Protein AF-0000000074976613 (afdb_homodimer)

Organism: Psilocybe cubensis (NCBI:txid181762)

Solvent-accessible surface area (backbone atoms only — not comparable to full-atom values): 31192 Å² total; per-residue (Å²): 143,79,87,83,74,73,88,71,80,76,68,74,71,61,59,26,71,81,38,78,44,14,69,32,56,65,71,56,28,51,46,50,51,54,37,39,45,50,42,33,11,38,39,30,31,50,52,46,53,51,64,75,37,43,66,59,49,46,46,52,59,70,77,31,83,79,44,71,69,52,52,43,50,53,48,20,54,49,29,40,49,51,23,45,49,41,50,34,44,47,60,73,37,69,72,53,58,27,50,63,50,43,42,53,36,26,49,29,44,36,44,17,55,41,39,35,48,45,55,54,49,52,50,51,30,28,76,54,70,60,39,64,69,63,44,51,53,52,48,51,46,48,51,45,27,39,53,20,28,50,34,40,48,75,26,52,42,34,35,48,42,66,91,43,37,25,41,44,77,70,49,72,44,77,65,32,52,37,38,44,46,41,46,36,52,46,49,44,50,50,45,50,52,52,48,50,53,51,36,55,66,47,32,76,74,50,62,72,74,59,28,54,51,25,48,72,64,36,61,80,48,71,65,63,66,29,46,53,50,26,53,40,48,53,39,44,50,50,39,38,54,49,35,48,54,34,37,54,38,50,67,39,81,86,49,60,69,60,66,25,53,46,42,53,60,48,41,53,51,50,40,41,52,37,48,53,48,43,50,49,50,53,52,49,50,48,52,66,44,58,76,51,81,83,59,83,67,70,51,72,105,145,78,88,84,73,72,89,71,79,76,67,76,73,61,60,27,71,81,39,80,45,14,72,32,55,66,71,56,29,51,44,51,51,54,36,40,45,49,42,33,10,38,37,30,31,49,51,48,53,51,62,74,37,43,66,57,50,46,45,51,59,71,76,32,84,78,46,71,70,51,51,44,51,54,48,21,54,50,29,40,48,51,22,44,51,41,51,35,42,47,58,72,35,69,71,52,58,26,50,62,49,42,44,52,37,27,51,28,44,36,46,17,55,40,40,36,48,46,55,55,50,53,48,50,32,30,75,53,69,60,38,64,67,61,46,51,52,54,49,52,46,48,52,46,26,38,54,20,27,50,34,39,47,75,25,51,45,34,35,47,43,66,92,42,36,25,41,43,79,71,50,71,44,78,67,32,51,36,38,44,47,40,45,37,52,48,49,45,50,51,46,51,53,53,49,50,53,50,35,55,65,44,32,76,74,50,62,70,76,57,26,54,53,24,46,72,66,36,62,81,45,72,64,65,67,29,46,52,50,26,52,40,48,54,40,45,50,49,38,37,52,48,35,48,54,35,35,53,38,50,67,40,81,87,51,59,69,60,67,26,53,46,42,54,61,49,41,52,53,49,40,43,52,36,49,52,48,43,50,48,51,55,50,50,52,49,52,66,44,59,75,52,80,84,60,83,67,69,55,71,105

Radius of gyration: 27.2 Å; Cα contacts (8 Å, |Δi|>4): 758; chains: 2; bounding box: 74×78×59 Å

Foldseek 3Di:
DDCPDDVVPPPPPPDDPQDQCSQPDPVVSVLLVVLLVLLVVLLVVLVVLCVVCVVLLCCLPPVDDDDPLNVLLVQLSVLLNVLSVLVNCQSPPLPQPNQVSQLVSLVSQLRNLLSLVVLLLLQLCLLVVNDPVSNVVLVVLSVQLSVLSVQSSVFWGWDGRPPYSHIDTDGGDPSNLSNLVSSLVSLVVSLVSLLVSQLVVVVVPPDNVVSVCCQCVVPDDPRPVSVLNNLLSVLSVVLNVLSVVLSVLLNPPPDDNSRSCSSVSSSSSSSSSSSSVSVSSLVVVCVVPVVDDPPDSVSSD/DDCPDDPVPPPVPPDDPQDQCSQPDPVVSVLLVVLLVLLVVLLVVLVVLCVVCVVLLCCLPPVDDDDPLNVLLVQLSVLLNVLSVLVNCQSPPLPQCNQVSQLVSLVSQLRNLLSLLVLLLLQLCLLVVNDPVSNVVLVVLSVQLSVLSVQSSVFWGWDGRPPYSHIDTDGGDPSNLSNLVSSLVSLVVSLVSLLVSQLVVVVVPPDNVVSVCCQCVVPDDPRPVSVLNNLLSVLSVVLNVLSVVLSVLLNPPVDDNSRSCSSVSSSSSSSSSSSSVSVSSLVVVCVVPVVDDPDDSVSSD

InterPro domains:
  IPR045340 Domain of unknown function DUF6533 [PF20151] (37-81)

Nearest PDB structures (foldseek):
  8zrt-assembly1_R  TM=4.559E-01  e=1.707E-03  Homo sapiens
  6z4v-assembly1_AAA  TM=4.901E-01  e=1.019E-02  Rattus norvegicus
  5unf-assembly1_B  TM=4.705E-01  e=2.234E-02  Escherichia coli
  6gpx-assembly1_A  TM=4.939E-01  e=2.155E-01  Homo sapiens
  8r5s-assembly1_B  TM=2.588E-01  e=1.747E+00  unidentified

Sequence (602 aa):
MIYASNITSNSQQILNPATPTAYLRPDEAFQVVITTYVIVASCGVFIWDVITNLGNDYTLVSKYPVRFPTIVYVLSRLATFGYVLAATIYQTAPVGNCARFEMALNAFNTLAIPITSILFFIRVRAIYENERYISIFFSIMWLAVFAGSLSTTFGVTGISIGPTRYCMISKMSPYVVAAGVVPLVNDTLIFFAISWRLTKNSLHHLDFQVGFRAIVFGDYMPVFSRSLLQDGQKYYLTTVSCGLVAVVLLTASTIPVTYRTILIVPNCILTNIMACGVFRRTKFTHLTEGSGTPTSLSFLVMIYASNITSNSQQILNPATPTAYLRPDEAFQVVITTYVIVASCGVFIWDVITNLGNDYTLVSKYPVRFPTIVYVLSRLATFGYVLAATIYQTAPVGNCARFEMALNAFNTLAIPITSILFFIRVRAIYENERYISIFFSIMWLAVFAGSLSTTFGVTGISIGPTRYCMISKMSPYVVAAGVVPLVNDTLIFFAISWRLTKNSLHHLDFQVGFRAIVFGDYMPVFSRSLLQDGQKYYLTTVSCGLVAVVLLTASTIPVTYRTILIVPNCILTNIMACGVFRRTKFTHLTEGSGTPTSLSFLV

Secondary structure (DSSP, 8-state):
----------------TTSTTTTS-HHHHHHHHHHHHHHHHHHHHHHHHHHHTHHHHHHHHHSS---HHHHHHHHHHHHHHHHHHHHHHHHHS--S-HHHHHHHHHHHHHHHHHHHHHHHHHHHHHHTTT-HHHHHHHHHHHHHHHHHHHHHHHHEEEEE-TTSS-EEEEEE-GGGGHHHHHHHHHHHHHHHHHHHHHHHHHHTTS-HHHHHHHHHHT-SS-HHHHHHHHHHHHHHHHHHHHHHHHHHHHH-TTS-HHHHTTTHHHHHHHHHHHHHHHHHHHHHHHHHHTTS---SGGGG-/----------------TTSTTTTS-HHHHHHHHHHHHHHHHHHHHHHHHHHHTHHHHHHHHHSS---HHHHHHHHHHHHHHHHHHHHHHHHHS--S-HHHHHHHHHHHHHHHHHHHHHHHHHHHHHHTTT-HHHHHHHHHHHHHHHHHHHHHHHHEEEEE-TTSS-EEEEEE-GGGGHHHHHHHHHHHHHHHHHHHHHHHHHHTTS-HHHHHHHHHHT-SS-HHHHHHHHHHHHHHHHHHHHHHHHHHHHH-TTS-HHHHTTTHHHHHHHHHHHHHHHHHHHHHHHHHHTTS---SGGGG-

pLDDT: mean 78.3, std 19.81, range [21.31, 96.31]

Structure (mmCIF, N/CA/C/O backbone):
data_AF-0000000074976613-model_v1
#
loop_
_entity.id
_entity.type
_entity.pdbx_description
1 polymer 'Uncharacterized protein'
#
loop_
_atom_site.group_PDB
_atom_site.id
_atom_site.type_symbol
_atom_site.label_atom_id
_atom_site.label_alt_id
_atom_site.label_comp_id
_atom_site.label_asym_id
_atom_site.label_entity_id
_atom_site.label_seq_id
_atom_site.pdbx_PDB_ins_code
_atom_site.Cartn_x
_atom_site.Cartn_y
_atom_site.Cartn_z
_atom_site.occupancy
_atom_site.B_iso_or_equiv
_atom_site.auth_seq_id
_atom_site.auth_comp_id
_atom_site.auth_asym_id
_atom_site.auth_atom_id
_atom_site.pdbx_PDB_model_num
ATOM 1 N N . MET A 1 1 ? 38.062 33.781 26.344 1 21.31 1 MET A N 1
ATOM 2 C CA . MET A 1 1 ? 36.875 34.406 26.906 1 21.31 1 MET A CA 1
ATOM 3 C C . MET A 1 1 ? 35.719 34.375 25.891 1 21.31 1 MET A C 1
ATOM 5 O O . MET A 1 1 ? 35.312 35.406 25.375 1 21.31 1 MET A O 1
ATOM 9 N N . ILE A 1 2 ? 35.531 33.594 24.906 1 23.33 2 ILE A N 1
ATOM 10 C CA . ILE A 1 2 ? 35.156 33.188 23.562 1 23.33 2 ILE A CA 1
ATOM 11 C C . ILE A 1 2 ? 33.625 32.938 23.516 1 23.33 2 ILE A C 1
ATOM 13 O O . ILE A 1 2 ? 33.094 32.156 24.297 1 23.33 2 ILE A O 1
ATOM 17 N N . TYR A 1 3 ? 32.625 33.875 22.906 1 22.36 3 TYR A N 1
ATOM 18 C CA . TYR A 1 3 ? 31.203 34.156 22.922 1 22.36 3 TYR A CA 1
ATOM 19 C C . TYR A 1 3 ? 30.406 32.906 22.531 1 22.36 3 TYR A C 1
ATOM 21 O O . TYR A 1 3 ? 30.531 32.406 21.422 1 22.36 3 TYR A O 1
ATOM 29 N N . ALA A 1 4 ? 30.125 31.812 23.266 1 27.39 4 ALA A N 1
ATOM 30 C CA . ALA A 1 4 ? 29.031 30.969 23.766 1 27.39 4 ALA A CA 1
ATOM 31 C C . ALA A 1 4 ? 27.688 31.688 23.672 1 27.39 4 ALA A C 1
ATOM 33 O O . ALA A 1 4 ? 27.172 32.188 24.672 1 27.39 4 ALA A O 1
ATOM 34 N N . SER A 1 5 ? 27.547 32.719 22.672 1 25.55 5 SER A N 1
ATOM 35 C CA . SER A 1 5 ? 26.391 33.531 22.391 1 25.55 5 SER A CA 1
ATOM 36 C C . SER A 1 5 ? 25.109 32.719 22.328 1 25.55 5 SER A C 1
ATOM 38 O O . SER A 1 5 ? 25.125 31.594 21.828 1 25.55 5 SER A O 1
ATOM 40 N N . ASN A 1 6 ? 24.047 33 23.203 1 25.58 6 ASN A N 1
ATOM 41 C CA . ASN A 1 6 ? 22.703 32.812 23.75 1 25.58 6 ASN A CA 1
ATOM 42 C C . ASN A 1 6 ? 21.672 32.75 22.641 1 25.58 6 ASN A C 1
ATOM 44 O O . ASN A 1 6 ? 21.188 33.781 22.156 1 25.58 6 ASN A O 1
ATOM 48 N N . ILE A 1 7 ? 21.703 32.312 21.531 1 29.41 7 ILE A N 1
ATOM 49 C CA . ILE A 1 7 ? 20.641 32.312 20.531 1 29.41 7 ILE A CA 1
ATOM 50 C C . ILE A 1 7 ? 19.312 32 21.188 1 29.41 7 ILE A C 1
ATOM 52 O O . ILE A 1 7 ? 19 30.828 21.422 1 29.41 7 ILE A O 1
ATOM 56 N N . THR A 1 8 ? 18.766 32.438 22.469 1 30.62 8 THR A N 1
ATOM 57 C CA . THR A 1 8 ? 17.625 32.938 23.234 1 30.62 8 THR A CA 1
ATOM 58 C C . THR A 1 8 ? 16.641 33.656 22.328 1 30.62 8 THR A C 1
ATOM 60 O O . THR A 1 8 ? 15.766 34.406 22.828 1 30.62 8 THR A O 1
ATOM 63 N N . SER A 1 9 ? 16.953 34.156 21.125 1 32.09 9 SER A N 1
ATOM 64 C CA . SER A 1 9 ? 16.172 35.094 20.344 1 32.09 9 SER A CA 1
ATOM 65 C C . SER A 1 9 ? 14.68 34.781 20.391 1 32.09 9 SER A C 1
ATOM 67 O O . SER A 1 9 ? 14.289 33.625 20.172 1 32.09 9 SER A O 1
ATOM 69 N N . ASN A 1 10 ? 13.758 35.469 21.203 1 32.38 10 ASN A N 1
ATOM 70 C CA . ASN A 1 10 ? 12.359 35.875 21.375 1 32.38 10 ASN A CA 1
ATOM 71 C C . ASN A 1 10 ? 11.602 35.812 20.047 1 32.38 10 ASN A C 1
ATOM 73 O O . ASN A 1 10 ? 10.789 36.719 19.766 1 32.38 10 ASN A O 1
ATOM 77 N N . SER A 1 11 ? 12.148 35.75 18.922 1 37.28 11 SER A N 1
ATOM 78 C CA . SER A 1 11 ? 11.445 35.906 17.641 1 37.28 11 S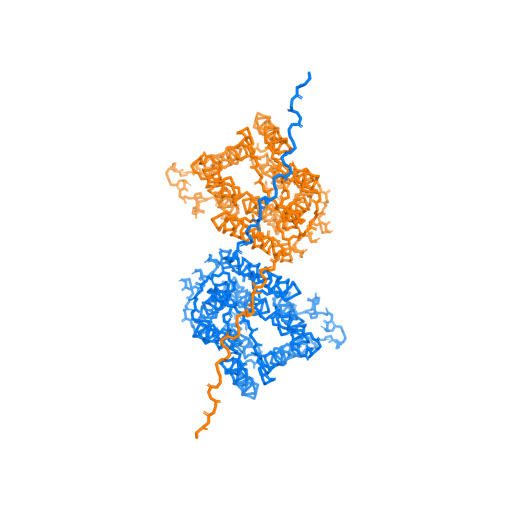ER A CA 1
ATOM 79 C C . SER A 1 11 ? 10.07 35.25 17.703 1 37.28 11 SER A C 1
ATOM 81 O O . SER A 1 11 ? 9.938 34.094 18.078 1 37.28 11 SER A O 1
ATOM 83 N N . GLN A 1 12 ? 9.062 35.969 18.062 1 41.72 12 GLN A N 1
ATOM 84 C CA . GLN A 1 12 ? 7.625 35.75 17.984 1 41.72 12 GLN A CA 1
ATOM 85 C C . GLN A 1 12 ? 7.289 34.656 16.969 1 41.72 12 GLN A C 1
ATOM 87 O O . GLN A 1 12 ? 7.406 34.844 15.758 1 41.72 12 GLN A O 1
ATOM 92 N N . GLN A 1 13 ? 7.832 33.531 17.109 1 51.91 13 GLN A N 1
ATOM 93 C CA . GLN A 1 13 ? 7.727 32.344 16.266 1 51.91 13 GLN A CA 1
ATOM 94 C C . GLN A 1 13 ? 6.344 32.25 15.625 1 51.91 13 GLN A C 1
ATOM 96 O O . GLN A 1 13 ? 5.34 32.125 16.328 1 51.91 13 GLN A O 1
ATOM 101 N N . ILE A 1 14 ? 6.223 33.125 14.664 1 57.16 14 ILE A N 1
ATOM 102 C CA . ILE A 1 14 ? 5.012 33.312 13.867 1 57.16 14 ILE A CA 1
ATOM 103 C C . ILE A 1 14 ? 4.496 31.953 13.406 1 57.16 14 ILE A C 1
ATOM 105 O O . ILE A 1 14 ? 5.238 31.172 12.805 1 57.16 14 ILE A O 1
ATOM 109 N N . LEU A 1 15 ? 3.576 31.547 14.125 1 75.56 15 LEU A N 1
ATOM 110 C CA . LEU A 1 15 ? 2.85 30.344 13.727 1 75.56 15 LEU A CA 1
ATOM 111 C C . LEU A 1 15 ? 2.414 30.422 12.273 1 75.56 15 LEU A C 1
ATOM 113 O O . LEU A 1 15 ? 1.957 31.469 11.812 1 75.56 15 LEU A O 1
ATOM 117 N N . ASN A 1 16 ? 2.885 29.516 11.469 1 70.62 16 ASN A N 1
ATOM 118 C CA . ASN A 1 16 ? 2.486 29.406 10.07 1 70.62 16 ASN A CA 1
ATOM 119 C C . ASN A 1 16 ? 0.983 29.172 9.938 1 70.62 16 ASN A C 1
ATOM 121 O O . ASN A 1 16 ? 0.47 28.125 10.336 1 70.62 16 ASN A O 1
ATOM 125 N N . PRO A 1 17 ? 0.251 30.141 9.555 1 70.25 17 PRO A N 1
ATOM 126 C CA . PRO A 1 17 ? -1.198 29.984 9.406 1 70.25 17 PRO A CA 1
ATOM 127 C C . PRO A 1 17 ? -1.581 29.094 8.234 1 70.25 17 PRO A C 1
ATOM 129 O O . PRO A 1 17 ? -2.736 28.672 8.117 1 70.25 17 PRO A O 1
ATOM 132 N N . ALA A 1 18 ? -0.585 28.719 7.434 1 69.12 18 ALA A N 1
ATOM 133 C CA . ALA A 1 18 ? -0.903 28.016 6.188 1 69.12 18 ALA A CA 1
ATOM 134 C C . ALA A 1 18 ? -0.831 26.516 6.371 1 69.12 18 ALA A C 1
ATOM 136 O O . ALA A 1 18 ? -1.008 25.75 5.414 1 69.12 18 ALA A O 1
ATOM 137 N N . THR A 1 19 ? -0.709 26.141 7.637 1 75.38 19 THR A N 1
ATOM 138 C CA . THR A 1 19 ? -0.683 24.703 7.863 1 75.38 19 THR A CA 1
ATOM 139 C C . THR A 1 19 ? -2.098 24.125 7.879 1 75.38 19 THR A C 1
ATOM 141 O O . THR A 1 19 ? -3.041 24.812 8.297 1 75.38 19 THR A O 1
ATOM 144 N N . PRO A 1 20 ? -2.283 22.984 7.359 1 73.94 20 PRO A N 1
ATOM 145 C CA . PRO A 1 20 ? -3.623 22.422 7.191 1 73.94 20 PRO A CA 1
ATOM 146 C C . PRO A 1 20 ? -4.441 22.438 8.477 1 73.94 20 PRO A C 1
ATOM 148 O O . PRO A 1 20 ? -5.672 22.562 8.43 1 73.94 20 PRO A O 1
ATOM 151 N N . THR A 1 21 ? -3.816 22.391 9.625 1 75.56 21 THR A N 1
ATOM 152 C CA . THR A 1 21 ? -4.609 22.266 10.852 1 75.56 21 THR A CA 1
ATOM 153 C C . THR A 1 21 ? -4.289 23.406 11.812 1 75.56 21 THR A C 1
ATOM 155 O O . THR A 1 21 ? -4.508 23.281 13.023 1 75.56 21 THR A O 1
ATOM 158 N N . ALA A 1 22 ? -3.877 24.5 11.305 1 75.75 22 ALA A N 1
ATOM 159 C CA . ALA A 1 22 ? -3.416 25.609 12.133 1 75.75 22 ALA A CA 1
ATOM 160 C C . ALA A 1 22 ? -4.566 26.219 12.938 1 75.75 22 ALA A C 1
ATOM 162 O O . ALA A 1 22 ? -4.367 26.703 14.047 1 75.75 22 ALA A O 1
ATOM 163 N N . TYR A 1 23 ? -5.793 26.047 12.422 1 75 23 TYR A N 1
ATOM 164 C CA . TYR A 1 23 ? -6.906 26.766 13.023 1 75 23 TYR A CA 1
ATOM 165 C C . TYR A 1 23 ? -7.809 25.812 13.805 1 75 23 TYR A C 1
ATOM 167 O O . TYR A 1 23 ? -8.891 26.219 14.258 1 75 23 TYR A O 1
ATOM 175 N N . LEU A 1 24 ? -7.328 24.672 14.039 1 79 24 LEU A N 1
ATOM 176 C CA . LEU A 1 24 ? -8.094 23.688 14.797 1 79 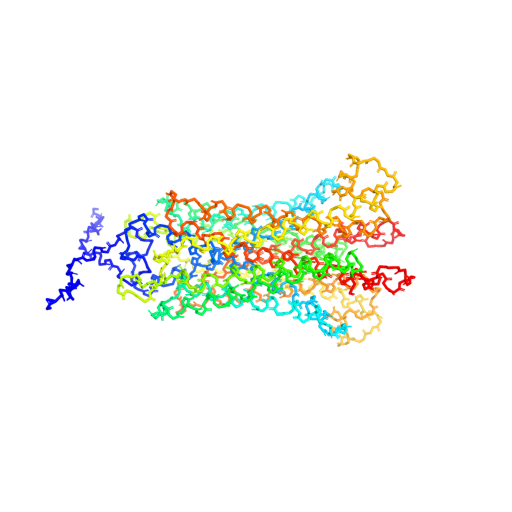24 LEU A CA 1
ATOM 177 C C . LEU A 1 24 ? -7.531 23.531 16.203 1 79 24 LEU A C 1
ATOM 179 O O . LEU A 1 24 ? -6.348 23.781 16.438 1 79 24 LEU A O 1
ATOM 183 N N . ARG A 1 25 ? -8.43 23.172 17.125 1 81.75 25 ARG A N 1
ATOM 184 C CA . ARG A 1 25 ? -7.969 22.828 18.469 1 81.75 25 ARG A CA 1
ATOM 185 C C . ARG A 1 25 ? -7.027 21.625 18.422 1 81.75 25 ARG A C 1
ATOM 187 O O . ARG A 1 25 ? -7.133 20.781 17.547 1 81.75 25 ARG A O 1
ATOM 194 N N . PRO A 1 26 ? -6.172 21.531 19.281 1 79.81 26 PRO A N 1
ATOM 195 C CA . PRO A 1 26 ? -5.16 20.469 19.266 1 79.81 26 PRO A CA 1
ATOM 196 C C . PRO A 1 26 ? -5.77 19.078 19.141 1 79.81 26 PRO A C 1
ATOM 198 O O . PRO A 1 26 ? -5.242 18.234 18.406 1 79.81 26 PRO A O 1
ATOM 201 N N . ASP A 1 27 ? -6.832 18.781 19.828 1 81.12 27 ASP A N 1
ATOM 202 C CA . ASP A 1 27 ? -7.438 17.453 19.766 1 81.12 27 ASP A CA 1
ATOM 203 C C . ASP A 1 27 ? -8.055 17.203 18.406 1 81.12 27 ASP A C 1
ATOM 205 O O . ASP A 1 27 ? -7.902 16.109 17.844 1 81.12 27 ASP A O 1
ATOM 209 N N . GLU A 1 28 ? -8.688 18.219 17.859 1 81.69 28 GLU A N 1
ATOM 210 C CA . GLU A 1 28 ? -9.305 18.078 16.547 1 81.69 28 GLU A CA 1
ATOM 211 C C . GLU A 1 28 ? -8.242 17.984 15.453 1 81.69 28 GLU A C 1
ATOM 213 O O . GLU A 1 28 ? -8.406 17.234 14.484 1 81.69 28 GLU A O 1
ATOM 218 N N . ALA A 1 29 ? -7.223 18.766 15.68 1 83.31 29 ALA A N 1
ATOM 219 C CA . ALA A 1 29 ? -6.129 18.719 14.711 1 83.31 29 ALA A CA 1
ATOM 220 C C . ALA A 1 29 ? -5.48 17.344 14.664 1 83.31 29 ALA A C 1
ATOM 222 O O . ALA A 1 29 ? -5.172 16.828 13.586 1 83.31 29 ALA A O 1
ATOM 223 N N . PHE A 1 30 ? -5.34 16.766 15.805 1 82.88 30 PHE A N 1
ATOM 224 C CA . PHE A 1 30 ? -4.738 15.438 15.891 1 82.88 30 PHE A CA 1
ATOM 225 C C . PHE A 1 30 ? -5.613 14.406 15.195 1 82.88 30 PHE A C 1
ATOM 227 O O . PHE A 1 30 ? -5.109 13.531 14.484 1 82.88 30 PHE A O 1
ATOM 234 N N . GLN A 1 31 ? -6.887 14.547 15.336 1 84.5 31 GLN A N 1
ATOM 235 C CA . GLN A 1 31 ? -7.816 13.617 14.711 1 84.5 31 GLN A CA 1
ATOM 236 C C . GLN A 1 31 ? -7.762 13.727 13.188 1 84.5 31 GLN A C 1
ATOM 238 O O . GLN A 1 31 ? -7.73 12.711 12.484 1 84.5 31 GLN A O 1
ATOM 243 N N . VAL A 1 32 ? -7.684 14.906 12.75 1 85.31 32 VAL A N 1
ATOM 244 C CA . VAL A 1 32 ? -7.68 15.148 11.312 1 85.31 32 VAL A CA 1
ATOM 245 C C . VAL A 1 32 ? -6.367 14.641 10.711 1 85.31 32 VAL A C 1
ATOM 247 O O . VAL A 1 32 ? -6.363 14.023 9.648 1 85.31 32 VAL A O 1
ATOM 250 N N . VAL A 1 33 ? -5.305 14.82 11.414 1 88.19 33 VAL A N 1
ATOM 251 C CA . VAL A 1 33 ? -3.99 14.422 10.922 1 88.19 33 VAL A CA 1
ATOM 252 C C . VAL A 1 33 ? -3.904 12.898 10.859 1 88.19 33 VAL A C 1
ATOM 254 O O . VAL A 1 33 ? -3.439 12.336 9.859 1 88.19 33 VAL A O 1
ATOM 257 N N . ILE A 1 34 ? -4.383 12.25 11.836 1 88.56 34 ILE A N 1
ATOM 258 C CA . ILE A 1 34 ? -4.34 10.797 11.867 1 88.56 34 ILE A CA 1
ATOM 259 C C . ILE A 1 34 ? -5.227 10.227 10.758 1 88.56 34 ILE A C 1
ATOM 261 O O . ILE A 1 34 ? -4.863 9.258 10.102 1 88.56 34 ILE A O 1
ATOM 265 N N . THR A 1 35 ? -6.371 10.836 10.586 1 90.44 35 THR A N 1
ATOM 266 C CA . THR A 1 35 ? -7.266 10.406 9.516 1 90.44 35 THR A CA 1
ATOM 267 C C . THR A 1 35 ? -6.617 10.609 8.148 1 90.44 35 THR A C 1
ATOM 269 O O . THR A 1 35 ? -6.746 9.758 7.27 1 90.44 35 THR A O 1
ATOM 272 N N . THR A 1 36 ? -5.922 11.703 8.031 1 92.19 36 THR A N 1
ATOM 273 C CA . THR A 1 36 ? -5.219 11.969 6.781 1 92.19 36 THR A CA 1
ATOM 274 C C . THR A 1 36 ? -4.156 10.906 6.52 1 92.19 36 THR A C 1
ATOM 276 O O . THR A 1 36 ? -4.02 10.422 5.398 1 92.19 36 THR A O 1
ATOM 279 N N . TYR A 1 37 ? -3.457 10.516 7.531 1 93 37 TYR A N 1
ATOM 280 C CA . TYR A 1 37 ? -2.418 9.5 7.383 1 93 37 TYR A CA 1
ATOM 281 C C . TYR A 1 37 ? -3.02 8.164 6.969 1 93 37 TYR A C 1
ATOM 283 O O . TYR A 1 37 ? -2.455 7.453 6.129 1 93 37 TYR A O 1
ATOM 291 N N . VAL A 1 38 ? -4.098 7.844 7.508 1 93.62 38 VAL A N 1
ATOM 292 C CA . VAL A 1 38 ? -4.73 6.57 7.195 1 93.62 38 VAL A CA 1
ATOM 293 C C . VAL A 1 38 ? -5.207 6.57 5.746 1 93.62 38 VAL A C 1
ATOM 295 O O . VAL A 1 38 ? -5.031 5.582 5.027 1 93.62 38 VAL A O 1
ATOM 298 N N . ILE A 1 39 ? -5.746 7.68 5.324 1 94.81 39 ILE A N 1
ATOM 299 C CA . ILE A 1 39 ? -6.25 7.785 3.961 1 94.81 39 ILE A CA 1
ATOM 300 C C . ILE A 1 39 ? -5.082 7.754 2.977 1 94.81 39 ILE A C 1
ATOM 302 O O . ILE A 1 39 ? -5.152 7.086 1.94 1 94.81 39 ILE A O 1
ATOM 306 N N . VAL A 1 40 ? -4.043 8.406 3.336 1 95.25 40 VAL A N 1
ATOM 307 C CA . VAL A 1 40 ? -2.865 8.438 2.477 1 95.25 40 VAL A CA 1
ATOM 308 C C . VAL A 1 40 ? -2.246 7.043 2.4 1 95.25 40 VAL A C 1
ATOM 310 O O . VAL A 1 40 ? -1.852 6.59 1.324 1 95.25 40 VAL A O 1
ATOM 313 N N . ALA A 1 41 ? -2.154 6.43 3.512 1 94.19 41 ALA A N 1
ATOM 314 C CA . ALA A 1 41 ? -1.649 5.059 3.527 1 94.19 41 ALA A CA 1
ATOM 315 C C . ALA A 1 41 ? -2.518 4.141 2.67 1 94.19 41 ALA A C 1
ATOM 317 O O . ALA A 1 41 ? -2.002 3.303 1.93 1 94.19 41 ALA A O 1
ATOM 318 N N . SER A 1 42 ? -3.777 4.324 2.783 1 95.12 42 SER A N 1
ATOM 319 C CA . SER A 1 42 ? -4.707 3.523 1.994 1 95.12 42 SER A CA 1
ATOM 320 C C . SER A 1 42 ? -4.539 3.791 0.502 1 95.12 42 SER A C 1
ATOM 322 O O . SER A 1 42 ? -4.617 2.869 -0.311 1 95.12 42 SER A O 1
ATOM 324 N N . CYS A 1 43 ? -4.344 5.016 0.2 1 95.5 43 CYS A N 1
ATOM 325 C CA . CYS A 1 43 ? -4.09 5.371 -1.192 1 95.5 43 CYS A CA 1
ATOM 326 C C . CYS A 1 43 ? -2.838 4.676 -1.712 1 95.5 43 CYS A C 1
ATOM 328 O O . CYS A 1 43 ? -2.836 4.141 -2.822 1 95.5 43 CYS A O 1
ATOM 330 N N . GLY A 1 44 ? -1.826 4.699 -0.896 1 93.88 44 GLY A N 1
ATOM 331 C CA . GLY A 1 44 ? -0.614 3.99 -1.273 1 93.88 44 GLY A CA 1
ATOM 332 C C . GLY A 1 44 ? -0.841 2.512 -1.527 1 93.88 44 GLY A C 1
ATOM 333 O O . GLY A 1 44 ? -0.324 1.956 -2.5 1 93.88 44 GLY A O 1
ATOM 334 N N . VAL A 1 45 ? -1.592 1.912 -0.694 1 94 45 VAL A N 1
ATOM 335 C CA . VAL A 1 45 ? -1.89 0.488 -0.812 1 94 45 VAL A CA 1
ATOM 336 C C . VAL A 1 45 ? -2.629 0.222 -2.121 1 94 45 VAL A C 1
ATOM 338 O O . VAL A 1 45 ? -2.301 -0.72 -2.846 1 94 45 VAL A O 1
ATOM 341 N N . PHE A 1 46 ? -3.561 1.049 -2.424 1 95.81 46 PHE A N 1
ATOM 342 C CA . PHE A 1 46 ? -4.367 0.809 -3.613 1 95.81 46 PHE A CA 1
ATOM 343 C C . PHE A 1 46 ? -3.551 1.029 -4.879 1 95.81 46 PHE A C 1
ATOM 345 O O . PHE A 1 46 ? -3.682 0.28 -5.848 1 95.81 46 PHE A O 1
ATOM 352 N N . ILE A 1 47 ? -2.758 2.055 -4.82 1 92.25 47 ILE A N 1
ATOM 353 C CA . ILE A 1 47 ? -1.887 2.311 -5.961 1 92.25 47 ILE A CA 1
ATOM 354 C C . ILE A 1 47 ? -0.96 1.118 -6.18 1 92.25 47 ILE A C 1
ATOM 356 O O . ILE A 1 47 ? -0.764 0.676 -7.312 1 92.25 47 ILE A O 1
ATOM 360 N N . TRP A 1 48 ? -0.49 0.617 -5.137 1 90.44 48 TRP A N 1
ATOM 361 C CA . TRP A 1 48 ? 0.387 -0.546 -5.219 1 90.44 48 TRP A CA 1
ATOM 362 C C . TRP A 1 48 ? -0.358 -1.752 -5.781 1 90.44 48 TRP A C 1
ATOM 364 O O . TRP A 1 48 ? 0.176 -2.484 -6.617 1 90.44 48 TRP A O 1
ATOM 374 N N . ASP A 1 49 ? -1.558 -2.002 -5.383 1 90.38 49 ASP A N 1
ATOM 375 C CA . ASP A 1 49 ? -2.352 -3.119 -5.887 1 90.38 49 ASP A CA 1
ATOM 376 C C . ASP A 1 49 ? -2.615 -2.975 -7.383 1 90.38 49 ASP A C 1
ATOM 378 O O . ASP A 1 49 ? -2.549 -3.955 -8.125 1 90.38 49 ASP A O 1
ATOM 382 N N . VAL A 1 50 ? -2.859 -1.723 -7.73 1 89.69 50 VAL A N 1
ATOM 383 C CA . VAL A 1 50 ? -3.139 -1.472 -9.141 1 89.69 50 VAL A CA 1
ATOM 384 C C . VAL A 1 50 ? -1.882 -1.728 -9.969 1 89.69 50 VAL A C 1
ATOM 386 O O . VAL A 1 50 ? -1.938 -2.4 -11 1 89.69 50 VAL A O 1
ATOM 389 N N . ILE A 1 51 ? -0.725 -1.294 -9.469 1 85.56 51 ILE A N 1
ATOM 390 C CA . ILE A 1 51 ? 0.522 -1.421 -10.211 1 85.56 51 ILE A CA 1
ATOM 391 C C . ILE A 1 51 ? 0.928 -2.891 -10.289 1 85.56 51 ILE A C 1
ATOM 393 O O . ILE A 1 51 ? 1.368 -3.363 -11.344 1 85.56 51 ILE A O 1
ATOM 397 N N . THR A 1 52 ? 0.781 -3.635 -9.234 1 83.38 52 THR A N 1
ATOM 398 C CA . THR A 1 52 ? 1.213 -5.027 -9.188 1 83.38 52 THR A CA 1
ATOM 399 C C . THR A 1 52 ? 0.279 -5.91 -10.016 1 83.38 52 THR A C 1
ATOM 401 O O . THR A 1 52 ? 0.676 -6.984 -10.469 1 83.38 52 THR A O 1
ATOM 404 N N . ASN A 1 53 ? -0.927 -5.426 -10.258 1 88.25 53 ASN A N 1
ATOM 405 C CA . ASN A 1 53 ? -1.879 -6.258 -10.984 1 88.25 53 ASN A CA 1
ATOM 406 C C . ASN A 1 53 ? -2.135 -5.719 -12.391 1 88.25 53 ASN A C 1
ATOM 408 O O . ASN A 1 53 ? -3.072 -6.145 -13.062 1 88.25 53 ASN A O 1
ATOM 412 N N . LEU A 1 54 ? -1.315 -4.781 -12.797 1 84.31 54 LEU A N 1
ATOM 413 C CA . LEU A 1 54 ? -1.481 -4.215 -14.133 1 84.31 54 LEU A CA 1
ATOM 414 C C . LEU A 1 54 ? -1.317 -5.289 -15.195 1 84.31 54 LEU A C 1
ATOM 416 O O . LEU A 1 54 ? -2.033 -5.285 -16.203 1 84.31 54 LEU A O 1
ATOM 420 N N . GLY A 1 55 ? -0.377 -6.191 -15.023 1 79.44 55 GLY A N 1
ATOM 421 C CA . GLY A 1 55 ? -0.183 -7.285 -15.961 1 79.44 55 GLY A CA 1
ATOM 422 C C . GLY A 1 55 ? -1.38 -8.211 -16.047 1 79.44 55 GLY A C 1
ATOM 423 O O . GLY A 1 55 ? -1.803 -8.586 -17.141 1 79.44 55 GLY A O 1
ATOM 424 N N . ASN A 1 56 ? -1.878 -8.508 -14.891 1 83.25 56 ASN A N 1
ATOM 425 C CA . ASN A 1 56 ? -3.059 -9.359 -14.844 1 83.25 56 ASN A CA 1
ATOM 426 C C . ASN A 1 56 ? -4.266 -8.68 -15.484 1 83.25 56 ASN A C 1
ATOM 428 O O . ASN A 1 56 ? -5.055 -9.328 -16.172 1 83.25 56 ASN A O 1
ATOM 432 N N . ASP A 1 57 ? -4.383 -7.414 -15.227 1 86.44 57 ASP A N 1
ATOM 433 C CA . ASP A 1 57 ? -5.5 -6.66 -15.789 1 86.44 57 ASP A CA 1
ATOM 434 C C . ASP A 1 57 ? -5.41 -6.59 -17.312 1 86.44 57 ASP A C 1
ATOM 436 O O . ASP A 1 57 ? -6.418 -6.723 -18 1 86.44 57 ASP A O 1
ATOM 440 N N . TYR A 1 58 ? -4.23 -6.422 -17.719 1 82.44 58 TYR A N 1
ATOM 441 C CA . TYR A 1 58 ? -4.02 -6.391 -19.156 1 82.44 58 TYR A CA 1
ATOM 442 C C . TYR A 1 58 ? -4.359 -7.734 -19.781 1 82.44 58 TYR A C 1
ATOM 444 O O . TYR A 1 58 ? -4.996 -7.789 -20.844 1 82.44 58 TYR A O 1
ATOM 452 N N . THR A 1 59 ? -3.943 -8.734 -19.172 1 82.56 59 THR A N 1
ATOM 453 C CA . THR A 1 59 ? -4.234 -10.078 -19.656 1 82.56 59 THR A CA 1
ATOM 454 C C . THR A 1 59 ? -5.738 -10.344 -19.641 1 82.56 59 THR A C 1
ATOM 456 O O . THR A 1 59 ? -6.27 -10.969 -20.562 1 82.56 59 THR A O 1
ATOM 459 N N . LEU A 1 60 ? -6.34 -9.867 -18.703 1 85.56 60 LEU A N 1
ATOM 460 C CA . LEU A 1 60 ? -7.773 -10.086 -18.547 1 85.56 60 LEU A CA 1
ATOM 461 C C . LEU A 1 60 ? -8.547 -9.367 -19.656 1 85.56 60 LEU A C 1
ATOM 463 O O . LEU A 1 60 ? -9.547 -9.891 -20.156 1 85.56 60 LEU A O 1
ATOM 467 N N . VAL A 1 61 ? -8.094 -8.234 -20.047 1 85.81 61 VAL A N 1
ATOM 468 C CA . VAL A 1 61 ? -8.82 -7.414 -21.016 1 85.81 61 VAL A CA 1
ATOM 469 C C . VAL A 1 61 ? -8.375 -7.766 -22.422 1 85.81 61 VAL A C 1
ATOM 471 O O . VAL A 1 61 ? -9.172 -7.688 -23.375 1 85.81 61 VAL A O 1
ATOM 474 N N . SER A 1 62 ? -7.125 -8.188 -22.656 1 83.88 62 SER A N 1
ATOM 475 C CA . SER A 1 62 ? -6.59 -8.398 -24 1 83.88 62 SER A CA 1
ATOM 476 C C . SER A 1 62 ? -6.723 -9.852 -24.422 1 83.88 62 SER A C 1
ATOM 478 O O . SER A 1 62 ? -6.977 -10.141 -25.594 1 83.88 62 SER A O 1
ATOM 480 N N . LYS A 1 63 ? -6.508 -10.727 -23.562 1 77.25 63 LYS A N 1
ATOM 481 C CA . LYS A 1 63 ? -6.418 -12.133 -23.938 1 77.25 63 LYS A CA 1
ATOM 482 C C . LYS A 1 63 ? -7.77 -12.82 -23.812 1 77.25 63 LYS A C 1
ATOM 484 O O . LYS A 1 63 ? -7.961 -13.922 -24.344 1 77.25 63 LYS A O 1
ATOM 489 N N . TYR A 1 64 ? -8.68 -12.078 -23.172 1 75.88 64 TYR A N 1
ATOM 490 C CA . TYR A 1 64 ? -9.969 -12.719 -22.953 1 75.88 64 TYR A CA 1
ATOM 491 C C . TYR A 1 64 ? -11.109 -11.867 -23.5 1 75.88 64 TYR A C 1
ATOM 493 O O . TYR A 1 64 ? -10.984 -10.648 -23.594 1 75.88 64 TYR A O 1
ATOM 501 N N . PRO A 1 65 ? -12.062 -12.609 -23.906 1 78.69 65 PRO A N 1
ATOM 502 C CA . PRO A 1 65 ? -13.211 -11.836 -24.391 1 78.69 65 PRO A CA 1
ATOM 503 C C . PRO A 1 65 ? -13.828 -10.953 -23.312 1 78.69 65 PRO A C 1
ATOM 505 O O . PRO A 1 65 ? -13.977 -11.383 -22.156 1 78.69 65 PRO A O 1
ATOM 508 N N . VAL A 1 66 ? -14.047 -9.812 -23.688 1 82.44 66 VAL A N 1
ATOM 509 C CA . VAL A 1 66 ? -14.609 -8.828 -22.781 1 82.44 66 VAL A CA 1
ATOM 510 C C . VAL A 1 66 ? -16.109 -9.07 -22.609 1 82.44 66 VAL A C 1
ATOM 512 O O . VAL A 1 66 ? -16.875 -8.914 -23.562 1 82.44 66 VAL A O 1
ATOM 515 N N . ARG A 1 67 ? -16.484 -9.609 -21.5 1 88.12 67 ARG A N 1
ATOM 516 C CA . ARG A 1 67 ? -17.891 -9.844 -21.156 1 88.12 67 ARG A CA 1
ATOM 517 C C . ARG A 1 67 ? -18.344 -8.891 -20.047 1 88.12 67 ARG A C 1
ATOM 519 O O . ARG A 1 67 ? -17.594 -7.988 -19.656 1 88.12 67 ARG A O 1
ATOM 526 N N . PHE A 1 68 ? -19.562 -9.008 -19.703 1 88.44 68 PHE A N 1
ATOM 527 C CA . PHE A 1 68 ? -20.172 -8.125 -18.703 1 88.44 68 PHE A CA 1
ATOM 528 C C . PHE A 1 68 ? -19.375 -8.164 -17.391 1 88.44 68 PHE A C 1
ATOM 530 O O . PHE A 1 68 ? -19.031 -7.121 -16.844 1 88.44 68 PHE A O 1
ATOM 537 N N . PRO A 1 69 ? -18.953 -9.297 -16.953 1 89.25 69 PRO A N 1
ATOM 538 C CA . PRO A 1 69 ? -18.203 -9.336 -15.688 1 89.25 69 PRO A CA 1
ATOM 539 C C . PRO A 1 69 ? -16.859 -8.633 -15.781 1 89.25 69 PRO A C 1
ATOM 541 O O . PRO A 1 69 ? -16.391 -8.039 -14.805 1 89.25 69 PRO A O 1
ATOM 544 N N . THR A 1 70 ? -16.281 -8.648 -16.922 1 90.75 70 THR A N 1
ATOM 545 C CA . THR A 1 70 ? -15 -7.996 -17.125 1 90.75 70 THR A CA 1
ATOM 546 C C . THR A 1 70 ? -15.148 -6.477 -17.109 1 90.75 70 THR A C 1
ATOM 548 O O . THR A 1 70 ? -14.297 -5.766 -16.578 1 90.75 70 THR A O 1
ATOM 551 N N . ILE A 1 71 ? -16.234 -6.051 -17.672 1 91.88 71 ILE A N 1
ATOM 552 C CA . ILE A 1 71 ? -16.516 -4.617 -17.672 1 91.88 71 ILE A CA 1
ATOM 553 C C . ILE A 1 71 ? -16.734 -4.133 -16.25 1 91.88 71 ILE A C 1
ATOM 555 O O . ILE A 1 71 ? -16.234 -3.08 -15.852 1 91.88 71 ILE A O 1
ATOM 559 N N . VAL A 1 72 ? -17.453 -4.902 -15.539 1 93.31 72 VAL A N 1
ATOM 560 C CA . VAL A 1 72 ? -17.75 -4.555 -14.156 1 93.31 72 VAL A CA 1
ATOM 561 C C . VAL A 1 72 ? -16.453 -4.535 -13.352 1 93.31 72 VAL A C 1
ATOM 563 O O . VAL A 1 72 ? -16.25 -3.656 -12.5 1 93.31 72 VAL A O 1
ATOM 566 N N . TYR A 1 73 ? -15.602 -5.449 -13.688 1 93.88 73 TYR A N 1
ATOM 567 C CA . TYR A 1 73 ? -14.312 -5.527 -13.023 1 93.88 73 TYR A CA 1
ATOM 568 C C . TYR A 1 73 ? -13.5 -4.262 -13.258 1 93.88 73 TYR A C 1
ATOM 570 O O . TYR A 1 73 ? -13.008 -3.646 -12.312 1 93.88 73 TYR A O 1
ATOM 578 N N . VAL A 1 74 ? -13.422 -3.822 -14.484 1 94.06 74 VAL A N 1
ATOM 579 C CA . VAL A 1 74 ? -12.617 -2.66 -14.844 1 94.06 74 VAL A CA 1
ATOM 580 C C . VAL A 1 74 ? -13.25 -1.394 -14.273 1 94.06 74 VAL A C 1
ATOM 582 O O . VAL A 1 74 ? -12.547 -0.522 -13.75 1 94.06 74 VAL A O 1
ATOM 585 N N . LEU A 1 75 ? -14.5 -1.382 -14.312 1 94.62 75 LEU A N 1
ATOM 586 C CA . LEU A 1 75 ? -15.203 -0.213 -13.797 1 94.62 75 LEU A CA 1
ATOM 587 C C . LEU A 1 75 ? -15.07 -0.122 -12.281 1 94.62 75 LEU A C 1
ATOM 589 O O . LEU A 1 75 ? -14.977 0.977 -11.727 1 94.62 75 LEU A O 1
ATOM 593 N N . SER A 1 76 ? -15.102 -1.213 -11.648 1 95.62 76 SER A N 1
ATOM 594 C CA . SER A 1 76 ? -14.953 -1.228 -10.195 1 95.62 76 SER A CA 1
ATOM 595 C C . SER A 1 76 ? -13.586 -0.707 -9.781 1 95.62 76 SER A C 1
ATOM 597 O O . SER A 1 76 ? -13.477 0.084 -8.836 1 95.62 76 SER A O 1
ATOM 599 N N . ARG A 1 77 ? -12.57 -1.108 -10.484 1 95.5 77 ARG A N 1
ATOM 600 C CA . ARG A 1 77 ? -11.211 -0.671 -10.188 1 95.5 77 ARG A CA 1
ATOM 601 C C . ARG A 1 77 ? -11.047 0.821 -10.453 1 95.5 77 ARG A C 1
ATOM 603 O O . ARG A 1 77 ? -10.445 1.538 -9.648 1 95.5 77 ARG A O 1
ATOM 610 N N . LEU A 1 78 ? -11.641 1.258 -11.477 1 94.5 78 LEU A N 1
ATOM 611 C CA . LEU A 1 78 ? -11.531 2.664 -11.852 1 94.5 78 LEU A CA 1
ATOM 612 C C . LEU A 1 78 ? -12.312 3.545 -10.883 1 94.5 78 LEU A C 1
ATOM 614 O O . LEU A 1 78 ? -11.828 4.598 -10.469 1 94.5 78 LEU A O 1
ATOM 618 N N . ALA A 1 79 ? -13.438 3.072 -10.609 1 95.88 79 ALA A N 1
ATOM 619 C CA . ALA A 1 79 ? -14.281 3.846 -9.695 1 95.88 79 ALA A CA 1
ATOM 620 C C . ALA A 1 79 ? -13.656 3.924 -8.305 1 95.88 79 ALA A C 1
ATOM 622 O O . ALA A 1 79 ? -13.664 4.984 -7.672 1 95.88 79 ALA A O 1
ATOM 623 N N . THR A 1 80 ? -13.172 2.826 -7.863 1 96.31 80 THR A N 1
ATOM 624 C CA . THR A 1 80 ? -12.531 2.814 -6.555 1 96.31 80 THR A CA 1
ATOM 625 C C . THR A 1 80 ? -11.266 3.672 -6.562 1 96.31 80 THR A C 1
ATOM 627 O O . THR A 1 80 ? -10.977 4.363 -5.586 1 96.31 80 THR A O 1
ATOM 630 N N . PHE A 1 81 ? -10.539 3.686 -7.648 1 96.06 81 PHE A N 1
ATOM 631 C CA . PHE A 1 81 ? -9.352 4.512 -7.793 1 96.06 81 PHE A CA 1
ATOM 632 C C . PHE A 1 81 ? -9.711 5.992 -7.754 1 96.06 81 PHE A C 1
ATOM 634 O O . PHE A 1 81 ? -9.055 6.781 -7.07 1 96.06 81 PHE A O 1
ATOM 641 N N . GLY A 1 82 ? -10.703 6.27 -8.469 1 94.44 82 GLY A N 1
ATOM 642 C CA . GLY A 1 82 ? -11.172 7.645 -8.438 1 94.44 82 GLY A CA 1
ATOM 643 C C . GLY A 1 82 ? -11.609 8.094 -7.055 1 94.44 82 GLY A C 1
ATOM 644 O O . GLY A 1 82 ? -11.297 9.211 -6.637 1 94.44 82 GLY A O 1
ATOM 645 N N . TYR A 1 83 ? -12.234 7.254 -6.352 1 95.5 83 TYR A N 1
ATOM 646 C CA . TYR A 1 83 ? -12.703 7.574 -5.008 1 95.5 83 TYR A CA 1
ATOM 647 C C . TYR A 1 83 ? -11.531 7.789 -4.055 1 95.5 83 TYR A C 1
ATOM 649 O O . TYR A 1 83 ? -11.492 8.781 -3.328 1 95.5 83 TYR A O 1
ATOM 657 N N . VAL A 1 84 ? -10.609 6.844 -4.078 1 95.75 84 VAL A N 1
ATOM 658 C CA . VAL A 1 84 ? -9.484 6.906 -3.152 1 95.75 84 VAL A CA 1
ATOM 659 C C . VAL A 1 84 ? -8.625 8.125 -3.467 1 95.75 84 VAL A C 1
ATOM 661 O O . VAL A 1 84 ? -8.156 8.82 -2.557 1 95.75 84 VAL A O 1
ATOM 664 N N . LEU A 1 85 ? -8.438 8.43 -4.699 1 94.38 85 LEU A N 1
ATOM 665 C CA . LEU A 1 85 ? -7.668 9.609 -5.094 1 94.38 85 LEU A CA 1
ATOM 666 C C . LEU A 1 85 ? -8.383 10.891 -4.672 1 94.38 85 LEU A C 1
ATOM 668 O O . LEU A 1 85 ? -7.75 11.82 -4.164 1 94.38 85 LEU A O 1
ATOM 672 N N . ALA A 1 86 ? -9.625 10.867 -4.906 1 94.06 86 ALA A N 1
ATOM 673 C CA . ALA A 1 86 ? -10.406 12.039 -4.523 1 94.06 86 ALA A CA 1
ATOM 674 C C . ALA A 1 86 ? -10.383 12.234 -3.01 1 94.06 86 ALA A C 1
ATOM 676 O O . ALA A 1 86 ? -10.266 13.367 -2.527 1 94.06 86 ALA A O 1
ATOM 677 N N . ALA A 1 87 ? -10.523 11.188 -2.311 1 94 87 ALA A N 1
ATOM 678 C CA . ALA A 1 87 ? -10.484 11.273 -0.852 1 94 87 ALA A CA 1
ATOM 679 C C . ALA A 1 87 ? -9.133 11.781 -0.365 1 94 87 ALA A C 1
ATOM 681 O O . ALA A 1 87 ? -9.062 12.578 0.574 1 94 87 ALA A O 1
ATOM 682 N N . THR A 1 88 ? -8.078 11.32 -1.028 1 93.88 88 THR A N 1
ATOM 683 C CA . THR A 1 88 ? -6.734 11.75 -0.656 1 93.88 88 THR A CA 1
ATOM 684 C C . THR A 1 88 ? -6.535 13.227 -0.965 1 93.88 88 THR A C 1
ATOM 686 O O . THR A 1 88 ? -5.984 13.969 -0.147 1 93.88 88 THR A O 1
ATOM 689 N N . ILE A 1 89 ? -7.004 13.648 -2.062 1 91.88 89 ILE A N 1
ATOM 690 C CA . ILE A 1 89 ? -6.879 15.047 -2.447 1 91.88 89 ILE A CA 1
ATOM 691 C C . ILE A 1 89 ? -7.695 15.922 -1.498 1 91.88 89 ILE A C 1
ATOM 693 O O . ILE A 1 89 ? -7.246 17 -1.099 1 91.88 89 ILE A O 1
ATOM 697 N N . TYR A 1 90 ? -8.812 15.453 -1.155 1 90.44 90 TYR A N 1
ATOM 698 C CA . TYR A 1 90 ? -9.688 16.188 -0.245 1 90.44 90 TYR A CA 1
ATOM 699 C C . TYR A 1 90 ? -9 16.422 1.094 1 90.44 90 TYR A C 1
ATOM 701 O O . TYR A 1 90 ? -9.141 17.5 1.683 1 90.44 90 TYR A O 1
ATOM 709 N N . GLN A 1 91 ? -8.242 15.477 1.544 1 89.75 91 GLN A N 1
ATOM 710 C CA . GLN A 1 91 ? -7.652 15.562 2.877 1 89.75 91 GLN A CA 1
ATOM 711 C C . GLN A 1 91 ? -6.281 16.234 2.834 1 89.75 91 GLN A C 1
ATOM 713 O O . GLN A 1 91 ? -5.836 16.812 3.826 1 89.75 91 GLN A O 1
ATOM 718 N N . THR A 1 92 ? -5.602 16.234 1.706 1 88.69 92 THR A N 1
ATOM 719 C CA . THR A 1 92 ? -4.203 16.641 1.709 1 88.69 92 THR A CA 1
ATOM 720 C C . THR A 1 92 ? -4.016 17.953 0.946 1 88.69 92 THR A C 1
ATOM 722 O O . THR A 1 92 ? -3.039 18.672 1.162 1 88.69 92 THR A O 1
ATOM 725 N N . ALA A 1 93 ? -4.863 18.266 0.043 1 86.5 93 ALA A N 1
ATOM 726 C CA . ALA A 1 93 ? -4.648 19.422 -0.815 1 86.5 93 ALA A CA 1
ATOM 727 C C . ALA A 1 93 ? -5.641 20.531 -0.487 1 86.5 93 ALA A C 1
ATOM 729 O O . ALA A 1 93 ? -6.758 20.266 -0.04 1 86.5 93 ALA A O 1
ATOM 730 N N . PRO A 1 94 ? -5.133 21.734 -0.68 1 85.5 94 PRO A N 1
ATOM 731 C CA . PRO A 1 94 ? -6.043 22.859 -0.532 1 85.5 94 PRO A CA 1
ATOM 732 C C . PRO A 1 94 ? -6.992 23.016 -1.718 1 85.5 94 PRO A C 1
ATOM 734 O O . PRO A 1 94 ? -6.641 23.656 -2.719 1 85.5 94 PRO A O 1
ATOM 737 N N . VAL A 1 95 ? -8.117 22.547 -1.661 1 84.19 95 VAL A N 1
ATOM 738 C CA . VAL A 1 95 ? -9.047 22.516 -2.785 1 84.19 95 VAL A CA 1
ATOM 739 C C . VAL A 1 95 ? -9.945 23.75 -2.756 1 84.19 95 VAL A C 1
ATOM 741 O O . VAL A 1 95 ? -10.5 24.141 -3.783 1 84.19 95 VAL A O 1
ATOM 744 N N . GLY A 1 96 ? -10.109 24.484 -1.751 1 82.12 96 GLY A N 1
ATOM 745 C CA . GLY A 1 96 ? -10.875 25.719 -1.657 1 82.12 96 GLY A CA 1
ATOM 746 C C . GLY A 1 96 ? -12.352 25.484 -1.414 1 82.12 96 GLY A C 1
ATOM 747 O O . GLY A 1 96 ? -12.844 25.703 -0.304 1 82.12 96 GLY A O 1
ATOM 748 N N . ASN A 1 97 ? -13.148 24.969 -2.541 1 88.81 97 ASN A N 1
ATOM 749 C CA . ASN A 1 97 ? -14.578 24.703 -2.396 1 88.81 97 ASN A CA 1
ATOM 750 C C . ASN A 1 97 ? -14.828 23.297 -1.855 1 88.81 97 ASN A C 1
ATOM 752 O O . ASN A 1 97 ? -15.156 22.391 -2.615 1 88.81 97 ASN A O 1
ATOM 756 N N . CYS A 1 98 ? -14.844 23.234 -0.504 1 89.31 98 CYS A N 1
ATOM 757 C CA . CYS A 1 98 ? -14.906 21.953 0.179 1 89.31 98 CYS A CA 1
ATOM 758 C C . CYS A 1 98 ? -16.266 21.297 -0.007 1 89.31 98 CYS A C 1
ATOM 760 O O . CYS A 1 98 ? -16.375 20.078 -0.116 1 89.31 98 CYS A O 1
ATOM 762 N N . ALA A 1 99 ? -17.375 22.141 -0.117 1 85.94 99 ALA A N 1
ATOM 763 C CA . ALA A 1 99 ? -18.719 21.594 -0.268 1 85.94 99 ALA A CA 1
ATOM 764 C C . ALA A 1 99 ? -18.875 20.906 -1.619 1 85.94 99 ALA A C 1
ATOM 766 O O . ALA A 1 99 ? -19.391 19.781 -1.692 1 85.94 99 ALA A O 1
ATOM 767 N N . ARG A 1 100 ? -18.422 21.516 -2.66 1 86.94 100 ARG A N 1
ATOM 768 C CA . ARG A 1 100 ? -18.547 20.953 -3.998 1 86.94 100 ARG A CA 1
ATOM 769 C C . ARG A 1 100 ? -17.641 19.734 -4.152 1 86.94 100 ARG A C 1
ATOM 771 O O . ARG A 1 100 ? -18.016 18.75 -4.805 1 86.94 100 ARG A O 1
ATOM 778 N N . PHE A 1 101 ? -16.5 19.797 -3.58 1 90.38 101 PHE A N 1
ATOM 779 C CA . PHE A 1 101 ? -15.578 18.672 -3.68 1 90.38 101 PHE A CA 1
ATOM 780 C C . PHE A 1 101 ? -16.109 17.469 -2.916 1 90.38 101 PHE A C 1
ATOM 782 O O . PHE A 1 101 ? -15.953 16.328 -3.359 1 90.38 101 PHE A O 1
ATOM 789 N N . GLU A 1 102 ? -16.719 17.75 -1.837 1 89.5 102 GLU A N 1
ATOM 790 C CA . GLU A 1 102 ? -17.312 16.656 -1.059 1 89.5 102 GLU A CA 1
ATOM 791 C C . GLU A 1 102 ? -18.406 15.945 -1.844 1 89.5 102 GLU A C 1
ATOM 793 O O . GLU A 1 102 ? -18.516 14.719 -1.788 1 89.5 102 GLU A O 1
ATOM 798 N N . MET A 1 103 ? -19.141 16.703 -2.57 1 86.69 103 MET A N 1
ATOM 799 C CA . MET A 1 103 ? -20.188 16.109 -3.396 1 86.69 103 MET A CA 1
ATOM 800 C C . MET A 1 103 ? -19.594 15.219 -4.473 1 86.69 103 MET A C 1
ATOM 802 O O . MET A 1 103 ? -20.109 14.125 -4.734 1 86.69 103 MET A O 1
ATOM 806 N N . ALA A 1 104 ? -18.531 15.672 -5.055 1 86.62 104 ALA A N 1
ATOM 807 C CA . ALA A 1 104 ? -17.859 14.875 -6.07 1 86.62 104 ALA A CA 1
ATOM 808 C C . ALA A 1 104 ? -17.266 13.602 -5.465 1 86.62 104 ALA A C 1
ATOM 810 O O . ALA A 1 104 ? -17.375 12.523 -6.059 1 86.62 104 ALA A O 1
ATOM 811 N N . LEU A 1 105 ? -16.656 13.742 -4.316 1 91.12 105 LEU A N 1
ATOM 812 C CA . LEU A 1 105 ? -16.094 12.609 -3.592 1 91.12 105 LEU A CA 1
ATOM 813 C C . LEU A 1 105 ? -17.172 11.57 -3.291 1 91.12 105 LEU A C 1
ATOM 815 O O . LEU A 1 105 ? -16.969 10.375 -3.504 1 91.12 105 LEU A O 1
ATOM 819 N N . ASN A 1 106 ? -18.266 12.023 -2.889 1 89.5 106 ASN A N 1
ATOM 820 C CA . ASN A 1 106 ? -19.359 11.117 -2.537 1 89.5 106 ASN A CA 1
ATOM 821 C C . ASN A 1 106 ? -19.953 10.453 -3.775 1 89.5 106 ASN A C 1
ATOM 823 O O . ASN A 1 106 ? -20.422 9.312 -3.717 1 89.5 106 ASN A O 1
ATOM 827 N N . ALA A 1 107 ? -19.906 11.148 -4.855 1 88.19 107 ALA A N 1
ATOM 828 C CA . ALA A 1 107 ? -20.359 10.547 -6.105 1 88.19 107 ALA A CA 1
ATOM 829 C C . ALA A 1 107 ? -19.5 9.352 -6.492 1 88.19 107 ALA A C 1
ATOM 831 O O . ALA A 1 107 ? -20 8.32 -6.926 1 88.19 107 ALA A O 1
ATOM 832 N N . PHE A 1 108 ? -18.219 9.523 -6.301 1 91.06 108 PHE A N 1
ATOM 833 C CA . PHE A 1 108 ? -17.312 8.422 -6.594 1 91.06 108 PHE A CA 1
ATOM 834 C C . PHE A 1 108 ? -17.531 7.262 -5.637 1 91.06 108 PHE A C 1
ATOM 836 O O . PHE A 1 108 ? -17.438 6.098 -6.031 1 91.06 108 PHE A O 1
ATOM 843 N N . ASN A 1 109 ? -17.812 7.609 -4.43 1 91.12 109 ASN A N 1
ATOM 844 C CA . ASN A 1 109 ? -18.094 6.57 -3.443 1 91.12 109 ASN A CA 1
ATOM 845 C C . ASN A 1 109 ? -19.344 5.777 -3.811 1 91.12 109 ASN A C 1
ATOM 847 O O . ASN A 1 109 ? -19.359 4.551 -3.686 1 91.12 109 ASN A O 1
ATOM 851 N N . THR A 1 110 ? -20.359 6.457 -4.301 1 91.38 110 THR A N 1
ATOM 852 C CA . THR A 1 110 ? -21.641 5.855 -4.66 1 91.38 110 THR A CA 1
ATOM 853 C C . THR A 1 110 ? -21.5 4.961 -5.887 1 91.38 110 THR A C 1
ATOM 855 O O . THR A 1 110 ? -22.312 4.062 -6.109 1 91.38 110 THR A O 1
ATOM 858 N N . LEU A 1 111 ? -20.438 5.168 -6.578 1 92.44 111 LEU A N 1
ATOM 859 C CA . LEU A 1 111 ? -20.172 4.309 -7.727 1 92.44 111 LEU A CA 1
ATOM 860 C C . LEU A 1 111 ? -19.266 3.148 -7.34 1 92.44 111 LEU A C 1
ATOM 862 O O . LEU A 1 111 ? -19.5 2.008 -7.746 1 92.44 111 LEU A O 1
ATOM 866 N N . ALA A 1 112 ? -18.328 3.408 -6.551 1 94.88 112 ALA A N 1
ATOM 867 C CA . ALA A 1 112 ? -17.297 2.432 -6.238 1 94.88 112 ALA A CA 1
ATOM 868 C C . ALA A 1 112 ? -17.859 1.251 -5.461 1 94.88 112 ALA A C 1
ATOM 870 O O . ALA A 1 112 ? -17.641 0.093 -5.82 1 94.88 112 ALA A O 1
ATOM 871 N N . ILE A 1 113 ? -18.672 1.508 -4.465 1 93.94 113 ILE A N 1
ATOM 872 C CA . ILE A 1 113 ? -19.141 0.47 -3.551 1 93.94 113 ILE A CA 1
ATOM 873 C C . ILE A 1 113 ? -20.125 -0.447 -4.266 1 93.94 113 ILE A C 1
ATOM 875 O O . ILE A 1 113 ? -19.938 -1.666 -4.301 1 93.94 113 ILE A O 1
ATOM 879 N N . PRO A 1 114 ? -21.109 0.101 -4.945 1 95.06 114 PRO A N 1
ATOM 880 C CA . PRO A 1 114 ? -22.078 -0.785 -5.605 1 95.06 114 PRO A CA 1
ATOM 881 C C . PRO A 1 114 ? -21.469 -1.556 -6.77 1 95.06 114 PRO A C 1
ATOM 883 O O . PRO A 1 114 ? -21.812 -2.721 -6.996 1 95.06 114 PRO A O 1
ATOM 886 N N . ILE A 1 115 ? -20.609 -0.918 -7.492 1 95.56 115 ILE A N 1
ATOM 887 C CA . ILE A 1 115 ? -20.016 -1.621 -8.625 1 95.56 115 ILE A CA 1
ATOM 888 C C . ILE A 1 115 ? -19.172 -2.793 -8.117 1 95.56 115 ILE A C 1
ATOM 890 O O . ILE A 1 115 ? -19.172 -3.869 -8.719 1 95.56 115 ILE A O 1
ATOM 894 N N . THR A 1 116 ? -18.484 -2.576 -7.07 1 94.88 116 THR A N 1
ATOM 895 C CA . THR A 1 116 ? -17.719 -3.668 -6.48 1 94.88 116 THR A CA 1
ATOM 896 C C . THR A 1 116 ? -18.641 -4.77 -5.977 1 94.88 116 THR A C 1
ATOM 898 O O . THR A 1 116 ? -18.328 -5.957 -6.113 1 94.88 116 THR A O 1
ATOM 901 N N . SER A 1 117 ? -19.766 -4.363 -5.492 1 94.19 117 SER A N 1
ATOM 902 C CA . SER A 1 117 ? -20.719 -5.336 -4.969 1 94.19 117 SER A CA 1
ATOM 903 C C . SER A 1 117 ? -21.328 -6.176 -6.09 1 94.19 117 SER A C 1
ATOM 905 O O . SER A 1 117 ? -21.766 -7.305 -5.855 1 94.19 117 SER A O 1
ATOM 907 N N . ILE A 1 118 ? -21.344 -5.629 -7.254 1 94.38 118 ILE A N 1
ATOM 908 C CA . ILE A 1 118 ? -21.844 -6.395 -8.391 1 94.38 118 ILE A CA 1
ATOM 909 C C . ILE A 1 118 ? -20.938 -7.594 -8.648 1 94.38 118 ILE A C 1
ATOM 911 O O . ILE A 1 118 ? -21.391 -8.648 -9.078 1 94.38 118 ILE A O 1
ATOM 915 N N . LEU A 1 119 ? -19.656 -7.418 -8.398 1 92.38 119 LEU A N 1
ATOM 916 C CA . LEU A 1 119 ? -18.734 -8.531 -8.594 1 92.38 119 LEU A CA 1
ATOM 917 C C . LEU A 1 119 ? -19.078 -9.688 -7.664 1 92.38 119 LEU A C 1
ATOM 919 O O . LEU A 1 119 ? -19.016 -10.852 -8.062 1 92.38 119 LEU A O 1
ATOM 923 N N . PHE A 1 120 ? -19.469 -9.344 -6.48 1 90 120 PHE A N 1
ATOM 924 C CA . PHE A 1 120 ? -19.891 -10.383 -5.543 1 90 120 PHE A CA 1
ATOM 925 C C . PHE A 1 120 ? -21.203 -11.016 -5.992 1 90 120 PHE A C 1
ATOM 927 O O . PHE A 1 120 ? -21.375 -12.234 -5.867 1 90 120 PHE A O 1
ATOM 934 N N . PHE A 1 121 ? -22.047 -10.211 -6.512 1 90.12 121 PHE A N 1
ATOM 935 C CA . PHE A 1 121 ? -23.344 -10.672 -7.012 1 90.12 121 PHE A CA 1
ATOM 936 C C . PHE A 1 121 ? -23.156 -11.656 -8.164 1 90.12 121 PHE A C 1
ATOM 938 O O . PHE A 1 121 ? -23.812 -12.695 -8.211 1 90.12 121 PHE A O 1
ATOM 945 N N . ILE A 1 122 ? -22.234 -11.312 -9.047 1 88.94 122 ILE A N 1
ATOM 946 C CA . ILE A 1 122 ? -21.984 -12.172 -10.195 1 88.94 122 ILE A CA 1
ATOM 947 C C . ILE A 1 122 ? -21.438 -13.516 -9.727 1 88.94 122 ILE A C 1
ATOM 949 O O . ILE A 1 122 ? -21.797 -14.562 -10.266 1 88.94 122 ILE A O 1
ATOM 953 N N . ARG A 1 123 ? -20.656 -13.477 -8.711 1 85.69 123 ARG A N 1
ATOM 954 C CA . ARG A 1 123 ? -20.062 -14.711 -8.211 1 85.69 123 ARG A CA 1
ATOM 955 C C . ARG A 1 123 ? -21.125 -15.602 -7.574 1 85.69 123 ARG A C 1
ATOM 957 O O . ARG A 1 123 ? -21.156 -16.812 -7.812 1 85.69 123 ARG A O 1
ATOM 964 N N . VAL A 1 124 ? -21.969 -15.039 -6.809 1 85.94 124 VAL A N 1
ATOM 965 C CA . VAL A 1 124 ? -23.016 -15.82 -6.152 1 85.94 124 VAL A CA 1
ATOM 966 C C . VAL A 1 124 ? -23.969 -16.391 -7.195 1 85.94 124 VAL A C 1
ATOM 968 O O . VAL A 1 124 ? -24.406 -17.547 -7.086 1 85.94 124 VAL A O 1
ATOM 971 N N . ARG A 1 125 ? -24.25 -15.586 -8.148 1 87.12 125 ARG A N 1
ATOM 972 C CA . ARG A 1 125 ? -25.125 -16.062 -9.227 1 87.12 125 ARG A CA 1
ATOM 973 C C . ARG A 1 125 ? -24.484 -17.234 -9.969 1 87.12 125 ARG A C 1
ATOM 975 O O . ARG A 1 125 ? -25.172 -18.188 -10.336 1 87.12 125 ARG A O 1
ATOM 982 N N . ALA A 1 126 ? -23.188 -17.125 -10.141 1 81.69 126 ALA A N 1
ATOM 983 C CA . ALA A 1 126 ? -22.469 -18.188 -10.828 1 81.69 126 ALA A CA 1
ATOM 984 C C . ALA A 1 126 ? -22.453 -19.469 -9.992 1 81.69 126 ALA A C 1
ATOM 986 O O . ALA A 1 126 ? -22.625 -20.562 -10.523 1 81.69 126 ALA A O 1
ATOM 987 N N . ILE A 1 127 ? -22.281 -19.375 -8.766 1 80.5 127 ILE A N 1
ATOM 988 C CA . ILE A 1 127 ? -22.188 -20.531 -7.875 1 80.5 127 ILE A CA 1
ATOM 989 C C . ILE A 1 127 ? -23.547 -21.219 -7.785 1 80.5 127 ILE A C 1
ATOM 991 O O . ILE A 1 127 ? -23.625 -22.438 -7.711 1 80.5 127 ILE A O 1
ATOM 995 N N . TYR A 1 128 ? -24.656 -20.438 -7.805 1 84.56 128 TYR A N 1
ATOM 996 C CA . TYR A 1 128 ? -26 -21 -7.699 1 84.56 128 TYR A CA 1
ATOM 997 C C . TYR A 1 128 ? -26.594 -21.266 -9.078 1 84.56 128 TYR A C 1
ATOM 999 O O . TYR A 1 128 ? -27.812 -21.422 -9.219 1 84.56 128 TYR A O 1
ATOM 1007 N N . GLU A 1 129 ? -25.812 -21.297 -10.047 1 82 129 GLU A N 1
ATOM 1008 C CA . GLU A 1 129 ? -26.203 -21.641 -11.414 1 82 129 GLU A CA 1
ATOM 1009 C C . GLU A 1 129 ? -27.375 -20.781 -11.883 1 82 129 GLU A C 1
ATOM 1011 O O . GLU A 1 129 ? -28.328 -21.297 -12.453 1 82 129 GLU A O 1
ATOM 1016 N N . ASN A 1 130 ? -27.438 -19.578 -11.484 1 82.06 130 ASN A N 1
ATOM 1017 C CA . ASN A 1 130 ? -28.422 -18.578 -11.891 1 82.06 130 ASN A CA 1
ATOM 1018 C C . ASN A 1 130 ? -29.828 -18.969 -11.453 1 82.06 130 ASN A C 1
ATOM 1020 O O . ASN A 1 130 ? -30.781 -18.812 -12.219 1 82.06 130 ASN A O 1
ATOM 1024 N N . GLU A 1 131 ? -29.891 -19.531 -10.297 1 88.62 131 GLU A N 1
ATOM 1025 C CA . GLU A 1 131 ? -31.203 -19.781 -9.727 1 88.62 131 GLU A CA 1
ATOM 1026 C C . GLU A 1 131 ? -32 -18.484 -9.586 1 88.62 131 GLU A C 1
ATOM 1028 O O . GLU A 1 131 ? -31.469 -17.484 -9.094 1 88.62 131 GLU A O 1
ATOM 1033 N N . ARG A 1 132 ? -33.219 -18.562 -9.992 1 89.88 132 ARG A N 1
ATOM 1034 C CA . ARG A 1 132 ? -34.031 -17.359 -10.109 1 89.88 132 ARG A CA 1
ATOM 1035 C C . ARG A 1 132 ? -34.25 -16.719 -8.742 1 89.88 132 ARG A C 1
ATOM 1037 O O . ARG A 1 132 ? -34.125 -15.492 -8.602 1 89.88 132 ARG A O 1
ATOM 1044 N N . TYR A 1 133 ? -34.562 -17.453 -7.789 1 90.38 133 TYR A N 1
ATOM 1045 C CA . TYR A 1 133 ? -34.906 -16.906 -6.477 1 90.38 133 TYR A CA 1
ATOM 1046 C C . TYR A 1 133 ? -33.688 -16.25 -5.848 1 90.38 133 TYR A C 1
ATOM 1048 O O . TYR A 1 133 ? -33.781 -15.148 -5.277 1 90.38 133 TYR A O 1
ATOM 1056 N N . ILE A 1 134 ? -32.562 -16.875 -5.965 1 90.19 134 ILE A N 1
ATOM 1057 C CA . ILE A 1 134 ? -31.328 -16.344 -5.402 1 90.19 134 ILE A CA 1
ATOM 1058 C C . ILE A 1 134 ? -30.891 -15.102 -6.172 1 90.19 134 ILE A C 1
ATOM 1060 O O . ILE A 1 134 ? -30.453 -14.117 -5.574 1 90.19 134 ILE A O 1
ATOM 1064 N N . SER A 1 135 ? -31.109 -15.117 -7.434 1 91.5 135 SER A N 1
ATOM 1065 C CA . SER A 1 135 ? -30.75 -13.977 -8.273 1 91.5 135 SER A CA 1
ATOM 1066 C C . SER A 1 135 ? -31.609 -12.766 -7.941 1 91.5 135 SER A C 1
ATOM 1068 O O . SER A 1 135 ? -31.109 -11.641 -7.863 1 91.5 135 SER A O 1
ATOM 1070 N N . ILE A 1 136 ? -32.875 -13.016 -7.68 1 92.88 136 ILE A N 1
ATOM 1071 C CA . ILE A 1 136 ? -33.781 -11.914 -7.371 1 92.88 136 ILE A CA 1
ATOM 1072 C C . ILE A 1 136 ? -33.469 -11.352 -5.988 1 92.88 136 ILE A C 1
ATOM 1074 O O . ILE A 1 136 ? -33.438 -10.133 -5.797 1 92.88 136 ILE A O 1
ATOM 1078 N N . PHE A 1 137 ? -33.25 -12.195 -5.094 1 94 137 PHE A N 1
ATOM 1079 C CA . PHE A 1 137 ? -32.969 -11.773 -3.729 1 94 137 PHE A CA 1
ATOM 1080 C C . PHE A 1 137 ? -31.719 -10.898 -3.688 1 94 137 PHE A C 1
ATOM 1082 O O . PHE A 1 137 ? -31.734 -9.805 -3.125 1 94 137 PHE A O 1
ATOM 1089 N N . PHE A 1 138 ? -30.688 -11.336 -4.352 1 94.88 138 PHE A N 1
ATOM 1090 C CA . PHE A 1 138 ? -29.438 -10.602 -4.27 1 94.88 138 PHE A CA 1
ATOM 1091 C C . PHE A 1 138 ? -29.453 -9.391 -5.199 1 94.88 138 PHE A C 1
ATOM 1093 O O . PHE A 1 138 ? -28.656 -8.461 -5.035 1 94.88 138 PHE A O 1
ATOM 1100 N N . SER A 1 139 ? -30.344 -9.391 -6.156 1 93.88 139 SER A N 1
ATOM 1101 C CA . SER A 1 139 ? -30.562 -8.18 -6.941 1 93.88 139 SER A CA 1
ATOM 1102 C C . SER A 1 139 ? -31.188 -7.082 -6.098 1 93.88 139 SER A C 1
ATOM 1104 O O . SER A 1 139 ? -30.812 -5.914 -6.199 1 93.88 139 SER A O 1
ATOM 1106 N N . ILE A 1 140 ? -32.094 -7.48 -5.277 1 94.75 140 ILE A N 1
ATOM 1107 C CA . ILE A 1 140 ? -32.75 -6.527 -4.387 1 94.75 140 ILE A CA 1
ATOM 1108 C C . ILE A 1 140 ? -31.734 -6.02 -3.35 1 94.75 140 ILE A C 1
ATOM 1110 O O . ILE A 1 140 ? -31.719 -4.828 -3.023 1 94.75 140 ILE A O 1
ATOM 1114 N N . MET A 1 141 ? -30.984 -6.918 -2.906 1 95.38 141 MET A N 1
ATOM 1115 C CA . MET A 1 141 ? -29.953 -6.531 -1.94 1 95.38 141 MET A CA 1
ATOM 1116 C C . MET A 1 141 ? -28.969 -5.551 -2.562 1 95.38 141 MET A C 1
ATOM 1118 O O . MET A 1 141 ? -28.531 -4.602 -1.906 1 95.38 141 MET A O 1
ATOM 1122 N N . TRP A 1 142 ? -28.609 -5.789 -3.793 1 95.06 142 TRP A N 1
ATOM 1123 C CA . TRP A 1 142 ? -27.703 -4.879 -4.484 1 95.06 142 TRP A CA 1
ATOM 1124 C C . TRP A 1 142 ? -28.328 -3.498 -4.637 1 95.06 142 TRP A C 1
ATOM 1126 O O . TRP A 1 142 ? -27.656 -2.482 -4.469 1 95.06 142 TRP A O 1
ATOM 1136 N N . LEU A 1 143 ? -29.625 -3.48 -4.918 1 94.81 143 LEU A N 1
ATOM 1137 C CA . LEU A 1 143 ? -30.328 -2.205 -5.016 1 94.81 143 LEU A CA 1
ATOM 1138 C C . LEU A 1 143 ? -30.328 -1.48 -3.672 1 94.81 143 LEU A C 1
ATOM 1140 O O . LEU A 1 143 ? -30.234 -0.252 -3.625 1 94.81 143 LEU A O 1
ATOM 1144 N N . ALA A 1 144 ? -30.422 -2.209 -2.676 1 94.44 144 ALA A N 1
ATOM 1145 C CA . ALA A 1 144 ? -30.344 -1.635 -1.334 1 94.44 144 ALA A CA 1
ATOM 1146 C C . ALA A 1 144 ? -28.953 -1.057 -1.068 1 94.44 144 ALA A C 1
ATOM 1148 O O . ALA A 1 144 ? -28.828 -0.003 -0.44 1 94.44 144 ALA A O 1
ATOM 1149 N N . VAL A 1 145 ? -27.969 -1.753 -1.51 1 94.88 145 VAL A N 1
ATOM 1150 C CA . VAL A 1 145 ? -26.609 -1.263 -1.363 1 94.88 145 VAL A CA 1
ATOM 1151 C C . VAL A 1 145 ? -26.438 0.05 -2.125 1 94.88 145 VAL A C 1
ATOM 1153 O O . VAL A 1 145 ? -25.844 1.001 -1.616 1 94.88 145 VAL A O 1
ATOM 1156 N N . PHE A 1 146 ? -26.969 0.093 -3.277 1 94.19 146 PHE A N 1
ATOM 1157 C CA . PHE A 1 146 ? -26.922 1.3 -4.094 1 94.19 146 PHE A CA 1
ATOM 1158 C C . PHE A 1 146 ? -27.641 2.451 -3.404 1 94.19 146 PHE A C 1
ATOM 1160 O O . PHE A 1 146 ? -27.109 3.561 -3.318 1 94.19 146 PHE A O 1
ATOM 1167 N N . ALA A 1 147 ? -28.75 2.152 -2.871 1 92.56 147 ALA A N 1
ATOM 1168 C CA . ALA A 1 147 ? -29.516 3.166 -2.16 1 92.56 147 ALA A CA 1
ATOM 1169 C C . ALA A 1 147 ? -28.781 3.635 -0.905 1 92.56 147 ALA A C 1
ATOM 1171 O O . ALA A 1 147 ? -28.766 4.828 -0.6 1 92.56 147 ALA A O 1
ATOM 1172 N N . GLY A 1 148 ? -28.219 2.709 -0.213 1 90.81 148 GLY A N 1
ATOM 1173 C CA . GLY A 1 148 ? -27.453 3.059 0.968 1 90.81 148 GLY A CA 1
ATOM 1174 C C . GLY A 1 148 ? -26.266 3.947 0.661 1 90.81 148 GLY A C 1
ATOM 1175 O O . GLY A 1 148 ? -25.984 4.891 1.403 1 90.81 148 GLY A O 1
ATOM 1176 N N . SER A 1 149 ? -25.594 3.668 -0.424 1 91.06 149 SER A N 1
ATOM 1177 C CA . SER A 1 149 ? -24.422 4.457 -0.811 1 91.06 149 SER A CA 1
ATOM 1178 C C . SER A 1 149 ? -24.828 5.859 -1.258 1 91.06 149 SER A C 1
ATOM 1180 O O . SER A 1 149 ? -24.062 6.812 -1.103 1 91.06 149 SER A O 1
ATOM 1182 N N . LEU A 1 150 ? -26.062 6.02 -1.747 1 89.75 150 LEU A N 1
ATOM 1183 C CA . LEU A 1 150 ? -26.562 7.324 -2.16 1 89.75 150 LEU A CA 1
ATOM 1184 C C . LEU A 1 150 ? -26.828 8.219 -0.949 1 89.75 150 LEU A C 1
ATOM 1186 O O . LEU A 1 150 ? -26.781 9.445 -1.059 1 89.75 150 LEU A O 1
ATOM 1190 N N . SER A 1 151 ? -27 7.648 0.174 1 88 151 SER A N 1
ATOM 1191 C CA . SER A 1 151 ? -27.25 8.414 1.391 1 88 151 SER A CA 1
ATOM 1192 C C . SER A 1 151 ? -26.031 9.25 1.78 1 88 151 SER A C 1
ATOM 1194 O O . SER A 1 151 ? -26.172 10.32 2.373 1 88 151 SER A O 1
ATOM 1196 N N . THR A 1 152 ? -24.859 8.812 1.429 1 85.56 152 THR A N 1
ATOM 1197 C CA . THR A 1 152 ? -23.656 9.547 1.771 1 85.56 152 THR A CA 1
ATOM 1198 C C . THR A 1 152 ? -23.578 10.852 0.986 1 85.56 152 THR A C 1
ATOM 1200 O O . THR A 1 152 ? -23.016 11.844 1.472 1 85.56 152 THR A O 1
ATOM 1203 N N . THR A 1 153 ? -24.078 10.883 -0.22 1 84.19 153 THR A N 1
ATOM 1204 C CA . THR A 1 153 ? -24.016 12.07 -1.066 1 84.19 153 THR A CA 1
ATOM 1205 C C . THR A 1 153 ? -24.812 13.219 -0.452 1 84.19 153 THR A C 1
ATOM 1207 O O . THR A 1 153 ? -24.453 14.383 -0.594 1 84.19 153 THR A O 1
ATOM 1210 N N . PHE A 1 154 ? -25.781 12.859 0.378 1 82.44 154 PHE A N 1
ATOM 1211 C CA . PHE A 1 154 ? -26.656 13.891 0.932 1 82.44 154 PHE A CA 1
ATOM 1212 C C . PHE A 1 154 ? -26.375 14.094 2.416 1 82.44 154 PHE A C 1
ATOM 1214 O O . PHE A 1 154 ? -26.766 15.109 2.996 1 82.44 154 PHE A O 1
ATOM 1221 N N . GLY A 1 155 ? -25.703 13.219 2.932 1 83.12 155 GLY A N 1
ATOM 1222 C CA . GLY A 1 155 ? -25.641 13.25 4.387 1 83.12 155 GLY A CA 1
ATOM 1223 C C . GLY A 1 155 ? -24.312 13.758 4.914 1 83.12 155 GLY A C 1
ATOM 1224 O O . GLY A 1 155 ? -24.156 13.992 6.117 1 83.12 155 GLY A O 1
ATOM 1225 N N . VAL A 1 156 ? -23.344 13.977 4.086 1 83.31 156 VAL A N 1
ATOM 1226 C CA . VAL A 1 156 ? -22.031 14.422 4.57 1 83.31 156 VAL A CA 1
ATOM 1227 C C . VAL A 1 156 ? -21.734 15.812 4.02 1 83.31 156 VAL A C 1
ATOM 1229 O O . VAL A 1 156 ? -21.891 16.062 2.824 1 83.31 156 VAL A O 1
ATOM 1232 N N . THR A 1 157 ? -21.328 16.75 4.902 1 83.56 157 THR A N 1
ATOM 1233 C CA . THR A 1 157 ? -20.984 18.109 4.5 1 83.56 157 THR A CA 1
ATOM 1234 C C . 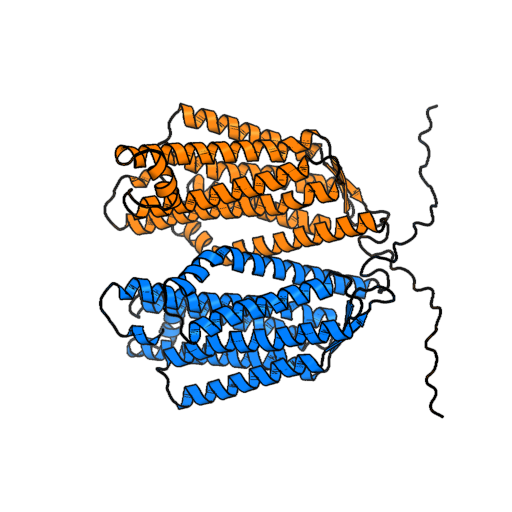THR A 1 157 ? -19.531 18.438 4.875 1 83.56 157 THR A C 1
ATOM 1236 O O . THR A 1 157 ? -19.078 18.062 5.957 1 83.56 157 THR A O 1
ATOM 1239 N N . GLY A 1 158 ? -18.906 18.938 3.842 1 84.56 158 GLY A N 1
ATOM 1240 C CA . GLY A 1 158 ? -17.531 19.391 4.066 1 84.56 158 GLY A CA 1
ATOM 1241 C C . GLY A 1 158 ? -17.422 20.891 4.25 1 84.56 158 GLY A C 1
ATOM 1242 O O . GLY A 1 158 ? -18.156 21.656 3.629 1 84.56 158 GLY A O 1
ATOM 1243 N N . ILE A 1 159 ? -16.531 21.25 5.203 1 83 159 ILE A N 1
ATOM 1244 C CA . ILE A 1 159 ? -16.297 22.672 5.449 1 83 159 ILE A CA 1
ATOM 1245 C C . ILE A 1 159 ? -14.797 22.969 5.375 1 83 159 ILE A C 1
ATOM 1247 O O . ILE A 1 159 ? -13.969 22.047 5.492 1 83 159 ILE A O 1
ATOM 1251 N N . SER A 1 160 ? -14.57 24.203 5.109 1 85 160 SER A N 1
ATOM 1252 C CA . SER A 1 160 ? -13.18 24.641 5.109 1 85 160 SER A CA 1
ATOM 1253 C C . SER A 1 160 ? -12.656 24.828 6.527 1 85 160 SER A C 1
ATOM 1255 O O . SER A 1 160 ? -13.406 25.25 7.418 1 85 160 SER A O 1
ATOM 1257 N N . ILE A 1 161 ? -11.391 24.453 6.738 1 81.56 161 ILE A N 1
ATOM 1258 C CA . ILE A 1 161 ? -10.758 24.656 8.039 1 81.56 161 ILE A CA 1
ATOM 1259 C C . ILE A 1 161 ? -10.344 26.109 8.188 1 81.56 161 ILE A C 1
ATOM 1261 O O . ILE A 1 161 ? -9.328 26.531 7.633 1 81.56 161 ILE A O 1
ATOM 1265 N N . GLY A 1 162 ? -11.172 26.812 8.891 1 77.12 162 GLY A N 1
ATOM 1266 C CA . GLY A 1 162 ? -10.852 28.219 9.039 1 77.12 162 GLY A CA 1
ATOM 1267 C C . GLY A 1 162 ? -10.727 28.953 7.715 1 77.12 162 GLY A C 1
ATOM 1268 O O . GLY A 1 162 ? -11.5 28.688 6.789 1 77.12 162 GLY A O 1
ATOM 1269 N N . PRO A 1 163 ? -9.773 29.781 7.633 1 77.56 163 PRO A N 1
ATOM 1270 C CA . PRO A 1 163 ? -9.578 30.516 6.379 1 77.56 163 PRO A CA 1
ATOM 1271 C C . PRO A 1 163 ? -8.711 29.766 5.379 1 77.56 163 PRO A C 1
ATOM 1273 O O . PRO A 1 163 ? -8.438 30.266 4.289 1 77.56 163 PRO A O 1
ATOM 1276 N N . THR A 1 164 ? -8.375 28.672 5.812 1 77.81 164 THR A N 1
ATOM 1277 C CA . THR A 1 164 ? -7.523 27.906 4.91 1 77.81 164 THR A CA 1
ATOM 1278 C C . THR A 1 164 ? -8.359 27.219 3.826 1 77.81 164 THR A C 1
ATOM 1280 O O . THR A 1 164 ? -9.586 27.25 3.875 1 77.81 164 THR A O 1
ATOM 1283 N N . ARG A 1 165 ? -7.703 26.766 2.816 1 84.19 165 ARG A N 1
ATOM 1284 C CA . ARG A 1 165 ? -8.367 26.078 1.709 1 84.19 165 ARG A CA 1
ATOM 1285 C C . ARG A 1 165 ? -8.414 24.578 1.934 1 84.19 165 ARG A C 1
ATOM 1287 O O . ARG A 1 165 ? -8.719 23.812 1.014 1 84.19 165 ARG A O 1
ATOM 1294 N N . TYR A 1 166 ? -8.062 24.172 3.176 1 85.44 166 TYR A N 1
ATOM 1295 C CA . TYR A 1 166 ? -8.141 22.75 3.525 1 85.44 166 TYR A CA 1
ATOM 1296 C C . TYR A 1 166 ? -9.531 22.406 4.039 1 85.44 166 TYR A C 1
ATOM 1298 O O . TYR A 1 166 ? -10.25 23.266 4.559 1 85.44 166 TYR A O 1
ATOM 1306 N N . CYS A 1 167 ? -9.859 21.172 3.791 1 86 167 CYS A N 1
ATOM 1307 C CA . CYS A 1 167 ? -11.234 20.781 4.074 1 86 167 CYS A CA 1
ATOM 1308 C C . CYS A 1 167 ? -11.289 19.75 5.199 1 86 167 CYS A C 1
ATOM 1310 O O . CYS A 1 167 ? -10.297 19.062 5.461 1 86 167 CYS A O 1
ATOM 1312 N N . MET A 1 168 ? -12.414 19.75 5.977 1 81.81 168 MET A N 1
ATOM 1313 C CA . MET A 1 168 ? -12.711 18.719 6.977 1 81.81 168 MET A CA 1
ATOM 1314 C C . MET A 1 168 ? -14.195 18.375 6.973 1 81.81 168 MET A C 1
ATOM 1316 O O . MET A 1 168 ? -15.016 19.141 6.465 1 81.81 168 MET A O 1
ATOM 1320 N N . ILE A 1 169 ? -14.445 17.188 7.477 1 80.5 169 ILE A N 1
ATOM 1321 C CA . ILE A 1 169 ? -15.844 16.766 7.586 1 80.5 169 ILE A CA 1
ATOM 1322 C C . ILE A 1 169 ? -16.469 17.406 8.82 1 80.5 169 ILE A C 1
ATOM 1324 O O . ILE A 1 169 ? -15.938 17.297 9.93 1 80.5 169 ILE A O 1
ATOM 1328 N N . SER A 1 170 ? -17.469 18.188 8.617 1 77 170 SER A N 1
ATOM 1329 C CA . SER A 1 170 ? -18.094 18.906 9.719 1 77 170 SER A CA 1
ATOM 1330 C C . SER A 1 170 ? -19.266 18.125 10.305 1 77 170 SER A C 1
ATOM 1332 O O . SER A 1 170 ? -19.422 18.047 11.531 1 77 170 SER A O 1
ATOM 1334 N N . LYS A 1 171 ? -20.141 17.641 9.5 1 79.31 171 LYS A N 1
ATOM 1335 C CA . LYS A 1 171 ? -21.359 17 9.984 1 79.31 171 LYS A CA 1
ATOM 1336 C C . LYS A 1 171 ? -21.688 15.758 9.164 1 79.31 171 LYS A C 1
ATOM 1338 O O . LYS A 1 171 ? -21.391 15.711 7.965 1 79.31 171 LYS A O 1
ATOM 1343 N N . MET A 1 172 ? -22.188 14.758 9.914 1 82.25 172 MET A N 1
ATOM 1344 C CA . MET A 1 172 ? -22.656 13.516 9.305 1 82.25 172 MET A CA 1
ATOM 1345 C C . MET A 1 172 ? -24.062 13.164 9.812 1 82.25 172 MET A C 1
ATOM 1347 O O . MET A 1 172 ? -24.266 12.992 11.008 1 82.25 172 MET A O 1
ATOM 1351 N N . SER A 1 173 ? -25 13.18 8.844 1 87 173 SER A N 1
ATOM 1352 C CA . SER A 1 173 ? -26.359 12.789 9.211 1 87 173 SER A CA 1
ATOM 1353 C C . SER A 1 173 ? -26.406 11.344 9.68 1 87 173 SER A C 1
ATOM 1355 O O . SER A 1 173 ? -25.625 10.508 9.211 1 87 173 SER A O 1
ATOM 1357 N N . PRO A 1 174 ? -27.281 10.992 10.539 1 85.62 174 PRO A N 1
ATOM 1358 C CA . PRO A 1 174 ? -27.359 9.641 11.086 1 85.62 174 PRO A CA 1
ATOM 1359 C C . PRO A 1 174 ? -27.688 8.594 10.023 1 85.62 174 PRO A C 1
ATOM 1361 O O . PRO A 1 174 ? -27.297 7.43 10.148 1 85.62 174 PRO A O 1
ATOM 1364 N N . TYR A 1 175 ? -28.359 8.984 8.992 1 87.06 175 TYR A N 1
ATOM 1365 C CA . TYR A 1 175 ? -28.766 8.008 7.984 1 87.06 175 TYR A CA 1
ATOM 1366 C C . TYR A 1 175 ? -27.578 7.578 7.133 1 87.06 175 TYR A C 1
ATOM 1368 O O . TYR A 1 175 ? -27.656 6.586 6.402 1 87.06 175 TYR A O 1
ATOM 1376 N N . VAL A 1 176 ? -26.469 8.289 7.266 1 87.44 176 VAL A N 1
ATOM 1377 C CA . VAL A 1 176 ? -25.266 7.949 6.504 1 87.44 176 VAL A CA 1
ATOM 1378 C C . VAL A 1 176 ? -24.719 6.602 6.965 1 87.44 176 VAL A C 1
ATOM 1380 O O . VAL A 1 176 ? -23.984 5.938 6.23 1 87.44 176 VAL A O 1
ATOM 1383 N N . VAL A 1 177 ? -25.141 6.121 8.117 1 87.81 177 VAL A N 1
ATOM 1384 C CA . VAL A 1 177 ? -24.703 4.836 8.664 1 87.81 177 VAL A CA 1
ATOM 1385 C C . VAL A 1 177 ? -25.188 3.703 7.766 1 87.81 177 VAL A C 1
ATOM 1387 O O . VAL A 1 177 ? -24.562 2.643 7.691 1 87.81 177 VAL A O 1
ATOM 1390 N N . ALA A 1 178 ? -26.219 3.967 7.016 1 89.81 178 ALA A N 1
ATOM 1391 C CA . ALA A 1 178 ? -26.766 2.973 6.098 1 89.81 178 ALA A CA 1
ATOM 1392 C C . ALA A 1 178 ? -25.766 2.637 4.992 1 89.81 178 ALA A C 1
ATOM 1394 O O . ALA A 1 178 ? -25.75 1.517 4.477 1 89.81 178 ALA A O 1
ATOM 1395 N N . ALA A 1 179 ? -24.969 3.576 4.688 1 88.62 179 ALA A N 1
ATOM 1396 C CA . ALA A 1 179 ? -23.969 3.375 3.629 1 88.62 179 ALA A CA 1
ATOM 1397 C C . ALA A 1 179 ? -22.938 2.338 4.039 1 88.62 179 ALA A C 1
ATOM 1399 O O . ALA A 1 179 ? -22.297 1.721 3.186 1 88.62 179 ALA A O 1
ATOM 1400 N N . GLY A 1 180 ? -22.75 2.145 5.297 1 89.5 180 GLY A N 1
ATOM 1401 C CA . GLY A 1 180 ? -21.828 1.135 5.805 1 89.5 180 GLY A CA 1
ATOM 1402 C C . GLY A 1 180 ? -22.516 -0.163 6.18 1 89.5 180 GLY A C 1
ATOM 1403 O O . GLY A 1 180 ? -22.016 -1.248 5.879 1 89.5 180 GLY A O 1
ATOM 1404 N N . VAL A 1 181 ? -23.734 -0.071 6.68 1 92.75 181 VAL A N 1
ATOM 1405 C CA . VAL A 1 181 ? -24.438 -1.227 7.242 1 92.75 181 VAL A CA 1
ATOM 1406 C C . VAL A 1 181 ? -25 -2.09 6.113 1 92.75 181 VAL A C 1
ATOM 1408 O O . VAL A 1 181 ? -24.859 -3.316 6.137 1 92.75 181 VAL A O 1
ATOM 1411 N N . VAL A 1 182 ? -25.594 -1.498 5.148 1 94.06 182 VAL A N 1
ATOM 1412 C CA . VAL A 1 182 ? -26.281 -2.24 4.102 1 94.06 182 VAL A CA 1
ATOM 1413 C C . VAL A 1 182 ? -25.281 -3.078 3.312 1 94.06 182 VAL A C 1
ATOM 1415 O O . VAL A 1 182 ? -25.484 -4.277 3.109 1 94.06 182 VAL A O 1
ATOM 1418 N N . PRO A 1 183 ? -24.172 -2.475 2.889 1 93.19 183 PRO A N 1
ATOM 1419 C CA . PRO A 1 183 ? -23.172 -3.303 2.199 1 93.19 183 PRO A CA 1
ATOM 1420 C C . PRO A 1 183 ? -22.625 -4.422 3.082 1 93.19 183 PRO A C 1
ATOM 1422 O O . PRO A 1 183 ? -22.344 -5.516 2.59 1 93.19 183 PRO A O 1
ATOM 1425 N N . LEU A 1 184 ? -22.516 -4.133 4.348 1 93.75 184 LEU A N 1
ATOM 1426 C CA . LEU A 1 184 ? -22.031 -5.164 5.262 1 93.75 184 LEU A CA 1
ATOM 1427 C C . LEU A 1 184 ? -23.016 -6.332 5.324 1 93.75 184 LEU A C 1
ATOM 1429 O O . LEU A 1 184 ? -22.594 -7.492 5.285 1 93.75 184 LEU A O 1
ATOM 1433 N N . VAL A 1 185 ? -24.234 -6.027 5.41 1 94.25 185 VAL A N 1
ATOM 1434 C CA . VAL A 1 185 ? -25.25 -7.066 5.449 1 94.25 185 VAL A CA 1
ATOM 1435 C C . VAL A 1 185 ? -25.25 -7.848 4.137 1 94.25 185 VAL A C 1
ATOM 1437 O O . VAL A 1 185 ? -25.312 -9.078 4.141 1 94.25 185 VAL A O 1
ATOM 1440 N N . ASN A 1 186 ? -25.188 -7.117 3.082 1 94.19 186 ASN A N 1
ATOM 1441 C CA . ASN A 1 186 ? -25.125 -7.758 1.774 1 94.19 186 ASN A CA 1
ATOM 1442 C C . ASN A 1 186 ? -23.953 -8.719 1.671 1 94.19 186 ASN A C 1
ATOM 1444 O O . ASN A 1 186 ? -24.109 -9.875 1.272 1 94.19 186 ASN A O 1
ATOM 1448 N N . ASP A 1 187 ? -22.812 -8.266 2.041 1 92.31 187 ASP A N 1
ATOM 1449 C CA . ASP A 1 187 ? -21.609 -9.094 1.945 1 92.31 187 ASP A CA 1
ATOM 1450 C C . ASP A 1 187 ? -21.688 -10.297 2.883 1 92.31 187 ASP A C 1
ATOM 1452 O O . ASP A 1 187 ? -21.219 -11.383 2.547 1 92.31 187 ASP A O 1
ATOM 1456 N N . THR A 1 188 ? -22.25 -10.078 4.02 1 92.75 188 THR A N 1
ATOM 1457 C CA . THR A 1 188 ? -22.406 -11.172 4.977 1 92.75 188 THR A CA 1
ATOM 1458 C C . THR A 1 188 ? -23.344 -12.242 4.426 1 92.75 188 THR A C 1
ATOM 1460 O O . THR A 1 188 ? -23.062 -13.438 4.543 1 92.75 188 THR A O 1
ATOM 1463 N N . LEU A 1 189 ? -24.391 -11.812 3.848 1 93.56 189 LEU A N 1
ATOM 1464 C CA . LEU A 1 189 ? -25.344 -12.758 3.273 1 93.56 189 LEU A CA 1
ATOM 1465 C C . LEU A 1 189 ? -24.719 -13.516 2.102 1 93.56 189 LEU A C 1
ATOM 1467 O O . LEU A 1 189 ? -24.969 -14.703 1.918 1 93.56 189 LEU A O 1
AT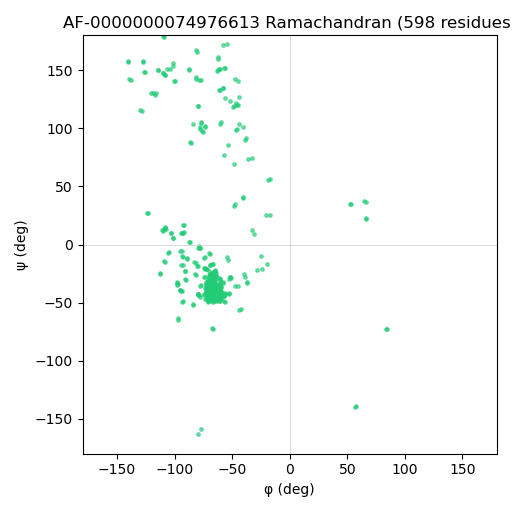OM 1471 N N . ILE A 1 190 ? -23.969 -12.82 1.341 1 90.62 190 ILE A N 1
ATOM 1472 C CA . ILE A 1 190 ? -23.281 -13.469 0.231 1 90.62 190 ILE A CA 1
ATOM 1473 C C . ILE A 1 190 ? -22.297 -14.516 0.77 1 90.62 190 ILE A C 1
ATOM 1475 O O . ILE A 1 190 ? -22.234 -15.633 0.247 1 90.62 190 ILE A O 1
ATOM 1479 N N . PHE A 1 191 ? -21.594 -14.109 1.832 1 88.88 191 PHE A N 1
ATOM 1480 C CA . PHE A 1 191 ? -20.656 -15.039 2.467 1 88.88 191 PHE A CA 1
ATOM 1481 C C . PHE A 1 191 ? -21.375 -16.297 2.932 1 88.88 191 PHE A C 1
ATOM 1483 O O . PHE A 1 191 ? -20.922 -17.406 2.672 1 88.88 191 PHE A O 1
ATOM 1490 N N . PHE A 1 192 ? -22.516 -16.125 3.521 1 89.56 192 PHE A N 1
ATOM 1491 C CA . PHE A 1 192 ? -23.266 -17.266 4.035 1 89.56 192 PHE A CA 1
ATOM 1492 C C . PHE A 1 192 ? -23.859 -18.078 2.895 1 89.56 192 PHE A C 1
ATOM 1494 O O . PHE A 1 192 ? -23.891 -19.312 2.957 1 89.56 192 PHE A O 1
ATOM 1501 N N . ALA A 1 193 ? -24.328 -17.453 1.898 1 88.06 193 ALA A N 1
ATOM 1502 C CA . ALA A 1 193 ? -24.922 -18.156 0.759 1 88.06 193 ALA A CA 1
ATOM 1503 C C . ALA A 1 193 ? -23.891 -19.031 0.063 1 88.06 193 ALA A C 1
ATOM 1505 O O . ALA A 1 193 ? -24.172 -20.203 -0.254 1 88.06 193 ALA A O 1
ATOM 1506 N N . ILE A 1 194 ? -22.734 -18.484 -0.167 1 84.06 194 ILE A N 1
ATOM 1507 C CA . ILE A 1 194 ? -21.688 -19.25 -0.847 1 84.06 194 ILE A CA 1
ATOM 1508 C C . ILE A 1 194 ? -21.219 -20.391 0.053 1 84.06 194 ILE A C 1
ATOM 1510 O O . ILE A 1 194 ? -21 -21.516 -0.413 1 84.06 194 ILE A O 1
ATOM 1514 N N . SER A 1 195 ? -21.109 -20.094 1.343 1 81.38 195 SER A N 1
ATOM 1515 C CA . SER A 1 195 ? -20.688 -21.125 2.293 1 81.38 195 SER A CA 1
ATOM 1516 C C . SER A 1 195 ? -21.703 -22.266 2.361 1 81.38 195 SER A C 1
ATOM 1518 O O . SER A 1 195 ? -21.312 -23.438 2.449 1 81.38 195 SER A O 1
ATOM 1520 N N . TRP A 1 196 ? -22.906 -21.859 2.346 1 82.38 196 TRP A N 1
ATOM 1521 C CA . TRP A 1 196 ? -23.984 -22.859 2.391 1 82.38 196 TRP A CA 1
ATOM 1522 C C . TRP A 1 196 ? -23.938 -23.766 1.169 1 82.38 196 TRP A C 1
ATOM 1524 O O . TRP A 1 196 ? -24.047 -24.984 1.291 1 82.38 196 TRP A O 1
ATOM 1534 N N . ARG A 1 197 ? -23.734 -23.25 0.047 1 80.5 197 ARG A N 1
ATOM 1535 C CA . ARG A 1 197 ? -23.672 -24.031 -1.186 1 80.5 197 ARG A CA 1
ATOM 1536 C C . ARG A 1 197 ? -22.438 -24.922 -1.207 1 80.5 197 ARG A C 1
ATOM 1538 O O . ARG A 1 197 ? -22.484 -26.062 -1.686 1 80.5 197 ARG A O 1
ATOM 1545 N N . LEU A 1 198 ? -21.375 -24.422 -0.717 1 74.31 198 LEU A N 1
ATOM 1546 C CA . LEU A 1 198 ? -20.141 -25.188 -0.677 1 74.31 198 LEU A CA 1
ATOM 1547 C C . LEU A 1 198 ? -20.25 -26.359 0.296 1 74.31 198 LEU A C 1
ATOM 1549 O O . LEU A 1 198 ? -19.75 -27.453 0.019 1 74.31 198 LEU A O 1
ATOM 1553 N N . THR A 1 199 ? -20.922 -26.109 1.395 1 71.88 199 THR A N 1
ATOM 1554 C CA . THR A 1 199 ? -21.109 -27.172 2.377 1 71.88 199 THR A CA 1
ATOM 1555 C C . THR A 1 199 ? -22.078 -28.219 1.852 1 71.88 199 THR A C 1
ATOM 1557 O O . THR A 1 199 ? -21.875 -29.422 2.07 1 71.88 199 THR A O 1
ATOM 1560 N N . LYS A 1 200 ? -23.062 -27.828 1.219 1 71.38 200 LYS A N 1
ATOM 1561 C CA . LYS A 1 200 ? -24.031 -28.766 0.663 1 71.38 200 LYS A CA 1
ATOM 1562 C C . LYS A 1 200 ? -23.406 -29.641 -0.42 1 71.38 200 LYS A C 1
ATOM 1564 O O . LYS A 1 200 ? -23.719 -30.828 -0.533 1 71.38 200 LYS A O 1
ATOM 1569 N N . ASN A 1 201 ? -22.562 -28.953 -1.072 1 62 201 ASN A N 1
ATOM 1570 C CA . ASN A 1 201 ? -21.891 -29.719 -2.117 1 62 201 ASN A CA 1
ATOM 1571 C C . ASN A 1 201 ? -20.797 -30.625 -1.542 1 62 201 ASN A C 1
ATOM 1573 O O . ASN A 1 201 ? -20.484 -31.672 -2.109 1 62 201 ASN A O 1
ATOM 1577 N N . SER A 1 202 ? -20.156 -30.062 -0.5 1 54.62 202 SER A N 1
ATOM 1578 C CA . SER A 1 202 ? -19.156 -30.891 0.155 1 54.62 202 SER A CA 1
ATOM 1579 C C . SER A 1 202 ? -19.797 -32 0.973 1 54.62 202 SER A C 1
ATOM 1581 O O . SER A 1 202 ? -19.234 -33.094 1.104 1 54.62 202 SER A O 1
ATOM 1583 N N . LEU A 1 203 ? -20.828 -31.656 1.796 1 50.97 203 LEU A N 1
ATOM 1584 C CA . LEU A 1 203 ? -21.516 -32.594 2.674 1 50.97 203 LEU A CA 1
ATOM 1585 C C . LEU A 1 203 ? -22.172 -33.719 1.866 1 50.97 203 LEU A C 1
ATOM 1587 O O . LEU A 1 203 ? -22.672 -34.688 2.436 1 50.97 203 LEU A O 1
ATOM 1591 N N . HIS A 1 204 ? -22.703 -33.562 0.639 1 44.5 204 HIS A N 1
ATOM 1592 C CA . HIS A 1 204 ? -23.172 -34.875 0.204 1 44.5 204 HIS A CA 1
ATOM 1593 C C . HIS A 1 204 ? -22.203 -35.969 0.633 1 44.5 204 HIS A C 1
ATOM 1595 O O . HIS A 1 204 ? -22.562 -37.156 0.623 1 44.5 204 HIS A O 1
ATOM 1601 N N . HIS A 1 205 ? -20.891 -35.875 0.832 1 40.88 205 HIS A N 1
ATOM 1602 C CA . HIS A 1 205 ? -20.266 -37 1.519 1 40.88 205 HIS A CA 1
ATOM 1603 C C . HIS A 1 205 ? -20.109 -36.719 3.01 1 40.88 205 HIS A C 1
ATOM 1605 O O . HIS A 1 205 ? -19.938 -37.656 3.805 1 40.88 205 HIS A O 1
ATOM 1611 N N . LEU A 1 206 ? -19.375 -35.75 3.68 1 42.28 206 LEU A N 1
ATOM 1612 C CA . LEU A 1 206 ? -18.984 -35.781 5.086 1 42.28 206 LEU A CA 1
ATOM 1613 C C . LEU A 1 206 ? -19.891 -34.875 5.918 1 42.28 206 LEU A C 1
ATOM 1615 O O . LEU A 1 206 ? -20.531 -33.969 5.379 1 42.28 206 LEU A O 1
ATOM 1619 N N . ASP A 1 207 ? -20.125 -35.125 7.344 1 37.09 207 ASP A N 1
ATOM 1620 C CA . ASP A 1 207 ? -20.812 -34.531 8.469 1 37.09 207 ASP A CA 1
ATOM 1621 C C . ASP A 1 207 ? -20.562 -33.031 8.523 1 37.09 207 ASP A C 1
ATOM 1623 O O . ASP A 1 207 ? -19.531 -32.531 8.055 1 37.09 207 ASP A O 1
ATOM 1627 N N . PHE A 1 208 ? -21.516 -32.188 8.852 1 44.53 208 PHE A N 1
ATOM 1628 C CA . PHE A 1 208 ? -21.625 -30.734 8.906 1 44.53 208 PHE A CA 1
ATOM 1629 C C . PHE A 1 208 ? -20.375 -30.109 9.5 1 44.53 208 PHE A C 1
ATOM 1631 O O . PHE A 1 208 ? -19.922 -29.062 9.062 1 44.53 208 PHE A O 1
ATOM 1638 N N . GLN A 1 209 ? -20.031 -30.547 10.672 1 43.59 209 GLN A N 1
ATOM 1639 C CA . GLN A 1 209 ? -18.922 -30 11.461 1 43.59 209 GLN A CA 1
ATOM 1640 C C . GLN A 1 209 ? -17.594 -30.172 10.727 1 43.59 209 GLN A C 1
ATOM 1642 O O . GLN A 1 209 ? -16.719 -29.312 10.82 1 43.59 209 GLN A O 1
ATOM 1647 N N . VAL A 1 210 ? -17.438 -31.266 10.148 1 47.78 210 VAL A N 1
ATOM 1648 C CA . VAL A 1 210 ? -16.266 -31.625 9.367 1 47.78 210 VAL A CA 1
ATOM 1649 C C . VAL A 1 210 ? -16.203 -30.781 8.094 1 47.78 210 VAL A C 1
ATOM 1651 O O . VAL A 1 210 ? -15.133 -30.406 7.633 1 47.78 210 VAL A O 1
ATOM 1654 N N . GLY A 1 211 ? -17.328 -30.391 7.672 1 44.12 211 GLY A N 1
ATOM 1655 C CA . GLY A 1 211 ? -17.469 -29.609 6.453 1 44.12 211 GLY A CA 1
ATOM 1656 C C . GLY A 1 211 ? -16.969 -28.188 6.586 1 44.12 211 GLY A C 1
ATOM 1657 O O . GLY A 1 211 ? -16.297 -27.672 5.688 1 44.12 211 GLY A O 1
ATOM 1658 N N . PHE A 1 212 ? -17.375 -27.656 7.758 1 46.28 212 PHE A N 1
ATOM 1659 C CA . PHE A 1 212 ? -16.906 -26.297 7.961 1 46.28 212 PHE A CA 1
ATOM 1660 C C . PHE A 1 212 ? -15.383 -26.234 7.961 1 46.28 212 PHE A C 1
ATOM 1662 O O . PHE A 1 212 ? -14.797 -25.328 7.375 1 46.28 212 PHE A O 1
ATOM 1669 N N . ARG A 1 213 ? -14.789 -27.062 8.68 1 45.88 213 ARG A N 1
ATOM 1670 C CA . ARG A 1 213 ? -13.336 -27.156 8.711 1 45.88 213 ARG A CA 1
ATOM 1671 C C . ARG A 1 213 ? -12.781 -27.578 7.348 1 45.88 213 ARG A C 1
ATOM 1673 O O . ARG A 1 213 ? -11.703 -27.141 6.949 1 45.88 213 ARG A O 1
ATOM 1680 N N . ALA A 1 214 ? -13.422 -28.453 6.773 1 45.91 214 ALA A N 1
ATOM 1681 C CA . ALA A 1 214 ? -13.039 -28.875 5.43 1 45.91 214 ALA A CA 1
ATOM 1682 C C . ALA A 1 214 ? -13.133 -27.719 4.441 1 45.91 214 ALA A C 1
ATOM 1684 O O . ALA A 1 214 ? -12.297 -27.594 3.539 1 45.91 214 ALA A O 1
ATOM 1685 N N . ILE A 1 215 ? -14.125 -26.938 4.59 1 45.81 215 ILE A N 1
ATOM 1686 C CA . ILE A 1 215 ? -14.422 -25.812 3.727 1 45.81 215 ILE A CA 1
ATOM 1687 C C . ILE A 1 215 ? -13.359 -24.719 3.912 1 45.81 215 ILE A C 1
ATOM 1689 O O . ILE A 1 215 ? -12.914 -24.109 2.941 1 45.81 215 ILE A O 1
ATOM 1693 N N . VAL A 1 216 ? -13.195 -24.516 5.176 1 42.84 216 VAL A N 1
ATOM 1694 C CA . VAL A 1 216 ? -12.148 -23.547 5.492 1 42.84 216 VAL A CA 1
ATOM 1695 C C . VAL A 1 216 ? -10.781 -24.156 5.195 1 42.84 216 VAL A C 1
ATOM 1697 O O . VAL A 1 216 ? -9.891 -23.469 4.695 1 42.84 216 VAL A O 1
ATOM 1700 N N . PHE A 1 217 ? -10.633 -25.484 5.441 1 40 217 PHE A N 1
ATOM 1701 C CA . PHE A 1 217 ? -9.328 -26.125 5.34 1 40 217 PHE A CA 1
ATOM 1702 C C . PHE A 1 217 ? -9.266 -27.031 4.109 1 40 217 PHE A C 1
ATOM 1704 O O . PHE A 1 217 ? -8.195 -27.531 3.762 1 40 217 PHE A O 1
ATOM 1711 N N . GLY A 1 218 ? -10.086 -27.031 3.121 1 40.09 218 GLY A N 1
ATOM 1712 C CA . GLY A 1 218 ? -10.039 -27.594 1.781 1 40.09 218 GLY A CA 1
ATOM 1713 C C . GLY A 1 218 ? -10.031 -29.109 1.768 1 40.09 218 GLY A C 1
ATOM 1714 O O . GLY A 1 218 ? -9.578 -29.734 0.801 1 40.09 218 GLY A O 1
ATOM 1715 N N . ASP A 1 219 ? -10.367 -29.859 2.516 1 34.72 219 ASP A N 1
ATOM 1716 C CA . ASP A 1 219 ? -10.031 -31.266 2.443 1 34.72 219 ASP A CA 1
ATOM 1717 C C . ASP A 1 219 ? -10.711 -31.938 1.257 1 34.72 219 ASP A C 1
ATOM 1719 O O . ASP A 1 219 ? -10.109 -32.75 0.568 1 34.72 219 ASP A O 1
ATOM 1723 N N . TYR A 1 220 ? -12.086 -32.25 1.095 1 34.5 220 TYR A N 1
ATOM 1724 C CA . TYR A 1 220 ? -12.578 -33.406 0.36 1 34.5 220 TYR A CA 1
ATOM 1725 C C . TYR A 1 220 ? -12.977 -33.031 -1.062 1 34.5 220 TYR A C 1
ATOM 1727 O O . TYR A 1 220 ? -13.633 -33.812 -1.761 1 34.5 220 TYR A O 1
ATOM 1735 N N . MET A 1 221 ? -13.453 -31.953 -1.452 1 38.12 221 MET A N 1
ATOM 1736 C CA . MET A 1 221 ? -13.891 -31.781 -2.834 1 38.12 221 MET A CA 1
ATOM 1737 C C . MET A 1 221 ? -12.727 -31.953 -3.801 1 38.12 221 MET A C 1
ATOM 1739 O O . MET A 1 221 ? -11.562 -31.812 -3.408 1 38.12 221 MET A O 1
ATOM 1743 N N . PRO A 1 222 ? -12.977 -32.219 -5.129 1 40.28 222 PRO A N 1
ATOM 1744 C CA .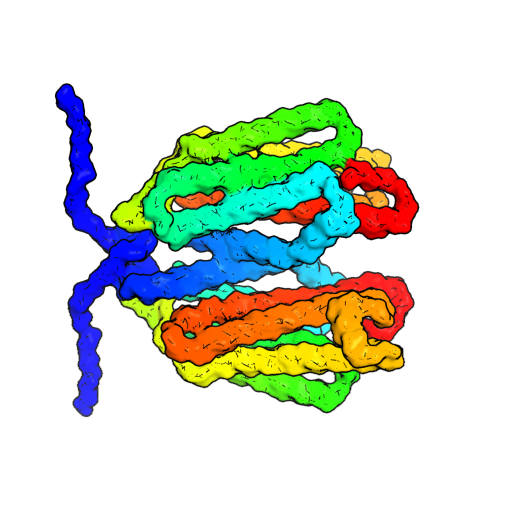 PRO A 1 222 ? -11.789 -32.281 -5.988 1 40.28 222 PRO A CA 1
ATOM 1745 C C . PRO A 1 222 ? -10.836 -31.109 -5.734 1 40.28 222 PRO A C 1
ATOM 1747 O O . PRO A 1 222 ? -11.273 -30.016 -5.371 1 40.28 222 PRO A O 1
ATOM 1750 N N . VAL A 1 223 ? -9.609 -31.281 -5.367 1 44.06 223 VAL A N 1
ATOM 1751 C CA . VAL A 1 223 ? -8.539 -30.562 -4.664 1 44.06 223 VAL A CA 1
ATOM 1752 C C . VAL A 1 223 ? -8.453 -29.125 -5.168 1 44.06 223 VAL A C 1
ATOM 1754 O O . VAL A 1 223 ? -8.297 -28.203 -4.379 1 44.06 223 VAL A O 1
ATOM 1757 N N . PHE A 1 224 ? -8.688 -28.922 -6.434 1 42.97 224 PHE A N 1
ATOM 1758 C CA . PHE A 1 224 ? -8.375 -27.656 -7.07 1 42.97 224 PHE A CA 1
ATOM 1759 C C . PHE A 1 224 ? -9.508 -26.641 -6.855 1 42.97 224 PHE A C 1
ATOM 1761 O O . PHE A 1 224 ? -9.266 -25.484 -6.52 1 42.97 224 PHE A O 1
ATOM 1768 N N . SER A 1 225 ? -10.859 -27.125 -7.234 1 47.03 225 SER A N 1
ATOM 1769 C CA . SER A 1 225 ? -12 -26.234 -7.055 1 47.03 225 SER A CA 1
ATOM 1770 C C . SER A 1 225 ? -12.164 -25.844 -5.594 1 47.03 225 SER A C 1
ATOM 1772 O O . SER A 1 225 ? -12.523 -24.703 -5.289 1 47.03 225 SER A O 1
ATOM 1774 N N . ARG A 1 226 ? -11.812 -26.703 -4.805 1 53.22 226 ARG A N 1
ATOM 1775 C CA . ARG A 1 226 ? -11.93 -26.469 -3.369 1 53.22 226 ARG A CA 1
ATOM 1776 C C . ARG A 1 226 ? -10.938 -25.406 -2.904 1 53.22 226 ARG A C 1
ATOM 1778 O O . ARG A 1 226 ? -11.281 -24.516 -2.127 1 53.22 226 ARG A O 1
ATOM 1785 N N . SER A 1 227 ? -9.773 -25.516 -3.451 1 50.38 227 SER A N 1
ATOM 1786 C CA . SER A 1 227 ? -8.75 -24.562 -3.037 1 50.38 227 SER A CA 1
ATOM 1787 C C . SER A 1 227 ? -9.109 -23.156 -3.482 1 50.38 227 SER A C 1
ATOM 1789 O O . SER A 1 227 ? -8.898 -22.188 -2.74 1 50.38 227 SER A O 1
ATOM 1791 N N . LEU A 1 228 ? -9.758 -23.125 -4.637 1 50.12 228 LEU A N 1
ATOM 1792 C CA . LEU A 1 228 ? -10.156 -21.828 -5.172 1 50.12 228 LEU A CA 1
ATOM 1793 C C . LEU A 1 228 ? -11.297 -21.234 -4.355 1 50.12 228 LEU A C 1
ATOM 1795 O O . LEU A 1 228 ? -11.32 -20.016 -4.102 1 50.12 228 LEU A O 1
ATOM 1799 N N . LEU A 1 229 ? -12.164 -22.141 -4.062 1 55.84 229 LEU A N 1
ATOM 1800 C CA . LEU A 1 229 ? -13.328 -21.703 -3.307 1 55.84 229 LEU A CA 1
ATOM 1801 C C . LEU A 1 229 ? -12.945 -21.359 -1.871 1 55.84 229 LEU A C 1
ATOM 1803 O O . LEU A 1 229 ? -13.445 -20.375 -1.31 1 55.84 229 LEU A O 1
ATOM 1807 N N . GLN A 1 230 ? -12.047 -22.109 -1.436 1 60.03 230 GLN A N 1
ATOM 1808 C CA . GLN A 1 230 ? -11.594 -21.812 -0.08 1 60.03 230 GLN A CA 1
ATOM 1809 C C . GLN A 1 230 ? -10.812 -20.5 -0.029 1 60.03 230 GLN A C 1
ATOM 1811 O O . GLN A 1 230 ? -10.953 -19.734 0.925 1 60.03 230 GLN A O 1
ATOM 1816 N N . ASP A 1 231 ? -10.211 -20.328 -1.133 1 63.34 231 ASP A N 1
ATOM 1817 C CA . ASP A 1 231 ? -9.438 -19.078 -1.168 1 63.34 231 ASP A CA 1
ATOM 1818 C C . ASP A 1 231 ? -10.359 -17.875 -1.325 1 63.34 231 ASP A C 1
ATOM 1820 O O . ASP A 1 231 ? -10.117 -16.828 -0.729 1 63.34 231 ASP A O 1
ATOM 1824 N N . GLY A 1 232 ? -11.492 -18.141 -1.958 1 71.75 232 GLY A N 1
ATOM 1825 C CA . GLY A 1 232 ? -12.461 -17.062 -2.076 1 71.75 232 GLY A CA 1
ATOM 1826 C C . GLY A 1 232 ? -13.156 -16.734 -0.77 1 71.75 232 GLY A C 1
ATOM 1827 O O . GLY A 1 232 ? -13.406 -15.57 -0.459 1 71.75 232 GLY A O 1
ATOM 1828 N N . GLN A 1 233 ? -13.328 -17.734 -0.004 1 78.81 233 GLN A N 1
ATOM 1829 C CA . GLN A 1 233 ? -14.039 -17.562 1.261 1 78.81 233 GLN A CA 1
ATOM 1830 C C . GLN A 1 233 ? -13.195 -16.766 2.256 1 78.81 233 GLN A C 1
ATOM 1832 O O . GLN A 1 233 ? -13.734 -15.977 3.039 1 78.81 233 GLN A O 1
ATOM 1837 N N . LYS A 1 234 ? -11.953 -17.016 2.17 1 77.12 234 LYS A N 1
ATOM 1838 C CA . LYS A 1 234 ? -11.078 -16.219 3.031 1 77.12 234 LYS A CA 1
ATOM 1839 C C . LYS A 1 234 ? -11.148 -14.742 2.684 1 77.12 234 LYS A C 1
ATOM 1841 O O . LYS A 1 234 ? -11.141 -13.891 3.574 1 77.12 234 LYS A O 1
ATOM 1846 N N . TYR A 1 235 ? -11.273 -14.477 1.47 1 80.44 235 TYR A N 1
ATOM 1847 C CA . TYR A 1 235 ? -11.367 -13.094 1.014 1 80.44 235 TYR A CA 1
ATOM 1848 C C . TYR A 1 235 ? -12.68 -12.461 1.461 1 80.44 235 TYR A C 1
ATOM 1850 O O . TYR A 1 235 ? -12.695 -11.312 1.921 1 80.44 235 TYR A O 1
ATOM 1858 N N . TYR A 1 236 ? -13.734 -13.25 1.449 1 84 236 TYR A N 1
ATOM 1859 C CA . TYR A 1 236 ? -15.031 -12.734 1.857 1 84 236 TYR A CA 1
ATOM 1860 C C . TYR A 1 236 ? -15.094 -12.531 3.367 1 84 236 TYR A C 1
ATOM 1862 O O . TYR A 1 236 ? -15.656 -11.547 3.85 1 84 236 TYR A O 1
ATOM 1870 N N . LEU A 1 237 ? -14.484 -13.422 4.023 1 85.75 237 LEU A N 1
ATOM 1871 C CA . LEU A 1 237 ? -14.445 -13.297 5.477 1 85.75 237 LEU A CA 1
ATOM 1872 C C . LEU A 1 237 ? -13.672 -12.047 5.887 1 85.75 237 LEU A C 1
ATOM 1874 O O . LEU A 1 237 ? -14.062 -11.352 6.832 1 85.75 237 LEU A O 1
ATOM 1878 N N . THR A 1 238 ? -12.617 -11.836 5.18 1 85.38 238 THR A N 1
ATOM 1879 C CA . THR A 1 238 ? -11.828 -10.641 5.461 1 85.38 238 THR A CA 1
ATOM 1880 C C . THR A 1 238 ? -12.648 -9.383 5.191 1 85.38 238 THR A C 1
ATOM 1882 O O . THR A 1 238 ? -12.609 -8.43 5.973 1 85.38 238 THR A O 1
ATOM 1885 N N . THR A 1 239 ? -13.391 -9.375 4.164 1 88.62 239 THR A N 1
ATOM 1886 C CA . THR A 1 239 ? -14.211 -8.219 3.816 1 88.62 239 THR A CA 1
ATOM 1887 C C . THR A 1 239 ? -15.289 -7.984 4.871 1 88.62 239 THR A C 1
ATOM 1889 O O . THR A 1 239 ? -15.5 -6.852 5.312 1 88.62 239 THR A O 1
ATOM 1892 N N . VAL A 1 240 ? -15.914 -9.039 5.312 1 91.62 240 VAL A N 1
ATOM 1893 C CA . VAL A 1 240 ? -17 -8.938 6.285 1 91.62 240 VAL A CA 1
ATOM 1894 C C . VAL A 1 240 ? -16.438 -8.5 7.641 1 91.62 240 VAL A C 1
ATOM 1896 O O . VAL A 1 240 ? -17.016 -7.637 8.305 1 91.62 240 VAL A O 1
ATOM 1899 N N . SER A 1 241 ? -15.312 -9.055 8.016 1 90.75 241 SER A N 1
ATOM 1900 C CA . SER A 1 241 ? -14.703 -8.695 9.297 1 90.75 241 SER A CA 1
ATOM 1901 C C . SER A 1 241 ? -14.273 -7.234 9.32 1 90.75 241 SER A C 1
ATOM 1903 O O . SER A 1 241 ? -14.539 -6.516 10.281 1 90.75 241 SER A O 1
ATOM 1905 N N . CYS A 1 242 ? -13.656 -6.832 8.273 1 89.75 242 CYS A N 1
ATOM 1906 C CA . CYS A 1 242 ? -13.219 -5.441 8.203 1 89.75 242 CYS A CA 1
ATOM 1907 C C . CYS A 1 242 ? -14.414 -4.5 8.086 1 89.75 242 CYS A C 1
ATOM 1909 O O . CYS A 1 242 ? -14.406 -3.408 8.656 1 89.75 242 CYS A O 1
ATOM 1911 N N . GLY A 1 243 ? -15.43 -4.941 7.379 1 93.19 243 GLY A N 1
ATOM 1912 C CA . GLY A 1 243 ? -16.656 -4.156 7.297 1 93.19 243 GLY A CA 1
ATOM 1913 C C . GLY A 1 243 ? -17.359 -4 8.633 1 93.19 243 GLY A C 1
ATOM 1914 O O . GLY A 1 243 ? -17.891 -2.934 8.938 1 93.19 243 GLY A O 1
ATOM 1915 N N . LEU A 1 244 ? -17.266 -5.016 9.359 1 93.44 244 LEU A N 1
ATOM 1916 C CA . LEU A 1 244 ? -17.875 -4.984 10.68 1 93.44 244 LEU A CA 1
ATOM 1917 C C . LEU A 1 244 ? -17.188 -3.973 11.578 1 93.44 244 LEU A C 1
ATOM 1919 O O . LEU A 1 244 ? -17.844 -3.186 12.266 1 93.44 244 LEU A O 1
ATOM 1923 N N . VAL A 1 245 ? -15.93 -3.99 11.555 1 92.19 245 VAL A N 1
ATOM 1924 C CA . VAL A 1 245 ? -15.164 -3.049 12.367 1 92.19 245 VAL A CA 1
ATOM 1925 C C . VAL A 1 245 ? -15.461 -1.62 11.922 1 92.19 245 VAL A C 1
ATOM 1927 O O . VAL A 1 245 ? -15.648 -0.73 12.758 1 92.19 245 VAL A O 1
ATOM 1930 N N . ALA A 1 246 ? -15.5 -1.433 10.656 1 92.81 246 ALA A N 1
ATOM 1931 C CA . ALA A 1 246 ? -15.773 -0.102 10.125 1 92.81 246 ALA A CA 1
ATOM 1932 C C . ALA A 1 246 ? -17.172 0.375 10.523 1 92.81 246 ALA A C 1
ATOM 1934 O O . ALA A 1 246 ? -17.344 1.538 10.891 1 92.81 246 ALA A O 1
ATOM 1935 N N . VAL A 1 247 ? -18.141 -0.506 10.5 1 92.88 247 VAL A N 1
ATOM 1936 C CA . VAL A 1 247 ? -19.516 -0.139 10.828 1 92.88 247 VAL A CA 1
ATOM 1937 C C . VAL A 1 247 ? -19.641 0.124 12.328 1 92.88 247 VAL A C 1
ATOM 1939 O O . VAL A 1 247 ? -20.344 1.041 12.742 1 92.88 247 VAL A O 1
ATOM 1942 N N . VAL A 1 248 ? -18.938 -0.644 13.109 1 92.06 248 VAL A N 1
ATOM 1943 C CA . VAL A 1 248 ? -18.969 -0.429 14.555 1 92.06 248 VAL A CA 1
ATOM 1944 C C . VAL A 1 248 ? -18.406 0.954 14.883 1 92.06 248 VAL A C 1
ATOM 1946 O O . VAL A 1 248 ? -18.969 1.679 15.703 1 92.06 248 VAL A O 1
ATOM 1949 N N . LEU A 1 249 ? -17.375 1.33 14.227 1 91.25 249 LEU A N 1
ATOM 1950 C CA . LEU A 1 249 ? -16.812 2.652 14.445 1 91.25 249 LEU A CA 1
ATOM 1951 C C . LEU A 1 249 ? -17.734 3.744 13.93 1 91.25 249 LEU A C 1
ATOM 1953 O O . LEU A 1 249 ? -17.875 4.801 14.555 1 91.25 249 LEU A O 1
ATOM 1957 N N . LEU A 1 250 ? -18.312 3.48 12.867 1 89.31 250 LEU A N 1
ATOM 1958 C CA . LEU A 1 250 ? -19.219 4.449 12.242 1 89.31 250 LEU A CA 1
ATOM 1959 C C . LEU A 1 250 ? -20.438 4.703 13.125 1 89.31 250 LEU A C 1
ATOM 1961 O O . LEU A 1 250 ? -20.953 5.82 13.164 1 89.31 250 LEU A O 1
ATOM 1965 N N . THR A 1 251 ? -20.891 3.721 13.883 1 89.31 251 THR A N 1
ATOM 1966 C CA . THR A 1 251 ? -22.094 3.828 14.68 1 89.31 251 THR A CA 1
ATOM 1967 C C . THR A 1 251 ? -21.781 4.27 16.109 1 89.31 251 THR A C 1
ATOM 1969 O O . THR A 1 251 ? -22.672 4.566 16.891 1 89.31 251 THR A O 1
ATOM 1972 N N . ALA A 1 252 ? -20.453 4.371 16.406 1 88.25 252 ALA A N 1
ATOM 1973 C CA . ALA A 1 252 ? -20.062 4.809 17.734 1 88.25 252 ALA A CA 1
ATOM 1974 C C . ALA A 1 252 ? -20.312 6.305 17.922 1 88.25 252 ALA A C 1
ATOM 1976 O O . ALA A 1 252 ? -19.469 7.125 17.516 1 88.25 252 ALA A O 1
ATOM 1977 N N . SER A 1 253 ? -21.344 6.699 18.578 1 82.88 253 SER A N 1
ATOM 1978 C CA . SER A 1 253 ? -21.75 8.094 18.703 1 82.88 253 SER A CA 1
ATOM 1979 C C . SER A 1 253 ? -20.906 8.805 19.766 1 82.88 253 SER A C 1
ATOM 1981 O O . SER A 1 253 ? -20.891 10.039 19.828 1 82.88 253 SER A O 1
ATOM 1983 N N . THR A 1 254 ? -20.016 8.086 20.438 1 85.81 254 THR A N 1
ATOM 1984 C CA . THR A 1 254 ? -19.203 8.672 21.484 1 85.81 254 THR A CA 1
ATOM 1985 C C . THR A 1 254 ? -17.906 9.25 20.922 1 85.81 254 THR A C 1
ATOM 1987 O O . THR A 1 254 ? -17.25 10.047 21.578 1 85.81 254 THR A O 1
ATOM 1990 N N . ILE A 1 255 ? -17.688 8.93 19.781 1 84.56 255 ILE A N 1
ATOM 1991 C CA . ILE A 1 255 ? -16.422 9.359 19.188 1 84.56 255 ILE A CA 1
ATOM 1992 C C . ILE A 1 255 ? -16.688 10.461 18.156 1 84.56 255 ILE A C 1
ATOM 1994 O O . ILE A 1 255 ? -17.75 10.484 17.516 1 84.56 255 ILE A O 1
ATOM 1998 N N . PRO A 1 256 ? -15.781 11.375 18.062 1 85.69 256 PRO A N 1
ATOM 1999 C CA . PRO A 1 256 ? -15.938 12.445 17.078 1 85.69 256 PRO A CA 1
ATOM 2000 C C . PRO A 1 256 ? -16.094 11.914 15.656 1 85.69 256 PRO A C 1
ATOM 2002 O O . PRO A 1 256 ? -15.641 10.812 15.344 1 85.69 256 PRO A O 1
ATOM 2005 N N . VAL A 1 257 ? -16.75 12.625 14.836 1 82.69 257 VAL A N 1
ATOM 2006 C CA . VAL A 1 257 ? -17.125 12.25 13.477 1 82.69 257 VAL A CA 1
ATOM 2007 C C . VAL A 1 257 ? -15.867 11.93 12.672 1 82.69 257 VAL A C 1
ATOM 2009 O O . VAL A 1 257 ? -15.867 11.008 11.844 1 82.69 257 VAL A O 1
ATOM 2012 N N . THR A 1 258 ? -14.781 12.586 12.945 1 83.56 258 THR A N 1
ATOM 2013 C CA . THR A 1 258 ? -13.547 12.406 12.188 1 83.56 258 THR A CA 1
ATOM 2014 C C . THR A 1 258 ? -13 10.992 12.391 1 83.56 258 THR A C 1
ATOM 2016 O O . THR A 1 258 ? -12.539 10.359 11.438 1 83.56 258 THR A O 1
ATOM 2019 N N . TYR A 1 259 ? -13.164 10.445 13.594 1 85.81 259 TYR A N 1
ATOM 2020 C CA . TYR A 1 259 ? -12.68 9.102 13.883 1 85.81 259 TYR A CA 1
ATOM 2021 C C . TYR A 1 259 ? -13.672 8.047 13.391 1 85.81 259 TYR A C 1
ATOM 2023 O O . TYR A 1 259 ? -13.273 6.934 13.031 1 85.81 259 TYR A O 1
ATOM 2031 N N . ARG A 1 260 ? -14.859 8.414 13.305 1 88.44 260 ARG A N 1
ATOM 2032 C CA . ARG A 1 260 ? -15.891 7.469 12.898 1 88.44 260 ARG A CA 1
ATOM 2033 C C . ARG A 1 260 ? -15.75 7.105 11.422 1 88.44 260 ARG A C 1
ATOM 2035 O O . ARG A 1 260 ? -16.094 5.992 11.016 1 88.44 260 ARG A O 1
ATOM 2042 N N . THR A 1 261 ? -15.203 8.023 10.648 1 86.5 261 THR A N 1
ATOM 2043 C CA . THR A 1 261 ? -15.156 7.816 9.211 1 86.5 261 THR A CA 1
ATOM 2044 C C . THR A 1 261 ? -13.75 7.398 8.766 1 86.5 261 THR A C 1
ATOM 2046 O O . THR A 1 261 ? -13.492 7.246 7.574 1 86.5 261 THR A O 1
ATOM 2049 N N . ILE A 1 262 ? -12.875 7.102 9.719 1 89.44 262 ILE A N 1
ATOM 2050 C CA . ILE A 1 262 ? -11.469 6.859 9.422 1 89.44 262 ILE A CA 1
ATOM 2051 C C . ILE A 1 262 ? -11.32 5.57 8.617 1 89.44 262 ILE A C 1
ATOM 2053 O O . ILE A 1 262 ? -10.445 5.465 7.758 1 89.44 262 ILE A O 1
ATOM 2057 N N . LEU A 1 263 ? -12.203 4.633 8.805 1 92.56 263 LEU A N 1
ATOM 2058 C CA . LEU A 1 263 ? -12.008 3.314 8.219 1 92.56 263 LEU A CA 1
ATOM 2059 C C . LEU A 1 263 ? -12.859 3.141 6.961 1 92.56 263 LEU A C 1
ATOM 2061 O O . LEU A 1 263 ? -12.82 2.088 6.324 1 92.56 263 LEU A O 1
ATOM 2065 N N . ILE A 1 264 ? -13.539 4.18 6.523 1 90.81 264 ILE A N 1
ATOM 2066 C CA . ILE A 1 264 ? -14.422 4.062 5.363 1 90.81 264 ILE A CA 1
ATOM 2067 C C . ILE A 1 264 ? -13.594 3.852 4.102 1 90.81 264 ILE A C 1
ATOM 2069 O O . ILE A 1 264 ? -13.859 2.939 3.318 1 90.81 264 ILE A O 1
ATOM 2073 N N . VAL A 1 265 ? -12.539 4.633 3.975 1 92.75 265 VAL A N 1
ATOM 2074 C CA . VAL A 1 265 ? -11.719 4.559 2.771 1 92.75 265 VAL A CA 1
ATOM 2075 C C . VAL A 1 265 ? -10.945 3.242 2.752 1 92.75 265 VAL A C 1
ATOM 2077 O O . VAL A 1 265 ? -10.992 2.5 1.768 1 92.75 265 VAL A O 1
ATOM 2080 N N . PRO A 1 266 ? -10.297 2.865 3.852 1 93.88 266 PRO A N 1
ATOM 2081 C CA . PRO A 1 266 ? -9.594 1.58 3.855 1 93.88 266 PRO A CA 1
ATOM 2082 C C . PRO A 1 266 ? -10.531 0.397 3.609 1 93.88 266 PRO A C 1
ATOM 2084 O O . PRO A 1 266 ? -10.141 -0.581 2.967 1 93.88 266 PRO A O 1
ATOM 2087 N N . ASN A 1 267 ? -11.703 0.5 4.145 1 93.69 267 ASN A N 1
ATOM 2088 C CA . ASN A 1 267 ? -12.648 -0.587 3.938 1 93.69 267 ASN A CA 1
ATOM 2089 C C . ASN A 1 267 ? -13.062 -0.704 2.473 1 93.69 267 ASN A C 1
ATOM 2091 O O . ASN A 1 267 ? -13.195 -1.812 1.948 1 93.69 267 ASN A O 1
ATOM 2095 N N . CYS A 1 268 ? -13.281 0.383 1.856 1 93.31 268 CYS A N 1
ATOM 2096 C CA . CYS A 1 268 ? -13.648 0.397 0.444 1 93.31 268 CYS A CA 1
ATOM 2097 C C . CYS A 1 268 ? -12.547 -0.219 -0.41 1 93.31 268 CYS A C 1
ATOM 2099 O O . CYS A 1 268 ? -12.82 -1.032 -1.294 1 93.31 268 CYS A O 1
ATOM 2101 N N . ILE A 1 269 ? -11.352 0.147 -0.078 1 95.12 269 ILE A N 1
ATOM 2102 C CA . ILE A 1 269 ? -10.211 -0.342 -0.853 1 95.12 269 ILE A CA 1
ATOM 2103 C C . ILE A 1 269 ? -10.031 -1.84 -0.618 1 95.12 269 ILE A C 1
ATOM 2105 O O . ILE A 1 269 ? -9.789 -2.598 -1.561 1 95.12 269 ILE A O 1
ATOM 2109 N N . LEU A 1 270 ? -10.172 -2.24 0.609 1 93.06 270 LEU A N 1
ATOM 2110 C CA . LEU A 1 270 ? -10 -3.65 0.942 1 93.06 270 LEU A CA 1
ATOM 2111 C C . LEU A 1 270 ? -11.055 -4.508 0.254 1 93.06 270 LEU A C 1
ATOM 2113 O O . LEU A 1 270 ? -10.742 -5.562 -0.298 1 93.06 270 LEU A O 1
ATOM 2117 N N . THR A 1 271 ? -12.234 -4.043 0.308 1 93.44 271 THR A N 1
ATOM 2118 C CA . THR A 1 271 ? -13.32 -4.785 -0.332 1 93.44 271 THR A CA 1
ATOM 2119 C C . THR A 1 271 ? -13.086 -4.898 -1.835 1 93.44 271 THR A C 1
ATOM 2121 O O . THR A 1 271 ? -13.312 -5.957 -2.426 1 93.44 271 THR A O 1
ATOM 2124 N N . ASN A 1 272 ? -12.633 -3.842 -2.412 1 95.06 272 ASN A N 1
ATOM 2125 C CA . ASN A 1 272 ? -12.352 -3.857 -3.844 1 95.06 272 ASN A CA 1
ATOM 2126 C C . ASN A 1 272 ? -11.219 -4.824 -4.18 1 95.06 272 ASN A C 1
ATOM 2128 O O . ASN A 1 272 ? -11.328 -5.605 -5.125 1 95.06 272 ASN A O 1
ATOM 2132 N N . ILE A 1 273 ? -10.188 -4.762 -3.414 1 92.94 273 ILE A N 1
ATOM 2133 C CA . ILE A 1 273 ? -9.031 -5.613 -3.66 1 92.94 273 ILE A CA 1
ATOM 2134 C C . ILE A 1 273 ? -9.43 -7.078 -3.529 1 92.94 273 ILE A C 1
ATOM 2136 O O . ILE A 1 273 ? -9.031 -7.914 -4.348 1 92.94 273 ILE A O 1
ATOM 2140 N N . MET A 1 274 ? -10.211 -7.332 -2.518 1 90.88 274 MET A N 1
ATOM 2141 C CA . MET A 1 274 ? -10.617 -8.719 -2.299 1 90.88 274 MET A CA 1
ATOM 2142 C C . MET A 1 274 ? -11.555 -9.195 -3.406 1 90.88 274 MET A C 1
ATOM 2144 O O . MET A 1 274 ? -11.406 -10.305 -3.918 1 90.88 274 MET A O 1
ATOM 2148 N N . ALA A 1 275 ? -12.477 -8.367 -3.771 1 91.31 275 ALA A N 1
ATOM 2149 C CA . ALA A 1 275 ? -13.422 -8.734 -4.824 1 91.31 275 ALA A CA 1
ATOM 2150 C C . ALA A 1 275 ? -12.703 -8.945 -6.156 1 91.31 275 ALA A C 1
ATOM 2152 O O . ALA A 1 275 ? -12.977 -9.914 -6.871 1 91.31 275 ALA A O 1
ATOM 2153 N N . CYS A 1 276 ? -11.82 -8.055 -6.477 1 90.75 276 CYS A N 1
ATOM 2154 C CA . CYS A 1 276 ? -11.07 -8.164 -7.727 1 90.75 276 CYS A CA 1
ATOM 2155 C C . CYS A 1 276 ? -10.117 -9.352 -7.691 1 90.75 276 CYS A C 1
ATOM 2157 O O . CYS A 1 276 ? -9.852 -9.977 -8.719 1 90.75 276 CYS A O 1
ATOM 2159 N N . GLY A 1 277 ? -9.586 -9.57 -6.523 1 87.12 277 GLY A N 1
ATOM 2160 C CA . GLY A 1 277 ? -8.719 -10.727 -6.371 1 87.12 277 GLY A CA 1
ATOM 2161 C C . GLY A 1 277 ? -9.438 -12.039 -6.625 1 87.12 277 GLY A C 1
ATOM 2162 O O . GLY A 1 277 ? -8.914 -12.914 -7.32 1 87.12 277 GLY A O 1
ATOM 2163 N N . VAL A 1 278 ? -10.562 -12.172 -6.066 1 83.81 278 VAL A N 1
ATOM 2164 C CA . VAL A 1 278 ? -11.352 -13.383 -6.254 1 83.81 278 VAL A CA 1
ATOM 2165 C C . VAL A 1 278 ? -11.758 -13.516 -7.723 1 83.81 278 VAL A C 1
ATOM 2167 O O . VAL A 1 278 ? -11.703 -14.609 -8.289 1 83.81 278 VAL A O 1
ATOM 2170 N N . PHE A 1 279 ? -12.125 -12.453 -8.312 1 86.81 279 PHE A N 1
ATOM 2171 C CA . PHE A 1 279 ? -12.531 -12.453 -9.711 1 86.81 279 PHE A CA 1
ATOM 2172 C C . PHE A 1 279 ? -11.391 -12.898 -10.617 1 86.81 279 PHE A C 1
ATOM 2174 O O . PHE A 1 279 ? -11.57 -13.734 -11.5 1 86.81 279 PHE A O 1
ATOM 2181 N N . ARG A 1 280 ? -10.25 -12.375 -10.438 1 85 280 ARG A N 1
ATOM 2182 C CA . ARG A 1 280 ? -9.094 -12.719 -11.25 1 85 280 ARG A CA 1
ATOM 2183 C C . ARG A 1 280 ? -8.711 -14.188 -11.078 1 85 280 ARG A C 1
ATOM 2185 O O . ARG A 1 280 ? -8.398 -14.875 -12.055 1 85 280 ARG A O 1
ATOM 2192 N N . ARG A 1 281 ? -8.664 -14.602 -9.914 1 79.75 281 ARG A N 1
ATOM 2193 C CA . ARG A 1 281 ? -8.297 -15.984 -9.641 1 79.75 281 ARG A CA 1
ATOM 2194 C C . ARG A 1 281 ? -9.281 -16.953 -10.297 1 79.75 281 ARG A C 1
ATOM 2196 O O . ARG A 1 281 ? -8.875 -17.984 -10.828 1 79.75 281 ARG A O 1
ATOM 2203 N N . THR A 1 282 ? -10.484 -16.625 -10.195 1 77.69 282 THR A N 1
ATOM 2204 C CA . THR A 1 282 ? -11.508 -17.469 -10.805 1 77.69 282 THR A CA 1
ATOM 2205 C C . THR A 1 282 ? -11.359 -17.484 -12.328 1 77.69 282 THR A C 1
ATOM 2207 O O . THR A 1 282 ? -11.484 -18.531 -12.961 1 77.69 282 THR A O 1
ATOM 2210 N N . LYS A 1 283 ? -11.07 -16.359 -12.859 1 79.06 283 LYS A N 1
ATOM 2211 C CA . LYS A 1 283 ? -10.938 -16.266 -14.312 1 79.06 283 LYS A CA 1
ATOM 2212 C C . LYS A 1 283 ? -9.664 -16.953 -14.797 1 79.06 283 LYS A C 1
ATOM 2214 O O . LYS A 1 283 ? -9.672 -17.641 -15.82 1 79.06 283 LYS A O 1
ATOM 2219 N N . PHE A 1 284 ? -8.562 -16.812 -14.094 1 74.06 284 PHE A N 1
ATOM 2220 C CA . PHE A 1 284 ? -7.289 -17.375 -14.508 1 74.06 284 PHE A CA 1
ATOM 2221 C C . PHE A 1 284 ? -7.277 -18.891 -14.281 1 74.06 284 PHE A C 1
ATOM 2223 O O . PHE A 1 284 ? -6.684 -19.641 -15.062 1 74.06 284 PHE A O 1
ATOM 2230 N N . THR A 1 285 ? -7.758 -19.266 -13.234 1 65.19 285 THR A N 1
ATOM 2231 C CA . THR A 1 285 ? -7.84 -20.703 -12.984 1 65.19 285 THR A CA 1
ATOM 2232 C C . THR A 1 285 ? -8.703 -21.391 -14.039 1 65.19 285 THR A C 1
ATOM 2234 O O . THR A 1 285 ? -8.398 -22.5 -14.477 1 65.19 285 THR A O 1
ATOM 2237 N N . HIS A 1 286 ? -9.695 -20.797 -14.383 1 60.66 286 HIS A N 1
ATOM 2238 C CA . HIS A 1 286 ? -10.555 -21.312 -15.438 1 60.66 286 HIS A CA 1
ATOM 2239 C C . HIS A 1 286 ? -9.797 -21.438 -16.75 1 60.66 286 HIS A C 1
ATOM 2241 O O . HIS A 1 286 ? -10.023 -22.375 -17.531 1 60.66 286 HIS A O 1
ATOM 2247 N N . LEU A 1 287 ? -8.891 -20.578 -16.828 1 55.81 287 LEU A N 1
ATOM 2248 C CA . LEU A 1 287 ? -8.117 -20.562 -18.062 1 55.81 287 LEU A CA 1
ATOM 2249 C C . LEU A 1 287 ? -7.055 -21.656 -18.062 1 55.81 287 LEU A C 1
ATOM 2251 O O . LEU A 1 287 ? -6.746 -22.234 -19.109 1 55.81 287 LEU A O 1
ATOM 2255 N N . THR A 1 288 ? -6.445 -21.797 -16.984 1 52.84 288 THR A N 1
ATOM 2256 C CA . THR A 1 288 ? -5.441 -22.844 -16.906 1 52.84 288 THR A CA 1
ATOM 2257 C C . THR A 1 288 ? -6.09 -24.219 -17.016 1 52.84 288 THR A C 1
ATOM 2259 O O . THR A 1 288 ? -5.512 -25.141 -17.609 1 52.84 288 THR A O 1
ATOM 2262 N N . GLU A 1 289 ? -7.219 -24.438 -16.531 1 48.44 289 GLU A N 1
ATOM 2263 C CA . GLU A 1 289 ? -7.91 -25.719 -16.641 1 48.44 289 GLU A CA 1
ATOM 2264 C C . GLU A 1 289 ? -8.578 -25.875 -18 1 48.44 289 GLU A C 1
ATOM 2266 O O . GLU A 1 289 ? -8.719 -26.984 -18.5 1 48.44 289 GLU A O 1
ATOM 2271 N N . GLY A 1 290 ? -9.227 -24.828 -18.516 1 45.5 290 GLY A N 1
ATOM 2272 C CA . GLY A 1 290 ? -9.82 -25 -19.828 1 45.5 290 GLY A CA 1
ATOM 2273 C C . GLY A 1 290 ? -8.844 -25.547 -20.859 1 45.5 290 GLY A C 1
ATOM 2274 O O . GLY A 1 290 ? -9.227 -25.828 -22 1 45.5 290 GLY A O 1
ATOM 2275 N N . SER A 1 291 ? -7.504 -25.359 -20.844 1 40.59 291 SER A N 1
ATOM 2276 C CA . SER A 1 291 ? -6.746 -26.156 -21.797 1 40.59 291 SER A CA 1
ATOM 2277 C C . SER A 1 291 ? -6.945 -27.641 -21.531 1 40.59 291 SER A C 1
ATOM 2279 O O . SER A 1 291 ? -6.672 -28.469 -22.406 1 40.59 291 SER A O 1
ATOM 2281 N N . GLY A 1 292 ? -7.109 -28.297 -20.391 1 37 292 GLY A N 1
ATOM 2282 C CA . GLY A 1 292 ? -7.594 -29.656 -20.328 1 37 292 GLY A CA 1
ATOM 2283 C C . GLY A 1 292 ? -9.102 -29.766 -20.469 1 37 292 GLY A C 1
ATOM 2284 O O . GLY A 1 292 ? -9.773 -28.781 -20.766 1 37 292 GLY A O 1
ATOM 2285 N N . THR A 1 293 ? -9.805 -31.109 -20.016 1 34.22 293 THR A N 1
ATOM 2286 C CA . THR A 1 293 ? -11.164 -31.578 -20.234 1 34.22 293 THR A CA 1
ATOM 2287 C C . THR A 1 293 ? -12.188 -30.531 -19.797 1 34.22 293 THR A C 1
ATOM 2289 O O . THR A 1 293 ? -12.039 -29.938 -18.734 1 34.22 293 THR A O 1
ATOM 2292 N N . PRO A 1 294 ? -13.172 -30.031 -20.719 1 35.88 294 PRO A N 1
ATOM 2293 C CA . PRO A 1 294 ? -14.383 -29.203 -20.625 1 35.88 294 PRO A CA 1
ATOM 2294 C C . PRO A 1 294 ? -15.102 -29.375 -19.281 1 35.88 294 PRO A C 1
ATOM 2296 O O . PRO A 1 294 ? -16.297 -29.078 -19.188 1 35.88 294 PRO A O 1
ATOM 2299 N N . THR A 1 295 ? -14.609 -30 -18.312 1 32.91 295 THR A N 1
ATOM 2300 C CA . THR A 1 295 ? -15.586 -30.297 -17.266 1 32.91 295 THR A CA 1
ATOM 2301 C C . THR A 1 295 ? -16.281 -29.016 -16.812 1 32.91 295 THR A C 1
ATOM 2303 O O . THR A 1 295 ? -15.781 -27.922 -17.031 1 32.91 295 THR A O 1
ATOM 2306 N N . SER A 1 296 ? -17.406 -29.094 -15.883 1 33.69 296 SER A N 1
ATOM 2307 C CA . SER A 1 296 ? -18.531 -28.328 -15.367 1 33.69 296 SER A CA 1
ATOM 2308 C C . SER A 1 296 ? -18.078 -26.984 -14.812 1 33.69 296 SER A C 1
ATOM 2310 O O . SER A 1 296 ? -18.891 -26.234 -14.266 1 33.69 296 SER A O 1
ATOM 2312 N N . LEU A 1 297 ? -16.828 -26.766 -14.664 1 34.25 297 LEU A N 1
ATOM 2313 C CA . LEU A 1 297 ? -16.562 -25.516 -13.961 1 34.25 297 LEU A CA 1
ATOM 2314 C C . LEU A 1 297 ? -16.703 -24.312 -14.891 1 34.25 297 LEU A C 1
ATOM 2316 O O . LEU A 1 297 ? -16.25 -23.219 -14.578 1 34.25 297 LEU A O 1
ATOM 2320 N N . SER A 1 298 ? -17 -24.422 -16.172 1 35.78 298 SER A N 1
ATOM 2321 C CA . SER A 1 298 ? -17.406 -23.438 -17.156 1 35.78 298 SER A CA 1
ATOM 2322 C C . SER A 1 298 ? -18.328 -22.391 -16.531 1 35.78 298 SER A C 1
ATOM 2324 O O . SER A 1 298 ? -18.562 -21.328 -17.125 1 35.78 298 SER A O 1
ATOM 2326 N N . PHE A 1 299 ? -19.172 -22.781 -15.516 1 35.53 299 PHE A N 1
ATOM 2327 C CA . PHE A 1 299 ? -20.281 -22 -14.969 1 35.53 299 PHE A CA 1
ATOM 2328 C C . PHE A 1 299 ? -19.766 -20.859 -14.094 1 35.53 299 PHE A C 1
ATOM 2330 O O . PHE A 1 299 ? -20.531 -19.984 -13.688 1 35.53 299 PHE A O 1
ATOM 2337 N N . LEU A 1 300 ? -18.547 -20.922 -13.594 1 36.09 300 LEU A N 1
ATOM 2338 C CA . LEU A 1 300 ? -18.094 -19.922 -12.648 1 36.09 300 LEU A CA 1
ATOM 2339 C C . LEU A 1 300 ? -17.594 -18.672 -13.375 1 36.09 300 LEU A C 1
ATOM 2341 O O . LEU A 1 300 ? -17.172 -17.703 -12.742 1 36.09 300 LEU A O 1
ATOM 2345 N N . VAL A 1 301 ? -17.344 -18.797 -14.773 1 33.31 301 VAL A N 1
ATOM 2346 C CA . VAL A 1 301 ? -16.969 -17.656 -15.609 1 33.31 301 VAL A CA 1
ATOM 2347 C C . VAL A 1 301 ? -18.219 -16.922 -16.062 1 33.31 301 VAL A C 1
ATOM 2349 O O . VAL A 1 301 ? -19.188 -17.531 -16.531 1 33.31 301 VAL A O 1
ATOM 2352 N N . MET B 1 1 ? -38.156 40.188 8.477 1 22.09 1 MET B N 1
ATOM 2353 C CA . MET B 1 1 ? -37.094 41.125 8.805 1 22.09 1 MET B CA 1
ATOM 2354 C C . MET B 1 1 ? -36.062 40.469 9.727 1 22.09 1 MET B C 1
ATOM 2356 O O . MET B 1 1 ? -36.156 40.562 10.945 1 22.09 1 MET B O 1
ATOM 2360 N N . ILE B 1 2 ? -35.75 39.25 9.625 1 22.67 2 ILE B N 1
ATOM 2361 C CA . ILE B 1 2 ? -35.156 37.938 9.828 1 22.67 2 ILE B CA 1
ATOM 2362 C C . ILE B 1 2 ? -33.625 38.031 9.859 1 22.67 2 ILE B C 1
ATOM 2364 O O . ILE B 1 2 ? -33 38.406 8.859 1 22.67 2 ILE B O 1
ATOM 2368 N N . TYR B 1 3 ? -32.906 38.344 11.102 1 22.38 3 TYR B N 1
ATOM 2369 C CA . TYR B 1 3 ? -31.562 38.625 11.617 1 22.38 3 TYR B CA 1
ATOM 2370 C C . TYR B 1 3 ? -30.562 37.594 11.125 1 22.38 3 TYR B C 1
ATOM 2372 O O . TYR B 1 3 ? -30.641 36.406 11.492 1 22.38 3 TYR B O 1
ATOM 2380 N N . ALA B 1 4 ? -30.109 37.438 9.844 1 28.02 4 ALA B N 1
ATOM 2381 C CA . ALA B 1 4 ? -28.891 37.25 9.055 1 28.02 4 ALA B CA 1
ATOM 2382 C C . ALA B 1 4 ? -27.656 37.688 9.82 1 28.02 4 ALA B C 1
ATOM 2384 O O . ALA B 1 4 ? -27.172 38.812 9.625 1 28.02 4 ALA B O 1
ATOM 2385 N N . SER B 1 5 ? -27.656 37.688 11.18 1 25.5 5 SER B N 1
ATOM 2386 C CA . SER B 1 5 ? -26.609 38.062 12.125 1 25.5 5 SER B CA 1
ATOM 2387 C C . SER B 1 5 ? -25.266 37.5 11.695 1 25.5 5 SER B C 1
ATOM 2389 O O . SER B 1 5 ? -25.172 36.438 11.125 1 25.5 5 SER B O 1
ATOM 2391 N N . ASN B 1 6 ? -24.156 38.406 11.586 1 25.98 6 ASN B N 1
ATOM 2392 C CA . ASN B 1 6 ? -22.766 38.75 11.312 1 25.98 6 ASN B CA 1
ATOM 2393 C C . ASN B 1 6 ? -21.797 37.812 12.016 1 25.98 6 ASN B C 1
ATOM 2395 O O . ASN B 1 6 ? -21.453 38 13.18 1 25.98 6 ASN B O 1
ATOM 2399 N N . ILE B 1 7 ? -21.906 36.688 12.258 1 29.84 7 ILE B N 1
ATOM 2400 C CA . ILE B 1 7 ? -20.875 35.875 12.867 1 29.84 7 ILE B CA 1
ATOM 2401 C C . ILE B 1 7 ? -19.5 36.219 12.289 1 29.84 7 ILE B C 1
ATOM 2403 O O . ILE B 1 7 ? -19.141 35.75 11.211 1 29.84 7 ILE B O 1
ATOM 2407 N N . THR B 1 8 ? -18.953 37.594 11.953 1 30.16 8 THR B N 1
ATOM 2408 C CA . THR B 1 8 ? -17.812 38.5 12 1 30.16 8 THR B CA 1
ATOM 2409 C C . THR B 1 8 ? -16.922 38.188 13.195 1 30.16 8 THR B C 1
ATOM 2411 O O . THR B 1 8 ? -16.047 38.969 13.555 1 30.16 8 THR B O 1
ATOM 2414 N N . SER B 1 9 ? -17.344 37.531 14.281 1 32.09 9 SER B N 1
ATOM 2415 C CA . SER B 1 9 ? -16.562 37.5 15.516 1 32.09 9 SER B CA 1
ATOM 2416 C C . SER B 1 9 ? -15.094 37.25 15.227 1 32.09 9 SER B C 1
ATOM 2418 O O . SER B 1 9 ? -14.75 36.344 14.477 1 32.09 9 SER B O 1
ATOM 2420 N N . ASN B 1 10 ? -14.109 38.312 15.273 1 32.66 10 ASN B N 1
ATOM 2421 C CA . ASN B 1 10 ? -12.695 38.625 15.43 1 32.66 10 ASN B CA 1
ATOM 2422 C C . ASN B 1 10 ? -11.969 37.531 16.203 1 32.66 10 ASN B C 1
ATOM 2424 O O . ASN B 1 10 ? -11.258 37.781 17.172 1 32.66 10 ASN B O 1
ATOM 2428 N N . SER B 1 11 ? -12.516 36.594 16.797 1 37.28 11 SER B N 1
ATOM 2429 C CA . SER B 1 11 ? -11.812 35.688 17.688 1 37.28 11 SER B CA 1
ATOM 2430 C C . SER B 1 11 ? -10.422 35.344 17.141 1 37.28 11 SER B C 1
ATOM 2432 O O . SER B 1 11 ? -10.266 34.938 15.992 1 37.28 11 SER B O 1
ATOM 2434 N N . GLN B 1 12 ? -9.422 36.094 17.484 1 42.12 12 GLN B N 1
ATOM 2435 C CA . GLN B 1 12 ? -7.973 35.938 17.391 1 42.12 12 GLN B CA 1
ATOM 2436 C C . GLN B 1 12 ? -7.605 34.469 17.156 1 42.12 12 GLN B C 1
ATOM 2438 O O . GLN B 1 12 ? -7.695 33.625 18.062 1 42.12 12 GLN B O 1
ATOM 2443 N N . GLN B 1 13 ? -8.102 33.906 16.172 1 51.97 13 GLN B N 1
ATOM 2444 C CA . GLN B 1 13 ? -7.973 32.5 15.75 1 51.97 13 GLN B CA 1
ATOM 2445 C C . GLN B 1 13 ? -6.57 31.969 16.047 1 51.97 13 GLN B C 1
ATOM 2447 O O . GLN B 1 13 ? -5.59 32.469 15.492 1 51.97 13 GLN B O 1
ATOM 2452 N N . ILE B 1 14 ? -6.402 31.766 17.344 1 57.31 14 ILE B N 1
ATOM 2453 C CA . ILE B 1 14 ? -5.172 31.266 17.953 1 57.31 14 ILE B CA 1
ATOM 2454 C C . ILE B 1 14 ? -4.648 30.078 17.156 1 57.31 14 ILE B C 1
ATOM 2456 O O . ILE B 1 14 ? -5.383 29.109 16.891 1 57.31 14 ILE B O 1
ATOM 2460 N N . LEU B 1 15 ? -3.717 30.406 16.375 1 75.5 15 LEU B N 1
ATOM 2461 C CA . LEU B 1 15 ? -2.977 29.375 15.672 1 75.5 15 LEU B CA 1
ATOM 2462 C C . LEU B 1 15 ? -2.537 28.266 16.625 1 75.5 15 LEU B C 1
ATOM 2464 O O . LEU B 1 15 ? -2.094 28.547 17.734 1 75.5 15 LEU B O 1
ATOM 2468 N N . ASN B 1 16 ? -2.984 27.062 16.391 1 70.69 16 ASN B N 1
ATOM 2469 C CA . ASN B 1 16 ? -2.586 25.891 17.156 1 70.69 16 ASN B CA 1
ATOM 2470 C C . ASN B 1 16 ? -1.082 25.641 17.062 1 70.69 16 ASN B C 1
ATOM 2472 O O . ASN B 1 16 ? -0.564 25.328 15.992 1 70.69 16 ASN B O 1
ATOM 2476 N N . PRO B 1 17 ? -0.344 25.953 18.062 1 70.69 17 PRO B N 1
ATOM 2477 C CA . PRO B 1 17 ? 1.106 25.75 18.031 1 70.69 17 PRO B CA 1
ATOM 2478 C C . PRO B 1 17 ? 1.492 24.266 18.047 1 70.69 17 PRO B C 1
ATOM 2480 O O . PRO B 1 17 ? 2.65 23.922 17.797 1 70.69 17 PRO B O 1
ATOM 2483 N N . ALA B 1 18 ? 0.496 23.406 18.25 1 69.12 18 ALA B N 1
ATOM 2484 C CA . ALA B 1 18 ? 0.817 22 18.469 1 69.12 18 ALA B CA 1
ATOM 2485 C C . ALA B 1 18 ? 0.761 21.203 17.156 1 69.12 18 ALA B C 1
ATOM 2487 O O . ALA B 1 18 ? 0.959 20 17.141 1 69.12 18 ALA B O 1
ATOM 2488 N N . THR B 1 19 ? 0.639 21.984 16.078 1 75.62 19 THR B N 1
ATOM 2489 C CA . THR B 1 19 ? 0.626 21.281 14.805 1 75.62 19 THR B CA 1
ATOM 2490 C C . THR B 1 19 ? 2.047 20.953 14.352 1 75.62 19 THR B C 1
ATOM 2492 O O . THR B 1 19 ? 2.982 21.703 14.641 1 75.62 19 THR B O 1
ATOM 2495 N N . PRO B 1 20 ? 2.236 19.859 13.75 1 74.25 20 PRO B N 1
ATOM 2496 C CA . PRO B 1 20 ? 3.582 19.375 13.422 1 74.25 20 PRO B CA 1
ATOM 2497 C C . PRO B 1 20 ? 4.402 20.422 12.672 1 74.25 20 PRO B C 1
ATOM 2499 O O . PRO B 1 20 ? 5.629 20.469 12.812 1 74.25 20 PRO B O 1
ATOM 2502 N N . THR B 1 21 ? 3.777 21.297 11.906 1 75.56 21 THR B N 1
ATOM 2503 C CA . THR B 1 21 ? 4.574 22.188 11.078 1 75.56 21 THR B CA 1
ATOM 2504 C C . THR B 1 21 ? 4.242 23.641 11.391 1 75.56 21 THR B C 1
ATOM 2506 O O . THR B 1 21 ? 4.461 24.531 10.555 1 75.56 21 THR B O 1
ATOM 2509 N N . ALA B 1 22 ? 3.818 23.906 12.555 1 76.06 22 ALA B N 1
ATOM 2510 C CA . ALA B 1 22 ? 3.34 25.234 12.93 1 76.06 22 ALA B CA 1
ATOM 2511 C C . ALA B 1 22 ? 4.48 26.25 12.922 1 76.06 22 ALA B C 1
ATOM 2513 O O . ALA B 1 22 ? 4.27 27.422 12.625 1 76.06 22 ALA B O 1
ATOM 2514 N N . TYR B 1 23 ? 5.711 25.766 13.117 1 74.94 23 TYR B N 1
ATOM 2515 C CA . TYR B 1 23 ? 6.812 26.703 13.32 1 74.94 23 TYR B CA 1
ATOM 2516 C C . TYR B 1 23 ? 7.723 26.75 12.102 1 74.94 23 TYR B C 1
ATOM 2518 O O . TYR B 1 23 ? 8.789 27.375 12.141 1 74.94 23 TYR B O 1
ATOM 2526 N N . LEU B 1 24 ? 7.258 26.203 11.055 1 78.94 24 LEU B N 1
ATOM 2527 C CA . LEU B 1 24 ? 8.031 26.219 9.812 1 78.94 24 LEU B CA 1
ATOM 2528 C C . LEU B 1 24 ? 7.465 27.234 8.828 1 78.94 24 LEU B C 1
ATOM 2530 O O . LEU B 1 24 ? 6.277 27.562 8.875 1 78.94 24 LEU B O 1
ATOM 2534 N N . ARG B 1 25 ? 8.359 27.75 7.992 1 81.5 25 ARG B N 1
ATOM 2535 C CA . ARG B 1 25 ? 7.906 28.594 6.887 1 81.5 25 ARG B CA 1
ATOM 2536 C C . ARG B 1 25 ? 6.977 27.812 5.957 1 81.5 25 ARG B C 1
ATOM 2538 O O . ARG B 1 25 ? 7.094 26.594 5.832 1 81.5 25 ARG B O 1
ATOM 2545 N N . PRO B 1 26 ? 6.117 28.438 5.34 1 79.75 26 PRO B N 1
ATOM 2546 C CA . PRO B 1 26 ? 5.117 27.766 4.512 1 79.75 26 PRO B CA 1
ATOM 2547 C C . PRO B 1 26 ? 5.746 26.812 3.488 1 79.75 26 PRO B C 1
ATOM 2549 O O . PRO B 1 26 ? 5.234 25.719 3.266 1 79.75 26 PRO B O 1
ATOM 2552 N N . ASP B 1 27 ? 6.82 27.203 2.844 1 81 27 ASP B N 1
ATOM 2553 C CA . ASP B 1 27 ? 7.445 26.359 1.84 1 81 27 ASP B CA 1
ATOM 2554 C C . ASP B 1 27 ? 8.07 25.125 2.482 1 81 27 ASP B C 1
ATOM 2556 O O . ASP B 1 27 ? 7.93 24 1.967 1 81 27 ASP B O 1
ATOM 2560 N N . GLU B 1 28 ? 8.68 25.312 3.619 1 81.69 28 GLU B N 1
ATOM 2561 C CA . GLU B 1 28 ? 9.305 24.203 4.328 1 81.69 28 GLU B CA 1
ATOM 2562 C C . GLU B 1 28 ? 8.25 23.266 4.91 1 81.69 28 GLU B C 1
ATOM 2564 O O . GLU B 1 28 ? 8.438 22.047 4.906 1 81.69 28 GLU B O 1
ATOM 2569 N N . ALA B 1 29 ? 7.23 23.906 5.383 1 83.44 29 ALA B N 1
ATOM 2570 C CA . ALA B 1 29 ? 6.141 23.109 5.941 1 83.44 29 ALA B CA 1
ATOM 2571 C C . ALA B 1 29 ? 5.508 22.219 4.871 1 83.44 29 ALA B C 1
ATOM 2573 O O . ALA B 1 29 ? 5.207 21.047 5.125 1 83.44 29 ALA B O 1
ATOM 2574 N N . PHE B 1 30 ? 5.367 22.781 3.709 1 82.88 30 PHE B N 1
ATOM 2575 C CA . PHE B 1 30 ? 4.785 22.031 2.604 1 82.88 30 PHE B CA 1
ATOM 2576 C C . PHE B 1 30 ? 5.68 20.859 2.219 1 82.88 30 PHE B C 1
ATOM 2578 O O . PHE B 1 30 ? 5.188 19.75 1.956 1 82.88 30 PHE B O 1
ATOM 2585 N N . GLN B 1 31 ? 6.938 21.062 2.254 1 84.75 31 GLN B N 1
ATOM 2586 C CA . GLN B 1 31 ? 7.883 20.016 1.911 1 84.75 31 GLN B CA 1
ATOM 2587 C C . GLN B 1 31 ? 7.832 18.875 2.93 1 84.75 31 GLN B C 1
ATOM 2589 O O . GLN B 1 31 ? 7.816 17.703 2.555 1 84.75 31 GLN B O 1
ATOM 2594 N N . VAL B 1 32 ? 7.742 19.25 4.129 1 85.69 32 VAL B N 1
ATOM 2595 C CA . VAL B 1 32 ? 7.738 18.25 5.195 1 85.69 32 VAL B CA 1
ATOM 2596 C C . VAL B 1 32 ? 6.438 17.453 5.156 1 85.69 32 VAL B C 1
ATOM 2598 O O . VAL B 1 32 ? 6.445 16.234 5.316 1 85.69 32 VAL B O 1
ATOM 2601 N N . VAL B 1 33 ? 5.375 18.109 4.859 1 88.25 33 VAL B N 1
ATOM 2602 C CA . VAL B 1 33 ? 4.07 17.453 4.84 1 88.25 33 VAL B CA 1
ATOM 2603 C C . VAL B 1 33 ? 4.004 16.469 3.67 1 88.25 33 VAL B C 1
ATOM 2605 O O . VAL B 1 33 ? 3.553 15.336 3.83 1 88.25 33 VAL B O 1
ATOM 2608 N N . ILE B 1 34 ? 4.477 16.875 2.561 1 88.44 34 ILE B N 1
ATOM 2609 C CA . ILE B 1 34 ? 4.449 16 1.388 1 88.44 34 ILE B CA 1
ATOM 2610 C C . ILE B 1 34 ? 5.348 14.797 1.622 1 88.44 34 ILE B C 1
ATOM 2612 O O . ILE B 1 34 ? 4.996 13.672 1.252 1 88.44 34 ILE B O 1
ATOM 2616 N N . THR B 1 35 ? 6.477 15.031 2.215 1 90.5 35 THR B N 1
ATOM 2617 C CA . THR B 1 35 ? 7.383 13.938 2.525 1 90.5 35 THR B CA 1
ATOM 2618 C C . THR B 1 35 ? 6.742 12.969 3.518 1 90.5 35 THR B C 1
ATOM 2620 O O . THR B 1 35 ? 6.883 11.75 3.387 1 90.5 35 THR B O 1
ATOM 2623 N N . THR B 1 36 ? 6.031 13.531 4.461 1 92.25 36 THR B N 1
ATOM 2624 C CA . THR B 1 36 ? 5.332 12.695 5.434 1 92.25 36 THR B CA 1
ATOM 2625 C C . THR B 1 36 ? 4.281 11.828 4.746 1 92.25 36 THR B C 1
ATOM 2627 O O . THR B 1 36 ? 4.16 10.641 5.047 1 92.25 36 THR B O 1
ATOM 2630 N N . TYR B 1 37 ? 3.594 12.383 3.812 1 93 37 TYR B N 1
ATOM 2631 C CA . TYR B 1 37 ? 2.568 11.633 3.098 1 93 37 TYR B CA 1
ATOM 2632 C C . TYR B 1 37 ? 3.186 10.492 2.301 1 93 37 TYR B C 1
ATOM 2634 O O . TYR B 1 37 ? 2.633 9.391 2.254 1 93 37 TYR B O 1
ATOM 2642 N N . VAL B 1 38 ? 4.262 10.734 1.729 1 93.69 38 VAL B N 1
ATOM 2643 C CA . VAL B 1 38 ? 4.91 9.711 0.916 1 93.69 38 VAL B CA 1
ATOM 2644 C C . VAL B 1 38 ? 5.395 8.57 1.808 1 93.69 38 VAL B C 1
ATOM 2646 O O . VAL B 1 38 ? 5.23 7.398 1.468 1 93.69 38 VAL B O 1
ATOM 2649 N N . ILE B 1 39 ? 5.918 8.922 2.949 1 94.88 39 ILE B N 1
ATOM 2650 C CA . ILE B 1 39 ? 6.426 7.91 3.873 1 94.88 39 ILE B CA 1
ATOM 2651 C C . ILE B 1 39 ? 5.266 7.102 4.445 1 94.88 39 ILE B C 1
ATOM 2653 O O . ILE B 1 39 ? 5.348 5.879 4.555 1 94.88 39 ILE B O 1
ATOM 2657 N N . VAL B 1 40 ? 4.207 7.773 4.734 1 95.31 40 VAL B N 1
ATOM 2658 C CA . VAL B 1 40 ? 3.033 7.094 5.273 1 95.31 40 VAL B CA 1
ATOM 2659 C C . VAL B 1 40 ? 2.434 6.176 4.211 1 95.31 40 VAL B C 1
ATOM 2661 O O . VAL B 1 40 ? 2.053 5.043 4.508 1 95.31 40 VAL B O 1
ATOM 2664 N N . ALA B 1 41 ? 2.346 6.688 3.047 1 94.19 41 ALA B N 1
ATOM 2665 C CA . ALA B 1 41 ? 1.858 5.855 1.948 1 94.19 41 ALA B CA 1
ATOM 2666 C C . ALA B 1 41 ? 2.742 4.629 1.755 1 94.19 41 ALA B C 1
ATOM 2668 O O . ALA B 1 41 ? 2.24 3.521 1.538 1 94.19 41 ALA B O 1
ATOM 2669 N N . SER B 1 42 ? 3.996 4.836 1.833 1 95.12 42 SER B N 1
ATOM 2670 C CA . SER B 1 42 ? 4.938 3.73 1.687 1 95.12 42 SER B CA 1
ATOM 2671 C C . SER B 1 42 ? 4.773 2.713 2.811 1 95.12 42 SER B C 1
ATOM 2673 O O . SER B 1 42 ? 4.867 1.505 2.58 1 95.12 42 SER B O 1
ATOM 2675 N N . CYS B 1 43 ? 4.57 3.229 3.963 1 95.5 43 CYS B N 1
ATOM 2676 C CA . CYS B 1 43 ? 4.324 2.34 5.094 1 95.5 43 CYS B CA 1
ATOM 2677 C C . CYS B 1 43 ? 3.08 1.489 4.855 1 95.5 43 CYS B C 1
ATOM 2679 O O . CYS B 1 43 ? 3.09 0.284 5.109 1 95.5 43 CYS B O 1
ATOM 2681 N N . GLY B 1 44 ? 2.07 2.139 4.375 1 93.75 44 GLY B N 1
ATOM 2682 C CA . GLY B 1 44 ? 0.868 1.394 4.043 1 93.75 44 GLY B CA 1
ATOM 2683 C C . GLY B 1 44 ? 1.112 0.29 3.029 1 93.75 44 GLY B C 1
ATOM 2684 O O . GLY B 1 44 ? 0.609 -0.825 3.186 1 93.75 44 GLY B O 1
ATOM 2685 N N . VAL B 1 45 ? 1.855 0.593 2.047 1 93.94 45 VAL B N 1
ATOM 2686 C CA . VAL B 1 45 ? 2.166 -0.369 0.994 1 93.94 45 VAL B CA 1
ATOM 2687 C C . VAL B 1 45 ? 2.916 -1.559 1.586 1 93.94 45 VAL B C 1
ATOM 2689 O O . VAL B 1 45 ? 2.604 -2.713 1.282 1 93.94 45 VAL B O 1
ATOM 2692 N N . PHE B 1 46 ? 3.844 -1.275 2.436 1 95.88 46 PHE B N 1
ATOM 2693 C CA . PHE B 1 46 ? 4.664 -2.355 2.977 1 95.88 46 PHE B CA 1
ATOM 2694 C C . PHE B 1 46 ? 3.85 -3.23 3.922 1 95.88 46 PHE B C 1
ATOM 2696 O O . PHE B 1 46 ? 3.998 -4.453 3.926 1 95.88 46 PHE B O 1
ATOM 2703 N N . ILE B 1 47 ? 3.043 -2.566 4.688 1 92.19 47 ILE B N 1
ATOM 2704 C CA . ILE B 1 47 ? 2.176 -3.322 5.586 1 92.19 47 ILE B CA 1
ATOM 2705 C C . ILE B 1 47 ? 1.265 -4.238 4.773 1 92.19 47 ILE B C 1
ATOM 2707 O O . ILE B 1 47 ? 1.082 -5.406 5.117 1 92.19 47 ILE B O 1
ATOM 2711 N N . TRP B 1 48 ? 0.794 -3.729 3.742 1 90.19 48 TRP B N 1
ATOM 2712 C CA . TRP B 1 48 ? -0.069 -4.516 2.865 1 90.19 48 TRP B CA 1
ATOM 2713 C C . TRP B 1 48 ? 0.694 -5.688 2.26 1 90.19 48 TRP B C 1
ATOM 2715 O O . TRP B 1 48 ? 0.173 -6.805 2.186 1 90.19 48 TRP B O 1
ATOM 2725 N N . ASP B 1 49 ? 1.896 -5.512 1.822 1 90.44 49 ASP B N 1
ATOM 2726 C CA . ASP B 1 49 ? 2.707 -6.586 1.252 1 90.44 49 ASP B CA 1
ATOM 2727 C C . ASP B 1 49 ? 2.971 -7.68 2.281 1 90.44 49 ASP B C 1
ATOM 2729 O O . ASP B 1 49 ? 2.914 -8.867 1.959 1 90.44 49 ASP B O 1
ATOM 2733 N N . VAL B 1 50 ? 3.199 -7.195 3.484 1 89.75 50 VAL B N 1
ATOM 2734 C CA . VAL B 1 50 ? 3.48 -8.156 4.543 1 89.75 50 VAL B CA 1
ATOM 2735 C C . VAL B 1 50 ? 2.227 -8.984 4.84 1 89.75 50 VAL B C 1
ATOM 2737 O O . VAL B 1 50 ? 2.291 -10.211 4.934 1 89.75 50 VAL B O 1
ATOM 2740 N N . ILE B 1 51 ? 1.078 -8.32 4.859 1 85.44 51 ILE B N 1
ATOM 2741 C CA . ILE B 1 51 ? -0.167 -9 5.207 1 85.44 51 ILE B CA 1
ATOM 2742 C C . ILE B 1 51 ? -0.557 -9.969 4.094 1 85.44 51 ILE B C 1
ATOM 2744 O O . ILE B 1 51 ? -0.981 -11.094 4.359 1 85.44 51 ILE B O 1
ATOM 2748 N N . THR B 1 52 ? -0.404 -9.586 2.857 1 83.06 52 THR B N 1
ATOM 2749 C CA . THR B 1 52 ? -0.824 -10.406 1.727 1 83.06 52 THR B CA 1
ATOM 2750 C C . THR B 1 52 ? 0.122 -11.586 1.532 1 83.06 52 THR B C 1
ATOM 2752 O O . THR B 1 52 ? -0.26 -12.609 0.958 1 83.06 52 THR B O 1
ATOM 2755 N N . ASN B 1 53 ? 1.325 -11.477 2.08 1 88.19 53 ASN B N 1
ATOM 2756 C CA . ASN B 1 53 ? 2.289 -12.555 1.87 1 88.19 53 ASN B CA 1
ATOM 2757 C C . ASN B 1 53 ? 2.549 -13.328 3.156 1 88.19 53 ASN B C 1
ATOM 2759 O O . ASN B 1 53 ? 3.498 -14.109 3.232 1 88.19 53 ASN B O 1
ATOM 2763 N N . LEU B 1 54 ? 1.716 -13.094 4.133 1 84.06 54 LEU B N 1
ATOM 2764 C CA . LEU B 1 54 ? 1.886 -13.797 5.398 1 84.06 54 LEU B CA 1
ATOM 2765 C C . LEU B 1 54 ? 1.737 -15.305 5.207 1 84.06 54 LEU B C 1
ATOM 2767 O O . LEU B 1 54 ? 2.459 -16.078 5.828 1 84.06 54 LEU B O 1
ATOM 2771 N N . GLY B 1 55 ? 0.802 -15.711 4.391 1 79.31 55 GLY B N 1
ATOM 2772 C CA . GLY B 1 55 ? 0.624 -17.125 4.102 1 79.31 55 GLY B CA 1
ATOM 2773 C C . GLY B 1 55 ? 1.833 -17.75 3.434 1 79.31 55 GLY B C 1
ATOM 2774 O O . GLY B 1 55 ? 2.266 -18.844 3.822 1 79.31 55 GLY B O 1
ATOM 2775 N N . ASN B 1 56 ? 2.334 -17.016 2.5 1 83.19 56 ASN B N 1
ATOM 2776 C CA . ASN B 1 56 ? 3.523 -17.5 1.808 1 83.19 56 ASN B CA 1
ATOM 2777 C C . ASN B 1 56 ? 4.73 -17.562 2.742 1 83.19 56 ASN B C 1
ATOM 2779 O O . ASN B 1 56 ? 5.531 -18.5 2.668 1 83.19 56 ASN B O 1
ATOM 2783 N N . ASP B 1 57 ? 4.824 -16.578 3.576 1 86.56 57 ASP B N 1
ATOM 2784 C CA . ASP B 1 57 ? 5.938 -16.547 4.52 1 86.56 57 ASP B CA 1
ATOM 2785 C C . ASP B 1 57 ? 5.855 -17.703 5.508 1 86.56 57 ASP B C 1
ATOM 2787 O O . ASP B 1 57 ? 6.871 -18.312 5.836 1 86.56 57 ASP B O 1
ATOM 2791 N N . TYR B 1 58 ? 4.664 -17.922 5.883 1 82.56 58 TYR B N 1
ATOM 2792 C CA . TYR B 1 58 ? 4.465 -19.047 6.793 1 82.56 58 TYR B CA 1
ATOM 2793 C C . TYR B 1 58 ? 4.828 -20.359 6.121 1 82.56 58 TYR B C 1
ATOM 2795 O O . TYR B 1 58 ? 5.469 -21.219 6.73 1 82.56 58 TYR B O 1
ATOM 2803 N N . THR B 1 59 ? 4.422 -20.5 4.961 1 82.56 59 THR B N 1
ATOM 2804 C CA . THR B 1 59 ? 4.73 -21.719 4.203 1 82.56 59 THR B CA 1
ATOM 2805 C C . THR B 1 59 ? 6.234 -21.859 3.996 1 82.56 59 THR B C 1
ATOM 2807 O O . THR B 1 59 ? 6.777 -22.953 4.066 1 82.56 59 THR B O 1
ATOM 2810 N N . LEU B 1 60 ? 6.828 -20.797 3.803 1 85.75 60 LEU B N 1
ATOM 2811 C CA . LEU B 1 60 ? 8.266 -20.797 3.551 1 85.75 60 LEU B CA 1
ATOM 2812 C C . LEU B 1 60 ? 9.039 -21.219 4.797 1 85.75 60 LEU B C 1
ATOM 2814 O O . LEU B 1 60 ? 10.039 -21.938 4.703 1 85.75 60 LEU B O 1
ATOM 2818 N N . VAL B 1 61 ? 8.57 -20.844 5.93 1 85.94 61 VAL B N 1
ATOM 2819 C CA . VAL B 1 61 ? 9.297 -21.109 7.172 1 85.94 61 VAL B CA 1
ATOM 2820 C C . VAL B 1 61 ? 8.859 -22.438 7.758 1 85.94 61 VAL B C 1
ATOM 2822 O O . VAL B 1 61 ? 9.656 -23.125 8.406 1 85.94 61 VAL B O 1
ATOM 2825 N N . SER B 1 62 ? 7.617 -22.891 7.551 1 83.69 62 SER B N 1
ATOM 2826 C CA . SER B 1 62 ? 7.086 -24.094 8.203 1 83.69 62 SER B CA 1
ATOM 2827 C C . SER B 1 62 ? 7.238 -25.312 7.312 1 83.69 62 SER B C 1
ATOM 2829 O O . SER B 1 62 ? 7.508 -26.422 7.801 1 83.69 62 SER B O 1
ATOM 2831 N N . LYS B 1 63 ? 7.031 -25.156 6.09 1 77.44 63 LYS B N 1
ATOM 2832 C CA . LYS B 1 63 ? 6.957 -26.328 5.219 1 77.44 63 LYS B CA 1
ATOM 2833 C C . LYS B 1 63 ? 8.32 -26.625 4.602 1 77.44 63 LYS B C 1
ATOM 2835 O O . LYS B 1 63 ? 8.523 -27.719 4.043 1 77.44 63 LYS B O 1
ATOM 2840 N N . TYR B 1 64 ? 9.219 -25.656 4.809 1 75.75 64 TYR B N 1
ATOM 2841 C CA . TYR B 1 64 ? 10.516 -25.875 4.168 1 75.75 64 TYR B CA 1
ATOM 2842 C C . TYR B 1 64 ? 11.641 -25.766 5.188 1 75.75 64 TYR B C 1
ATOM 2844 O O . TYR B 1 64 ? 11.508 -25.094 6.211 1 75.75 64 TYR B O 1
ATOM 2852 N N . PRO B 1 65 ? 12.617 -26.531 4.883 1 78.69 65 PRO B N 1
ATOM 2853 C CA . PRO B 1 65 ? 13.758 -26.438 5.793 1 78.69 65 PRO B CA 1
ATOM 2854 C C . PRO B 1 65 ? 14.352 -25.031 5.828 1 78.69 65 PRO B C 1
ATOM 2856 O O . PRO B 1 65 ? 14.5 -24.391 4.785 1 78.69 65 PRO B O 1
ATOM 2859 N N . VAL B 1 66 ? 14.562 -24.625 6.949 1 82.62 66 VAL B N 1
ATOM 2860 C CA . VAL B 1 66 ? 15.109 -23.297 7.168 1 82.62 66 VAL B CA 1
ATOM 2861 C C . VAL B 1 66 ? 16.609 -23.297 6.879 1 82.62 66 VAL B C 1
ATOM 2863 O O . VAL B 1 66 ? 17.391 -23.938 7.59 1 82.62 66 VAL B O 1
ATOM 2866 N N . ARG B 1 67 ? 16.969 -22.734 5.789 1 88.31 67 ARG B N 1
ATOM 2867 C CA . ARG B 1 67 ? 18.375 -22.594 5.395 1 88.31 67 ARG B CA 1
ATOM 2868 C C . ARG B 1 67 ? 18.812 -21.125 5.469 1 88.31 67 ARG B C 1
ATOM 2870 O O . ARG B 1 67 ? 18.062 -20.281 5.945 1 88.31 67 ARG B O 1
ATOM 2877 N N . PHE B 1 68 ? 20.031 -20.906 5.16 1 88.69 68 PHE B N 1
ATOM 2878 C CA . PHE B 1 68 ? 20.625 -19.578 5.25 1 88.69 68 PHE B CA 1
ATOM 2879 C C . PHE B 1 68 ? 19.828 -18.578 4.414 1 88.69 68 PHE B C 1
ATOM 2881 O O . PHE B 1 68 ? 19.469 -17.5 4.895 1 88.69 68 PHE B O 1
ATOM 2888 N N . PRO B 1 69 ? 19.406 -18.938 3.25 1 89.25 69 PRO B N 1
ATOM 2889 C CA . PRO B 1 69 ? 18.656 -17.969 2.445 1 89.25 69 PRO B CA 1
ATOM 2890 C C . PRO B 1 69 ? 17.297 -17.625 3.051 1 89.25 69 PRO B C 1
ATOM 2892 O O . PRO B 1 69 ? 16.812 -16.5 2.92 1 89.25 69 PRO B O 1
ATOM 2895 N N . THR B 1 70 ? 16.734 -18.531 3.721 1 90.94 70 THR B N 1
ATOM 2896 C CA . THR B 1 70 ? 15.445 -18.312 4.348 1 90.94 70 THR B CA 1
ATOM 2897 C C . THR B 1 70 ? 15.578 -17.375 5.543 1 90.94 70 THR B C 1
ATOM 2899 O O . THR B 1 70 ? 14.711 -16.516 5.77 1 90.94 70 THR B O 1
ATOM 2902 N N . ILE B 1 71 ? 16.656 -17.547 6.238 1 92.06 71 ILE B N 1
ATOM 2903 C CA . ILE B 1 71 ? 16.906 -16.672 7.375 1 92.06 71 ILE B CA 1
ATOM 2904 C C . ILE B 1 71 ? 17.125 -15.242 6.887 1 92.06 71 ILE B C 1
ATOM 2906 O O . ILE B 1 71 ? 16.594 -14.297 7.473 1 92.06 71 ILE B O 1
ATOM 2910 N N . VAL B 1 72 ? 17.859 -15.148 5.848 1 93.38 72 VAL B N 1
ATOM 2911 C CA . VAL B 1 72 ? 18.141 -13.836 5.277 1 93.38 72 VAL B CA 1
ATOM 2912 C C . VAL B 1 72 ? 16.828 -13.195 4.793 1 93.38 72 VAL B C 1
ATOM 2914 O O . VAL B 1 72 ? 16.625 -12 4.969 1 93.38 72 VAL B O 1
ATOM 2917 N N . TYR B 1 73 ? 16 -14.039 4.27 1 93.94 73 TYR B N 1
ATOM 2918 C CA . TYR B 1 73 ? 14.703 -13.578 3.791 1 93.94 73 TYR B CA 1
ATOM 2919 C C . TYR B 1 73 ? 13.875 -12.992 4.934 1 93.94 73 TYR B C 1
ATOM 2921 O O . TYR B 1 73 ? 13.375 -11.875 4.836 1 93.94 73 TYR B O 1
ATOM 2929 N N . VAL B 1 74 ? 13.812 -13.695 6.023 1 94.19 74 VAL B N 1
ATOM 2930 C CA . VAL B 1 74 ? 12.992 -13.289 7.16 1 94.19 74 VAL B CA 1
ATOM 2931 C C . VAL B 1 74 ? 13.602 -12.047 7.816 1 94.19 74 VAL B C 1
ATOM 2933 O O . VAL B 1 74 ? 12.891 -11.109 8.18 1 94.19 74 VAL B O 1
ATOM 2936 N N . LEU B 1 75 ? 14.859 -12.055 7.859 1 94.62 75 LEU B N 1
ATOM 2937 C CA . LEU B 1 75 ? 15.547 -10.922 8.469 1 94.62 75 LEU B CA 1
ATOM 2938 C C . LEU B 1 75 ? 15.398 -9.672 7.613 1 94.62 75 LEU B C 1
ATOM 2940 O O . LEU B 1 75 ? 15.289 -8.562 8.141 1 94.62 75 LEU B O 1
ATOM 2944 N N . SER B 1 76 ? 15.438 -9.844 6.367 1 95.75 76 SER B N 1
ATOM 2945 C CA . SER B 1 76 ? 15.281 -8.703 5.465 1 95.75 76 SER B CA 1
ATOM 2946 C C . SER B 1 76 ? 13.906 -8.07 5.605 1 95.75 76 SER B C 1
ATOM 2948 O O . SER B 1 76 ? 13.781 -6.844 5.648 1 95.75 76 SER B O 1
ATOM 2950 N N . ARG B 1 77 ? 12.914 -8.883 5.715 1 95.5 77 ARG B N 1
ATOM 2951 C CA . ARG B 1 77 ? 11.547 -8.398 5.867 1 95.5 77 ARG B CA 1
ATOM 2952 C C . ARG B 1 77 ? 11.359 -7.695 7.211 1 95.5 77 ARG B C 1
ATOM 2954 O O . ARG B 1 77 ? 10.75 -6.625 7.277 1 95.5 77 ARG B O 1
ATOM 2961 N N . LEU B 1 78 ? 11.953 -8.227 8.18 1 94.5 78 LEU B N 1
ATOM 2962 C CA . LEU B 1 78 ? 11.828 -7.664 9.523 1 94.5 78 LEU B CA 1
ATOM 2963 C C . LEU B 1 78 ? 12.602 -6.352 9.633 1 94.5 78 LEU B C 1
ATOM 2965 O O . LEU B 1 78 ? 12.102 -5.383 10.211 1 94.5 78 LEU B O 1
ATOM 2969 N N . ALA B 1 79 ? 13.727 -6.398 9.109 1 95.81 79 ALA B N 1
ATOM 2970 C CA . ALA B 1 79 ? 14.555 -5.195 9.172 1 95.81 79 ALA B CA 1
ATOM 2971 C C . ALA B 1 79 ? 13.93 -4.055 8.375 1 95.81 79 ALA B C 1
ATOM 2973 O O . ALA B 1 79 ? 13.914 -2.908 8.828 1 95.81 79 ALA B O 1
ATOM 2974 N N . THR B 1 80 ? 13.445 -4.391 7.238 1 96.31 80 THR B N 1
ATOM 2975 C CA . THR B 1 80 ? 12.797 -3.367 6.422 1 96.31 80 THR B CA 1
ATOM 2976 C C . THR B 1 80 ? 11.523 -2.863 7.094 1 96.31 80 THR B C 1
ATOM 2978 O O . THR B 1 80 ? 11.219 -1.671 7.043 1 96.31 80 THR B O 1
ATOM 2981 N N . PHE B 1 81 ? 10.805 -3.727 7.77 1 96.25 81 PHE B N 1
ATOM 2982 C CA . PHE B 1 81 ? 9.602 -3.344 8.5 1 96.25 81 PHE B CA 1
ATOM 2983 C C . PHE B 1 81 ? 9.945 -2.404 9.648 1 96.25 81 PHE B C 1
ATOM 2985 O O . PHE B 1 81 ? 9.281 -1.385 9.844 1 96.25 81 PHE B O 1
ATOM 2992 N N . GLY B 1 82 ? 10.922 -2.787 10.312 1 94.5 82 GLY B N 1
ATOM 2993 C CA . GLY B 1 82 ? 11.375 -1.919 11.383 1 94.5 82 GLY B CA 1
ATOM 2994 C C . GLY B 1 82 ? 11.797 -0.545 10.898 1 94.5 82 GLY B C 1
ATOM 2995 O O . GLY B 1 82 ? 11.477 0.466 11.523 1 94.5 82 GLY B O 1
ATOM 2996 N N . TYR B 1 83 ? 12.445 -0.494 9.805 1 95.62 83 TYR B N 1
ATOM 2997 C CA . TYR B 1 83 ? 12.914 0.769 9.242 1 95.62 83 TYR B CA 1
ATOM 2998 C C . TYR B 1 83 ? 11.734 1.641 8.82 1 95.62 83 TYR B C 1
ATOM 3000 O O . TYR B 1 83 ? 11.68 2.824 9.156 1 95.62 83 TYR B O 1
ATOM 3008 N N . VAL B 1 84 ? 10.812 1.026 8.086 1 95.81 84 VAL B N 1
ATOM 3009 C CA . VAL B 1 84 ? 9.68 1.78 7.562 1 95.81 84 VAL B CA 1
ATOM 3010 C C . VAL B 1 84 ? 8.805 2.271 8.711 1 95.81 84 VAL B C 1
ATOM 3012 O O . VAL B 1 84 ? 8.328 3.408 8.695 1 95.81 84 VAL B O 1
ATOM 3015 N N . LEU B 1 85 ? 8.625 1.485 9.703 1 94.5 85 LEU B N 1
ATOM 3016 C CA . LEU B 1 85 ? 7.844 1.889 10.867 1 94.5 85 LEU B CA 1
ATOM 3017 C C . LEU B 1 85 ? 8.539 3.014 11.625 1 94.5 85 LEU B C 1
ATOM 3019 O O . LEU B 1 85 ? 7.895 3.979 12.039 1 94.5 85 LEU B O 1
ATOM 3023 N N . ALA B 1 86 ? 9.797 2.832 11.758 1 94.06 86 ALA B N 1
ATOM 3024 C CA . ALA B 1 86 ? 10.562 3.861 12.453 1 94.06 86 ALA B CA 1
ATOM 3025 C C . ALA B 1 86 ? 10.531 5.18 11.68 1 94.06 86 ALA B C 1
ATOM 3027 O O . ALA B 1 86 ? 10.398 6.25 12.281 1 94.06 86 ALA B O 1
ATOM 3028 N N . ALA B 1 87 ? 10.68 5.094 10.43 1 94.06 87 ALA B N 1
ATOM 3029 C CA . ALA B 1 87 ? 10.641 6.297 9.602 1 94.06 87 ALA B CA 1
ATOM 3030 C C . ALA B 1 87 ? 9.281 6.98 9.695 1 94.06 87 ALA B C 1
ATOM 3032 O O . ALA B 1 87 ? 9.203 8.211 9.75 1 94.06 87 ALA B O 1
ATOM 3033 N N . THR B 1 88 ? 8.227 6.156 9.727 1 93.94 88 THR B N 1
ATOM 3034 C CA . THR B 1 88 ? 6.879 6.699 9.828 1 93.94 88 THR B CA 1
ATOM 3035 C C . THR B 1 88 ? 6.66 7.359 11.188 1 93.94 88 THR B C 1
ATOM 3037 O O . THR B 1 88 ? 6.098 8.453 11.273 1 93.94 88 THR B O 1
ATOM 3040 N N . ILE B 1 89 ? 7.137 6.762 12.188 1 92 89 ILE B N 1
ATOM 3041 C CA . ILE B 1 89 ? 6.992 7.309 13.531 1 92 89 ILE B CA 1
ATOM 3042 C C . ILE B 1 89 ? 7.793 8.602 13.648 1 92 89 ILE B C 1
ATOM 3044 O O . ILE B 1 89 ? 7.332 9.578 14.25 1 92 89 ILE B O 1
ATOM 3048 N N . TYR B 1 90 ? 8.914 8.602 13.078 1 90.69 90 TYR B N 1
ATOM 3049 C CA . TYR B 1 90 ? 9.773 9.773 13.102 1 90.69 90 TYR B CA 1
ATOM 3050 C C . TYR B 1 90 ? 9.086 10.977 12.477 1 90.69 90 TYR B C 1
ATOM 3052 O O . TYR B 1 90 ? 9.211 12.102 12.961 1 90.69 90 TYR B O 1
ATOM 3060 N N . GLN B 1 91 ? 8.328 10.734 11.445 1 89.81 91 GLN B N 1
ATOM 3061 C CA . GLN B 1 91 ? 7.738 11.836 10.688 1 89.81 91 GLN B CA 1
ATOM 3062 C C . GLN B 1 91 ? 6.359 12.195 11.234 1 89.81 91 GLN B C 1
ATOM 3064 O O . GLN B 1 91 ? 5.902 13.328 11.086 1 89.81 91 GLN B O 1
ATOM 3069 N N . THR B 1 92 ? 5.684 11.305 11.914 1 89.06 92 THR B N 1
ATOM 3070 C CA . THR B 1 92 ? 4.281 11.539 12.227 1 89.06 92 THR B CA 1
ATOM 3071 C C . THR B 1 92 ? 4.082 11.734 13.727 1 89.06 92 THR B C 1
ATOM 3073 O O . THR B 1 92 ? 3.096 12.328 14.156 1 89.06 92 THR B O 1
ATOM 3076 N N . ALA B 1 93 ? 4.934 11.227 14.531 1 86.75 93 ALA B N 1
ATOM 3077 C CA . ALA B 1 93 ? 4.711 11.25 15.977 1 86.75 93 ALA B CA 1
ATOM 3078 C C . ALA B 1 93 ? 5.688 12.203 16.656 1 86.75 93 ALA B C 1
ATOM 3080 O O . ALA B 1 93 ? 6.809 12.398 16.188 1 86.75 93 ALA B O 1
ATOM 3081 N N . PRO B 1 94 ? 5.164 12.773 17.719 1 85.75 94 PRO B N 1
ATOM 3082 C CA . PRO B 1 94 ? 6.059 13.594 18.531 1 85.75 94 PRO B CA 1
ATOM 3083 C C . PRO B 1 94 ? 7.004 12.766 19.391 1 85.75 94 PRO B C 1
ATOM 3085 O O . PRO B 1 94 ? 6.637 12.344 20.5 1 85.75 94 PRO B O 1
ATOM 3088 N N . VAL B 1 95 ? 8.141 12.547 19.016 1 84.5 95 VAL B N 1
ATOM 3089 C CA . VAL B 1 95 ? 9.07 11.648 19.688 1 84.5 95 VAL B CA 1
ATOM 3090 C C . VAL B 1 95 ? 9.953 12.438 20.641 1 84.5 95 VAL B C 1
ATOM 3092 O O . VAL B 1 95 ? 10.5 11.875 21.594 1 84.5 95 VAL B O 1
ATOM 3095 N N . GLY B 1 96 ? 10.117 13.695 20.594 1 82.12 96 GLY B N 1
ATOM 3096 C CA . GLY B 1 96 ? 10.875 14.531 21.5 1 82.12 96 GLY B CA 1
ATOM 3097 C C . GLY B 1 96 ? 12.352 14.586 21.172 1 82.12 96 GLY B C 1
ATOM 3098 O O . GLY B 1 96 ? 12.844 15.586 20.656 1 82.12 96 GLY B O 1
ATOM 3099 N N . ASN B 1 97 ? 13.156 13.383 21.469 1 88.94 97 ASN B N 1
ATOM 3100 C CA . ASN B 1 97 ? 14.586 13.336 21.188 1 88.94 97 ASN B CA 1
ATOM 3101 C C . ASN B 1 97 ? 14.852 12.906 19.75 1 88.94 97 ASN B C 1
ATOM 3103 O O . ASN B 1 97 ? 15.195 11.75 19.484 1 88.94 97 ASN B O 1
ATOM 3107 N N . CYS B 1 98 ? 14.852 13.938 18.875 1 89.38 98 CYS B N 1
ATOM 3108 C CA . CYS B 1 98 ? 14.922 13.688 17.438 1 89.38 98 CYS B CA 1
ATOM 3109 C C . CYS B 1 98 ? 16.297 13.156 17.047 1 89.38 98 CYS B C 1
ATOM 3111 O O . CYS B 1 98 ? 16.406 12.328 16.141 1 89.38 98 CYS B O 1
ATOM 3113 N N . ALA B 1 99 ? 17.391 13.602 17.766 1 85.88 99 ALA B N 1
ATOM 3114 C CA . ALA B 1 99 ? 18.734 13.164 17.438 1 85.88 99 ALA B CA 1
ATOM 3115 C C . ALA B 1 99 ? 18.922 11.68 17.719 1 85.88 99 ALA B C 1
ATOM 3117 O O . ALA B 1 99 ? 19.438 10.938 16.875 1 85.88 99 ALA B O 1
ATOM 3118 N N . ARG B 1 100 ? 18.453 11.242 18.844 1 86.94 100 ARG B N 1
ATOM 3119 C CA . ARG B 1 100 ? 18.594 9.836 19.219 1 86.94 100 ARG B CA 1
ATOM 3120 C C . ARG B 1 100 ? 17.703 8.953 18.344 1 86.94 100 ARG B C 1
ATOM 3122 O O . ARG B 1 100 ? 18.109 7.848 17.969 1 86.94 100 ARG B O 1
ATOM 3129 N N . PHE B 1 101 ? 16.562 9.414 18.047 1 90.62 101 PHE B N 1
ATOM 3130 C CA . PHE B 1 101 ? 15.648 8.633 17.219 1 90.62 101 PHE B CA 1
ATOM 3131 C C . PHE B 1 101 ? 16.188 8.508 15.797 1 90.62 101 PHE B C 1
ATOM 3133 O O . PHE B 1 101 ? 16.031 7.457 15.164 1 90.62 101 PHE B O 1
ATOM 3140 N N . GLU B 1 102 ? 16.797 9.539 15.352 1 89.75 102 GLU B N 1
ATOM 3141 C CA . GLU B 1 102 ? 17.391 9.492 14.016 1 89.75 102 GLU B CA 1
ATOM 3142 C C . GLU B 1 102 ? 18.5 8.453 13.938 1 89.75 102 GLU B C 1
ATOM 3144 O O . GLU B 1 102 ? 18.625 7.742 12.938 1 89.75 102 GLU B O 1
ATOM 3149 N N . MET B 1 103 ? 19.234 8.344 15 1 86.94 103 MET B N 1
ATOM 3150 C CA . MET B 1 103 ? 20.297 7.336 15.039 1 86.94 103 MET B CA 1
ATOM 3151 C C . MET B 1 103 ? 19.719 5.93 14.992 1 86.94 103 MET B C 1
ATOM 3153 O O . MET B 1 103 ? 20.234 5.059 14.289 1 86.94 103 MET B O 1
ATOM 3157 N N . ALA B 1 104 ? 18.656 5.742 15.695 1 86.75 104 ALA B N 1
ATOM 3158 C CA . ALA B 1 104 ? 17.984 4.445 15.68 1 86.75 104 ALA B CA 1
ATOM 3159 C C . ALA B 1 104 ? 17.422 4.137 14.297 1 86.75 104 ALA B C 1
ATOM 3161 O O . ALA B 1 104 ? 17.531 3.01 13.812 1 86.75 104 ALA B O 1
ATOM 3162 N N . LEU B 1 105 ? 16.797 5.125 13.703 1 91.12 105 LEU B N 1
ATOM 3163 C CA . LEU B 1 105 ? 16.25 4.996 12.359 1 91.12 105 LEU B CA 1
ATOM 3164 C C . LEU B 1 105 ? 17.344 4.605 11.367 1 91.12 105 LEU B C 1
ATOM 3166 O O . LEU B 1 105 ? 17.141 3.707 10.547 1 91.12 105 LEU B O 1
ATOM 3170 N N . ASN B 1 106 ? 18.422 5.219 11.477 1 89.5 106 ASN B N 1
ATOM 3171 C CA . ASN B 1 106 ? 19.516 4.953 10.555 1 89.5 106 ASN B CA 1
ATOM 3172 C C . ASN B 1 106 ? 20.125 3.576 10.789 1 89.5 106 ASN B C 1
ATOM 3174 O O . ASN B 1 106 ? 20.594 2.928 9.852 1 89.5 106 ASN B O 1
ATOM 3178 N N . ALA B 1 107 ? 20.094 3.145 11.992 1 88.19 107 ALA B N 1
ATOM 3179 C CA . ALA B 1 107 ? 20.562 1.791 12.281 1 88.19 107 ALA B CA 1
ATOM 3180 C C . ALA B 1 107 ? 19.703 0.749 11.578 1 88.19 107 ALA B C 1
ATOM 3182 O O . ALA B 1 107 ? 20.219 -0.224 11.023 1 88.19 107 ALA B O 1
ATOM 3183 N N . PHE B 1 108 ? 18.422 0.988 11.602 1 90.94 108 PHE B N 1
ATOM 3184 C CA . PHE B 1 108 ? 17.516 0.074 10.914 1 90.94 108 PHE B CA 1
ATOM 3185 C C . PHE B 1 108 ? 17.75 0.121 9.406 1 90.94 108 PHE B C 1
ATOM 3187 O O . PHE B 1 108 ? 17.656 -0.905 8.727 1 90.94 108 PHE B O 1
ATOM 3194 N N . ASN B 1 109 ? 18.016 1.293 8.938 1 91.25 109 ASN B N 1
ATOM 3195 C CA . ASN B 1 109 ? 18.297 1.439 7.516 1 91.25 109 ASN B CA 1
ATOM 3196 C C . ASN B 1 109 ? 19.562 0.676 7.117 1 91.25 109 ASN B C 1
ATOM 3198 O O . ASN B 1 109 ? 19.578 0.024 6.07 1 91.25 109 ASN B O 1
ATOM 3202 N N . THR B 1 110 ? 20.578 0.718 7.965 1 91.31 110 THR B N 1
ATOM 3203 C CA . THR B 1 110 ? 21.859 0.077 7.711 1 91.31 110 THR B CA 1
ATOM 3204 C C . THR B 1 110 ? 21.734 -1.441 7.758 1 91.31 110 THR B C 1
ATOM 3206 O O . THR B 1 110 ? 22.547 -2.16 7.188 1 91.31 110 THR B O 1
ATOM 3209 N N . LEU B 1 111 ? 20.672 -1.866 8.352 1 92.31 111 LEU B N 1
ATOM 3210 C CA . LEU B 1 111 ? 20.422 -3.305 8.367 1 92.31 111 LEU B CA 1
ATOM 3211 C C . LEU B 1 111 ? 19.531 -3.719 7.211 1 92.31 111 LEU B C 1
ATOM 3213 O O . LEU B 1 111 ? 19.781 -4.734 6.559 1 92.31 111 LEU B O 1
ATOM 3217 N N . ALA B 1 112 ? 18.578 -2.949 6.926 1 94.94 112 ALA B N 1
ATOM 3218 C CA . ALA B 1 112 ? 17.547 -3.309 5.953 1 94.94 112 ALA B CA 1
ATOM 3219 C C . ALA B 1 112 ? 18.141 -3.412 4.547 1 94.94 112 ALA B C 1
ATOM 3221 O O . ALA B 1 112 ? 17.938 -4.41 3.852 1 94.94 112 ALA B O 1
ATOM 3222 N N . ILE B 1 113 ? 18.953 -2.453 4.141 1 94 113 ILE B N 1
ATOM 3223 C CA . ILE B 1 113 ? 19.422 -2.361 2.764 1 94 113 ILE B CA 1
ATOM 3224 C C . ILE B 1 113 ? 20.422 -3.479 2.484 1 94 113 ILE B C 1
ATOM 3226 O O . ILE B 1 113 ? 20.25 -4.254 1.54 1 94 113 ILE B O 1
ATOM 3230 N N . PRO B 1 114 ? 21.406 -3.67 3.344 1 95.06 114 PRO B N 1
ATOM 3231 C CA . PRO B 1 114 ? 22.375 -4.723 3.053 1 95.06 114 PRO B CA 1
ATOM 3232 C C . PRO B 1 114 ? 21.781 -6.125 3.158 1 95.06 114 PRO B C 1
ATOM 3234 O O . PRO B 1 114 ? 22.141 -7.012 2.381 1 95.06 114 PRO B O 1
ATOM 3237 N N . ILE B 1 115 ? 20.922 -6.316 4.086 1 95.62 115 ILE B N 1
ATOM 3238 C CA . ILE B 1 115 ? 20.328 -7.648 4.223 1 95.62 115 ILE B CA 1
ATOM 3239 C C . ILE B 1 115 ? 19.5 -7.977 2.98 1 95.62 115 ILE B C 1
ATOM 3241 O O . ILE B 1 115 ? 19.516 -9.117 2.5 1 95.62 115 ILE B O 1
ATOM 3245 N N . THR B 1 116 ? 18.812 -7.02 2.506 1 94.88 116 THR B N 1
ATOM 3246 C CA . THR B 1 116 ? 18.062 -7.23 1.276 1 94.88 116 THR B CA 1
ATOM 3247 C C . THR B 1 116 ? 19 -7.492 0.102 1 94.88 116 THR B C 1
ATOM 3249 O O . THR B 1 116 ? 18.703 -8.328 -0.758 1 94.88 116 THR B O 1
ATOM 3252 N N . SER B 1 117 ? 20.109 -6.836 0.136 1 94.12 117 SER B N 1
ATOM 3253 C CA . SER B 1 117 ? 21.078 -7.008 -0.942 1 94.12 117 SER B CA 1
ATOM 3254 C C . SER B 1 117 ? 21.688 -8.398 -0.918 1 94.12 117 SER B C 1
ATOM 3256 O O . SER B 1 117 ? 22.141 -8.906 -1.949 1 94.12 117 SER B O 1
ATOM 3258 N N . ILE B 1 118 ? 21.703 -8.992 0.216 1 94.38 118 ILE B N 1
ATOM 3259 C CA . ILE B 1 118 ? 22.219 -10.359 0.314 1 94.38 118 ILE B CA 1
ATOM 3260 C C . ILE B 1 118 ? 21.328 -11.305 -0.481 1 94.38 118 ILE B C 1
ATOM 3262 O O . ILE B 1 118 ? 21.812 -12.297 -1.045 1 94.38 118 ILE B O 1
ATOM 3266 N N . LEU B 1 119 ? 20.047 -11.008 -0.511 1 92.31 119 LEU B N 1
ATOM 3267 C CA . LEU B 1 119 ? 19.141 -11.852 -1.275 1 92.31 119 LEU B CA 1
ATOM 3268 C C . LEU B 1 119 ? 19.484 -11.828 -2.76 1 92.31 119 LEU B C 1
ATOM 3270 O O . LEU B 1 119 ? 19.438 -12.859 -3.432 1 92.31 119 LEU B O 1
ATOM 3274 N N . PHE B 1 120 ? 19.875 -10.688 -3.205 1 90.06 120 PHE B N 1
ATOM 3275 C CA . PHE B 1 120 ? 20.297 -10.578 -4.594 1 90.06 120 PHE B CA 1
ATOM 3276 C C . PHE B 1 120 ? 21.625 -11.312 -4.812 1 90.06 120 PHE B C 1
ATOM 3278 O O . PHE B 1 120 ? 21.812 -11.953 -5.848 1 90.06 120 PHE B O 1
ATOM 3285 N N . PHE B 1 121 ? 22.469 -11.227 -3.85 1 90.31 121 PHE B N 1
ATOM 3286 C CA . PHE B 1 121 ? 23.766 -11.891 -3.904 1 90.31 121 PHE B CA 1
ATOM 3287 C C . PHE B 1 121 ? 23.594 -13.406 -3.979 1 90.31 121 PHE B C 1
ATOM 3289 O O . PHE B 1 121 ? 24.266 -14.078 -4.762 1 90.31 121 PHE B O 1
ATOM 3296 N N . ILE B 1 122 ? 22.672 -13.891 -3.17 1 88.94 122 ILE B N 1
ATOM 3297 C CA . ILE B 1 122 ? 22.438 -15.328 -3.146 1 88.94 122 ILE B CA 1
ATOM 3298 C C . ILE B 1 122 ? 21.906 -15.789 -4.504 1 88.94 122 ILE B C 1
ATOM 3300 O O . ILE B 1 122 ? 22.266 -16.859 -4.996 1 88.94 122 ILE B O 1
ATOM 3304 N N . ARG B 1 123 ? 21.125 -14.969 -5.086 1 85.75 123 ARG B N 1
ATOM 3305 C CA . ARG B 1 123 ? 20.547 -15.344 -6.375 1 85.75 123 ARG B CA 1
ATOM 3306 C C . ARG B 1 123 ? 21.609 -15.375 -7.461 1 85.75 123 ARG B C 1
ATOM 3308 O O . ARG B 1 123 ? 21.656 -16.297 -8.273 1 85.75 123 ARG B O 1
ATOM 3315 N N . VAL B 1 124 ? 22.453 -14.422 -7.488 1 86.12 124 VAL B N 1
ATOM 3316 C CA . VAL B 1 124 ? 23.5 -14.367 -8.508 1 86.12 124 VAL B CA 1
ATOM 3317 C C . VAL B 1 124 ? 24.469 -15.531 -8.312 1 86.12 124 VAL B C 1
ATOM 3319 O O . VAL B 1 124 ? 24.906 -16.141 -9.281 1 86.12 124 VAL B O 1
ATOM 3322 N N . ARG B 1 125 ? 24.734 -15.797 -7.086 1 87.06 125 ARG B N 1
ATOM 3323 C CA . ARG B 1 125 ? 25.625 -16.922 -6.797 1 87.06 125 ARG B CA 1
ATOM 3324 C C . ARG B 1 125 ? 25 -18.234 -7.266 1 87.06 125 ARG B C 1
ATOM 3326 O O . ARG B 1 125 ? 25.703 -19.109 -7.789 1 87.06 125 ARG B O 1
ATOM 3333 N N . ALA B 1 126 ? 23.719 -18.312 -7.082 1 81.56 126 ALA B N 1
ATOM 3334 C CA . ALA B 1 126 ? 23.016 -19.531 -7.508 1 81.56 126 ALA B CA 1
ATOM 3335 C C . ALA B 1 126 ? 23 -19.656 -9.031 1 81.56 126 ALA B C 1
ATOM 3337 O O . ALA B 1 126 ? 23.203 -20.734 -9.57 1 81.56 126 ALA B O 1
ATOM 3338 N N . ILE B 1 127 ? 22.812 -18.625 -9.703 1 80.62 127 ILE B N 1
ATOM 3339 C CA . ILE B 1 127 ? 22.734 -18.625 -11.164 1 80.62 127 ILE B CA 1
ATOM 3340 C C . ILE B 1 127 ? 24.109 -18.969 -11.75 1 80.62 127 ILE B C 1
ATOM 3342 O O . ILE B 1 127 ? 24.203 -19.656 -12.766 1 80.62 127 ILE B O 1
ATOM 3346 N N . TYR B 1 128 ? 25.203 -18.484 -11.125 1 84.81 128 TYR B N 1
ATOM 3347 C CA . TYR B 1 128 ? 26.562 -18.719 -11.617 1 84.81 128 TYR B CA 1
ATOM 3348 C C . TYR B 1 128 ? 27.172 -19.969 -10.977 1 84.81 128 TYR B C 1
ATOM 3350 O O . TYR B 1 128 ? 28.391 -20.156 -11.008 1 84.81 128 TYR B O 1
ATOM 3358 N N . GLU B 1 129 ? 26.359 -20.766 -10.422 1 82.25 129 GLU B N 1
ATOM 3359 C CA . GLU B 1 129 ? 26.75 -22.047 -9.852 1 82.25 129 GLU B CA 1
ATOM 3360 C C . GLU B 1 129 ? 27.922 -21.891 -8.875 1 82.25 129 GLU B C 1
ATOM 3362 O O . GLU B 1 129 ? 28.891 -22.641 -8.93 1 82.25 129 GLU B O 1
ATOM 3367 N N . ASN B 1 130 ? 27.969 -20.828 -8.18 1 82.06 130 ASN B N 1
ATOM 3368 C CA . ASN B 1 130 ? 28.938 -20.531 -7.125 1 82.06 130 ASN B CA 1
ATOM 3369 C C . ASN B 1 130 ? 30.344 -20.391 -7.684 1 82.06 130 ASN B C 1
ATOM 3371 O O . ASN B 1 130 ? 31.312 -20.891 -7.086 1 82.06 130 ASN B O 1
ATOM 3375 N N . GLU B 1 131 ? 30.406 -19.828 -8.828 1 88.75 131 GLU B N 1
ATOM 3376 C CA . GLU B 1 131 ? 31.734 -19.516 -9.367 1 88.75 131 GLU B CA 1
ATOM 3377 C C . GLU B 1 131 ? 32.5 -18.609 -8.43 1 88.75 131 GLU B C 1
ATOM 3379 O O . GLU B 1 131 ? 31.969 -17.609 -7.934 1 88.75 131 GLU B O 1
ATOM 3384 N N . ARG B 1 132 ? 33.75 -18.969 -8.227 1 90.06 132 ARG B N 1
ATOM 3385 C CA . ARG B 1 132 ? 34.562 -18.312 -7.199 1 90.06 132 ARG B CA 1
ATOM 3386 C C . ARG B 1 132 ? 34.75 -16.828 -7.523 1 90.06 132 ARG B C 1
ATOM 3388 O O . ARG B 1 132 ? 34.625 -15.969 -6.652 1 90.06 132 ARG B O 1
ATOM 3395 N N . TYR B 1 133 ? 35.094 -16.516 -8.672 1 90.69 133 TYR B N 1
ATOM 3396 C CA . TYR B 1 133 ? 35.406 -15.141 -9.039 1 90.69 133 TYR B CA 1
ATOM 3397 C C . TYR B 1 133 ? 34.188 -14.25 -8.922 1 90.69 133 TYR B C 1
ATOM 3399 O O . TYR B 1 133 ? 34.25 -13.133 -8.414 1 90.69 133 TYR B O 1
ATOM 3407 N N . ILE B 1 134 ? 33.062 -14.742 -9.375 1 90.25 134 ILE B N 1
ATOM 3408 C CA . ILE B 1 134 ? 31.812 -13.984 -9.305 1 90.25 134 ILE B CA 1
ATOM 3409 C C . ILE B 1 134 ? 31.375 -13.828 -7.855 1 90.25 134 ILE B C 1
ATOM 3411 O O . ILE B 1 134 ? 30.922 -12.758 -7.445 1 90.25 134 ILE B O 1
ATOM 3415 N N . SER B 1 135 ? 31.594 -14.828 -7.102 1 91.69 135 SER B N 1
ATOM 3416 C CA . SER B 1 135 ? 31.219 -14.789 -5.691 1 91.69 135 SER B CA 1
ATOM 3417 C C . SER B 1 135 ? 32.062 -13.781 -4.926 1 91.69 135 SER B C 1
ATOM 3419 O O . SER B 1 135 ? 31.547 -13.031 -4.094 1 91.69 135 SER B O 1
ATOM 3421 N N . ILE B 1 136 ? 33.312 -13.719 -5.27 1 93.06 136 ILE B N 1
ATOM 3422 C CA . ILE B 1 136 ? 34.219 -12.789 -4.586 1 93.06 136 ILE B CA 1
ATOM 3423 C C . ILE B 1 136 ? 33.875 -11.359 -4.992 1 93.06 136 ILE B C 1
ATOM 3425 O O . ILE B 1 136 ? 33.844 -10.461 -4.145 1 93.06 136 ILE B O 1
ATOM 3429 N N . PHE B 1 137 ? 33.688 -11.172 -6.207 1 94.12 137 PHE B N 1
ATOM 3430 C CA . PHE B 1 137 ? 33.406 -9.844 -6.711 1 94.12 137 PHE B CA 1
ATOM 3431 C C . PHE B 1 137 ? 32.125 -9.289 -6.055 1 94.12 137 PHE B C 1
ATOM 3433 O O . PHE B 1 137 ? 32.125 -8.172 -5.531 1 94.12 137 PHE B O 1
ATOM 3440 N N . PHE B 1 138 ? 31.109 -10.078 -6.004 1 94.88 138 PHE B N 1
ATOM 3441 C CA . PHE B 1 138 ? 29.844 -9.578 -5.477 1 94.88 138 PHE B CA 1
ATOM 3442 C C . PHE B 1 138 ? 29.859 -9.57 -3.953 1 94.88 138 PHE B C 1
ATOM 3444 O O . PHE B 1 138 ? 29.062 -8.867 -3.324 1 94.88 138 PHE B O 1
ATOM 3451 N N . SER B 1 139 ? 30.766 -10.32 -3.359 1 93.94 139 SER B N 1
ATOM 3452 C CA . SER B 1 139 ? 30.953 -10.195 -1.919 1 93.94 139 SER B CA 1
ATOM 3453 C C . SER B 1 139 ? 31.578 -8.852 -1.563 1 93.94 139 SER B C 1
ATOM 3455 O O . SER B 1 139 ? 31.188 -8.219 -0.581 1 93.94 139 SER B O 1
ATOM 3457 N N . ILE B 1 140 ? 32.469 -8.422 -2.373 1 94.81 140 ILE B N 1
ATOM 3458 C CA . ILE B 1 140 ? 33.125 -7.129 -2.164 1 94.81 140 ILE B CA 1
ATOM 3459 C C . ILE B 1 140 ? 32.094 -6.012 -2.406 1 94.81 140 ILE B C 1
ATOM 3461 O O . ILE B 1 140 ? 32.062 -5.023 -1.67 1 94.81 140 ILE B O 1
ATOM 3465 N N . MET B 1 141 ? 31.344 -6.227 -3.389 1 95.44 141 MET B N 1
ATOM 3466 C CA . MET B 1 141 ? 30.312 -5.242 -3.68 1 95.44 141 MET B CA 1
ATOM 3467 C C . MET B 1 141 ? 29.312 -5.145 -2.533 1 95.44 141 MET B C 1
ATOM 3469 O O . MET B 1 141 ? 28.859 -4.047 -2.186 1 95.44 141 MET B O 1
ATOM 3473 N N . TRP B 1 142 ? 28.969 -6.266 -1.97 1 95.12 142 TRP B N 1
ATOM 3474 C CA . TRP B 1 142 ? 28.047 -6.266 -0.834 1 95.12 142 TRP B CA 1
ATOM 3475 C C . TRP B 1 142 ? 28.656 -5.531 0.357 1 95.12 142 TRP B C 1
ATOM 3477 O O . TRP B 1 142 ? 27.969 -4.785 1.054 1 95.12 142 TRP B O 1
ATOM 3487 N N . LEU B 1 143 ? 29.953 -5.727 0.549 1 94.81 143 LEU B N 1
ATOM 3488 C CA . LEU B 1 143 ? 30.641 -5.012 1.621 1 94.81 143 LEU B CA 1
ATOM 3489 C C . LEU B 1 143 ? 30.625 -3.508 1.373 1 94.81 143 LEU B C 1
ATOM 3491 O O . LEU B 1 143 ? 30.516 -2.721 2.316 1 94.81 143 LEU B O 1
ATOM 3495 N N . ALA B 1 144 ? 30.719 -3.156 0.188 1 94.56 144 ALA B N 1
ATOM 3496 C CA . ALA B 1 144 ? 30.625 -1.745 -0.177 1 94.56 144 ALA B CA 1
ATOM 3497 C C . ALA B 1 144 ? 29.219 -1.199 0.111 1 94.56 144 ALA B C 1
ATOM 3499 O O . ALA B 1 144 ? 29.078 -0.061 0.562 1 94.56 144 ALA B O 1
ATOM 3500 N N . VAL B 1 145 ? 28.25 -1.996 -0.186 1 95 145 VAL B N 1
ATOM 3501 C CA . VAL B 1 145 ? 26.875 -1.597 0.105 1 95 145 VAL B CA 1
ATOM 3502 C C . VAL B 1 145 ? 26.703 -1.395 1.608 1 95 145 VAL B C 1
ATOM 3504 O O . VAL B 1 145 ? 26.094 -0.416 2.043 1 95 145 VAL B O 1
ATOM 3507 N N . PHE B 1 146 ? 27.234 -2.277 2.365 1 94.19 146 PHE B N 1
ATOM 3508 C CA . PHE B 1 146 ? 27.172 -2.182 3.82 1 94.19 146 PHE B CA 1
ATOM 3509 C C . PHE B 1 146 ? 27.891 -0.924 4.309 1 94.19 146 PHE B C 1
ATOM 3511 O O . PHE B 1 146 ? 27.344 -0.181 5.133 1 94.19 146 PHE B O 1
ATOM 3518 N N . ALA B 1 147 ? 29 -0.668 3.76 1 92.5 147 ALA B N 1
ATOM 3519 C CA . ALA B 1 147 ? 29.766 0.523 4.125 1 92.5 147 ALA B CA 1
ATOM 3520 C C . ALA B 1 147 ? 29.016 1.794 3.727 1 92.5 147 ALA B C 1
ATOM 3522 O O . ALA B 1 147 ? 28.984 2.766 4.484 1 92.5 147 ALA B O 1
ATOM 3523 N N . GLY B 1 148 ? 28.469 1.771 2.564 1 90.62 148 GLY B N 1
ATOM 3524 C CA . GLY B 1 148 ? 27.688 2.91 2.115 1 90.62 148 GLY B CA 1
ATOM 3525 C C . GLY B 1 148 ? 26.5 3.199 3.002 1 90.62 148 GLY B C 1
ATOM 3526 O O . GLY B 1 148 ? 26.203 4.359 3.295 1 90.62 148 GLY B O 1
ATOM 3527 N N . SER B 1 149 ? 25.812 2.164 3.432 1 91.12 149 SER B N 1
ATOM 3528 C CA . SER B 1 149 ? 24.656 2.328 4.289 1 91.12 149 SER B CA 1
ATOM 3529 C C . SER B 1 149 ? 25.047 2.836 5.672 1 91.12 149 SER B C 1
ATOM 3531 O O . SER B 1 149 ? 24.266 3.537 6.324 1 91.12 149 SER B O 1
ATOM 3533 N N . LEU B 1 150 ? 26.266 2.559 6.109 1 89.94 150 LEU B N 1
ATOM 3534 C CA . LEU B 1 150 ? 26.766 3.037 7.395 1 89.94 150 LEU B CA 1
ATOM 3535 C C . LEU B 1 150 ? 27 4.543 7.359 1 89.94 150 LEU B C 1
ATOM 3537 O O . LEU B 1 150 ? 26.953 5.207 8.398 1 89.94 150 LEU B O 1
ATOM 3541 N N . SER B 1 151 ? 27.188 5.094 6.23 1 88.06 151 SER B N 1
ATOM 3542 C CA . SER B 1 151 ? 27.422 6.527 6.09 1 88.06 151 SER B CA 1
ATOM 3543 C C . SER B 1 151 ? 26.203 7.336 6.508 1 88.06 151 SER B C 1
ATOM 3545 O O . SER B 1 151 ? 26.328 8.461 6.992 1 88.06 151 SER B O 1
ATOM 3547 N N . THR B 1 152 ? 25.031 6.762 6.371 1 85.69 152 THR B N 1
ATOM 3548 C CA . THR B 1 152 ? 23.812 7.465 6.734 1 85.69 152 THR B CA 1
ATOM 3549 C C . THR B 1 152 ? 23.719 7.645 8.25 1 85.69 152 THR B C 1
ATOM 3551 O O . THR B 1 152 ? 23.156 8.633 8.727 1 85.69 152 THR B O 1
ATOM 3554 N N . THR B 1 153 ? 24.234 6.715 9 1 84.06 153 THR B N 1
ATOM 3555 C CA . THR B 1 153 ? 24.156 6.77 10.461 1 84.06 153 THR B CA 1
ATOM 3556 C C . THR B 1 153 ? 24.953 7.961 10.992 1 84.06 153 THR B C 1
ATOM 3558 O O . THR B 1 153 ? 24.578 8.555 12.008 1 84.06 153 THR B O 1
ATOM 3561 N N . PHE B 1 154 ? 25.922 8.406 10.203 1 82.56 154 PHE B N 1
ATOM 3562 C CA . PHE B 1 154 ? 26.781 9.484 10.68 1 82.56 154 PHE B CA 1
ATOM 3563 C C . PHE B 1 154 ? 26.484 10.781 9.938 1 82.56 154 PHE B C 1
ATOM 3565 O O . PHE B 1 154 ? 26.859 11.859 10.391 1 82.56 154 PHE B O 1
ATOM 3572 N N . GLY B 1 155 ? 25.828 10.648 8.922 1 82.94 155 GLY B N 1
ATOM 3573 C CA . GLY B 1 155 ? 25.75 11.82 8.055 1 82.94 155 GLY B CA 1
ATOM 3574 C C . GLY B 1 155 ? 24.406 12.531 8.125 1 82.94 155 GLY B C 1
ATOM 3575 O O . GLY B 1 155 ? 24.25 13.625 7.574 1 82.94 155 GLY B O 1
ATOM 3576 N N . VAL B 1 156 ? 23.438 12 8.805 1 83.38 156 VAL B N 1
ATOM 3577 C CA . VAL B 1 156 ? 22.125 12.641 8.852 1 83.38 156 VAL B CA 1
ATOM 3578 C C . VAL B 1 156 ? 21.797 13.047 10.281 1 83.38 156 VAL B C 1
ATOM 3580 O O . VAL B 1 156 ? 21.969 12.258 11.219 1 83.38 156 VAL B O 1
ATOM 3583 N N . THR B 1 157 ? 21.406 14.305 10.477 1 83.56 157 THR B N 1
ATOM 3584 C CA . THR B 1 157 ? 21.031 14.812 11.789 1 83.56 157 THR B CA 1
ATOM 3585 C C . THR B 1 157 ? 19.578 15.289 11.805 1 83.56 157 THR B C 1
ATOM 3587 O O . THR B 1 157 ? 19.125 15.914 10.852 1 83.56 157 THR B O 1
ATOM 3590 N N . GLY B 1 158 ? 18.938 14.773 12.844 1 84.75 158 GLY B N 1
ATOM 3591 C CA . GLY B 1 158 ? 17.562 15.211 13.047 1 84.75 158 GLY B CA 1
ATOM 3592 C C . GLY B 1 158 ? 17.422 16.281 14.117 1 84.75 158 GLY B C 1
ATOM 3593 O O . GLY B 1 158 ? 18.156 16.266 15.109 1 84.75 158 GLY B O 1
ATOM 3594 N N . ILE B 1 159 ? 16.531 17.25 13.828 1 82.94 159 ILE B N 1
ATOM 3595 C CA . ILE B 1 159 ? 16.281 18.297 14.789 1 82.94 159 ILE B CA 1
ATOM 3596 C C . ILE B 1 159 ? 14.773 18.406 15.055 1 82.94 159 ILE B C 1
ATOM 3598 O O . ILE B 1 159 ? 13.961 17.922 14.258 1 82.94 159 ILE B O 1
ATOM 3602 N N . SER B 1 160 ? 14.531 18.969 16.188 1 85 160 SER B N 1
ATOM 3603 C CA . SER B 1 160 ? 13.133 19.219 16.531 1 85 160 SER B CA 1
ATOM 3604 C C . SER B 1 160 ? 12.609 20.453 15.812 1 85 160 SER B C 1
ATOM 3606 O O . SER B 1 160 ? 13.344 21.422 15.602 1 85 160 SER B O 1
ATOM 3608 N N . ILE B 1 161 ? 11.352 20.359 15.375 1 81.56 161 ILE B N 1
ATOM 3609 C CA . ILE B 1 161 ? 10.711 21.516 14.734 1 81.56 161 ILE B CA 1
ATOM 3610 C C . ILE B 1 161 ? 10.281 22.516 15.797 1 81.56 161 ILE B C 1
ATOM 3612 O O . ILE B 1 161 ? 9.266 22.328 16.469 1 81.56 161 ILE B O 1
ATOM 3616 N N . GLY B 1 162 ? 11.094 23.516 15.914 1 77.19 162 GLY B N 1
ATOM 3617 C CA . GLY B 1 162 ? 10.758 24.5 16.938 1 77.19 162 GLY B CA 1
ATOM 3618 C C . GLY B 1 162 ? 10.633 23.891 18.312 1 77.19 162 GLY B C 1
ATOM 3619 O O . GLY B 1 162 ? 11.406 23.016 18.688 1 77.19 162 GLY B O 1
ATOM 3620 N N . PRO B 1 163 ? 9.672 24.328 19.031 1 77.62 163 PRO B N 1
ATOM 3621 C CA . PRO B 1 163 ? 9.477 23.781 20.375 1 77.62 163 PRO B CA 1
ATOM 3622 C C . PRO B 1 163 ? 8.617 22.516 20.391 1 77.62 163 PRO B C 1
ATOM 3624 O O . PRO B 1 163 ? 8.344 21.969 21.453 1 77.62 163 PRO B O 1
ATOM 3627 N N . THR B 1 164 ? 8.305 22.188 19.25 1 77.94 164 THR B N 1
ATOM 3628 C CA . THR B 1 164 ? 7.457 21 19.203 1 77.94 164 THR B CA 1
ATOM 3629 C C . THR B 1 164 ? 8.305 19.734 19.328 1 77.94 164 THR B C 1
ATOM 3631 O O . THR B 1 164 ? 9.531 19.797 19.328 1 77.94 164 THR B O 1
ATOM 3634 N N . ARG B 1 165 ? 7.652 18.641 19.562 1 84.56 165 ARG B N 1
ATOM 3635 C CA . ARG B 1 165 ? 8.328 17.344 19.719 1 84.56 165 ARG B CA 1
ATOM 3636 C C . ARG B 1 165 ? 8.391 16.609 18.391 1 84.56 165 ARG B C 1
ATOM 3638 O O . ARG B 1 165 ? 8.719 15.414 18.359 1 84.56 165 ARG B O 1
ATOM 3645 N N . TYR B 1 166 ? 8.031 17.344 17.312 1 85.62 166 TYR B N 1
ATOM 3646 C CA . TYR B 1 166 ? 8.125 16.75 15.977 1 85.62 166 TYR B CA 1
ATOM 3647 C C . TYR B 1 166 ? 9.516 16.953 15.391 1 85.62 166 TYR B C 1
ATOM 3649 O O . TYR B 1 166 ? 10.219 17.891 15.75 1 85.62 166 TYR B O 1
ATOM 3657 N N . CYS B 1 167 ? 9.875 16.016 14.578 1 85.88 167 CYS B N 1
ATOM 3658 C CA . CYS B 1 167 ? 11.25 16 14.109 1 85.88 167 CYS B CA 1
ATOM 3659 C C . CYS B 1 167 ? 11.312 16.266 12.609 1 85.88 167 CYS B C 1
ATOM 3661 O O . CYS B 1 167 ? 10.336 16.047 11.891 1 85.88 167 CYS B O 1
ATOM 3663 N N . MET B 1 168 ? 12.43 16.891 12.133 1 81.62 168 MET B N 1
ATOM 3664 C CA . MET B 1 168 ? 12.742 17.062 10.711 1 81.62 168 MET B CA 1
ATOM 3665 C C . MET B 1 168 ? 14.234 16.859 10.453 1 81.62 168 MET B C 1
ATOM 3667 O O . MET B 1 168 ? 15.047 16.922 11.375 1 81.62 168 MET B O 1
ATOM 3671 N N . ILE B 1 169 ? 14.484 16.531 9.203 1 80.56 169 ILE B N 1
ATOM 3672 C CA . ILE B 1 169 ? 15.883 16.375 8.812 1 80.56 169 ILE B CA 1
ATOM 3673 C C . ILE B 1 169 ? 16.5 17.75 8.562 1 80.56 169 ILE B C 1
ATOM 3675 O O . ILE B 1 169 ? 15.969 18.547 7.801 1 80.56 169 ILE B O 1
ATOM 3679 N N . SER B 1 170 ? 17.5 18.078 9.305 1 77.19 170 SER B N 1
ATOM 3680 C CA . SER B 1 170 ? 18.094 19.391 9.203 1 77.19 170 SER B CA 1
ATOM 3681 C C . SER B 1 170 ? 19.281 19.391 8.227 1 77.19 170 SER B C 1
ATOM 3683 O O . SER B 1 170 ? 19.422 20.297 7.41 1 77.19 170 SER B O 1
ATOM 3685 N N . LYS B 1 171 ? 20.188 18.469 8.359 1 79.25 171 LYS B N 1
ATOM 3686 C CA . LYS B 1 171 ? 21.406 18.469 7.555 1 79.25 171 LYS B CA 1
ATOM 3687 C C . LYS B 1 171 ? 21.75 17.062 7.078 1 79.25 171 LYS B C 1
ATOM 3689 O O . LYS B 1 171 ? 21.469 16.078 7.773 1 79.25 171 LYS B O 1
ATOM 3694 N N . MET B 1 172 ? 22.234 17.062 5.82 1 82.19 172 MET B N 1
ATOM 3695 C CA . MET B 1 172 ? 22.734 15.828 5.215 1 82.19 172 MET B CA 1
ATOM 3696 C C . MET B 1 172 ? 24.125 16.016 4.637 1 82.19 172 MET B C 1
ATOM 3698 O O . MET B 1 172 ? 24.328 16.875 3.764 1 82.19 172 MET B O 1
ATOM 3702 N N . SER B 1 173 ? 25.078 15.281 5.254 1 87.12 173 SER B N 1
ATOM 3703 C CA . SER B 1 173 ? 26.438 15.352 4.734 1 87.12 173 SER B CA 1
ATOM 3704 C C . SER B 1 173 ? 26.516 14.828 3.305 1 87.12 173 SER B C 1
ATOM 3706 O O . SER B 1 173 ? 25.75 13.93 2.926 1 87.12 173 SER B O 1
ATOM 3708 N N . PRO B 1 174 ? 27.375 15.305 2.516 1 85.69 174 PRO B N 1
ATOM 3709 C CA . PRO B 1 174 ? 27.469 14.906 1.109 1 85.69 174 PRO B CA 1
ATOM 3710 C C . PRO B 1 174 ? 27.828 13.43 0.938 1 85.69 174 PRO B C 1
ATOM 3712 O O . PRO B 1 174 ? 27.453 12.82 -0.064 1 85.69 174 PRO B O 1
ATOM 3715 N N . TYR B 1 175 ? 28.5 12.867 1.88 1 87.06 175 TYR B N 1
ATOM 3716 C CA . TYR B 1 175 ? 28.922 11.477 1.727 1 87.06 175 TYR B CA 1
ATOM 3717 C C . TYR B 1 175 ? 27.734 10.531 1.901 1 87.06 175 TYR B C 1
ATOM 3719 O O . TYR B 1 175 ? 27.828 9.344 1.565 1 87.06 175 TYR B O 1
ATOM 3727 N N . VAL B 1 176 ? 26.609 11.047 2.371 1 87.56 176 VAL B N 1
ATOM 3728 C CA . VAL B 1 176 ? 25.422 10.227 2.566 1 87.56 176 VAL B CA 1
ATOM 3729 C C . VAL B 1 176 ? 24.891 9.766 1.213 1 87.56 176 VAL B C 1
ATOM 3731 O O . VAL B 1 176 ? 24.156 8.766 1.132 1 87.56 176 VAL B O 1
ATOM 3734 N N . VAL B 1 177 ? 25.297 10.391 0.134 1 88 177 VAL B N 1
ATOM 3735 C CA . VAL B 1 177 ? 24.875 10.031 -1.217 1 88 177 VAL B CA 1
ATOM 3736 C C . VAL B 1 177 ? 25.391 8.633 -1.561 1 88 177 VAL B C 1
ATOM 3738 O O . VAL B 1 177 ? 24.766 7.918 -2.352 1 88 177 VAL B O 1
ATOM 3741 N N . ALA B 1 178 ? 26.406 8.211 -0.89 1 89.94 178 ALA B N 1
ATOM 3742 C CA . ALA B 1 178 ? 26.969 6.879 -1.113 1 89.94 178 ALA B CA 1
ATOM 3743 C C . ALA B 1 178 ? 25.984 5.793 -0.708 1 89.94 178 ALA B C 1
ATOM 374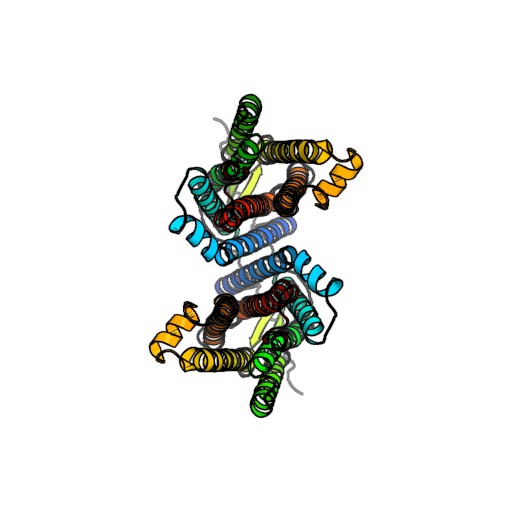5 O O . ALA B 1 178 ? 25.984 4.699 -1.279 1 89.94 178 ALA B O 1
ATOM 3746 N N . ALA B 1 179 ? 25.156 6.109 0.221 1 88.69 179 ALA B N 1
ATOM 3747 C CA . ALA B 1 179 ? 24.172 5.141 0.703 1 88.69 179 ALA B CA 1
ATOM 3748 C C . ALA B 1 179 ? 23.141 4.816 -0.376 1 88.69 179 ALA B C 1
ATOM 3750 O O . ALA B 1 179 ? 22.516 3.758 -0.345 1 88.69 179 ALA B O 1
ATOM 3751 N N . GLY B 1 180 ? 22.969 5.695 -1.301 1 89.62 180 GLY B N 1
ATOM 3752 C CA . GLY B 1 180 ? 22.062 5.473 -2.416 1 89.62 180 GLY B CA 1
ATOM 3753 C C . GLY B 1 180 ? 22.766 4.984 -3.668 1 89.62 180 GLY B C 1
ATOM 3754 O O . GLY B 1 180 ? 22.281 4.074 -4.344 1 89.62 180 GLY B O 1
ATOM 3755 N N . VAL B 1 181 ? 23.984 5.449 -3.9 1 92.81 181 VAL B N 1
ATOM 3756 C CA . VAL B 1 181 ? 24.688 5.195 -5.152 1 92.81 181 VAL B CA 1
ATOM 3757 C C . VAL B 1 181 ? 25.266 3.783 -5.145 1 92.81 181 VAL B C 1
ATOM 3759 O O . VAL B 1 181 ? 25.141 3.051 -6.129 1 92.81 181 VAL B O 1
ATOM 3762 N N . VAL B 1 182 ? 25.844 3.383 -4.074 1 94.12 182 VAL B N 1
ATOM 3763 C CA . VAL B 1 182 ? 26.547 2.105 -4.016 1 94.12 182 VAL B CA 1
ATOM 3764 C C . VAL B 1 182 ? 25.562 0.96 -4.199 1 94.12 182 VAL B C 1
ATOM 3766 O O . VAL B 1 182 ? 25.781 0.066 -5.02 1 94.12 182 VAL B O 1
ATOM 3769 N N . PRO B 1 183 ? 24.453 0.976 -3.482 1 93.25 183 PRO B N 1
ATOM 3770 C CA . PRO B 1 183 ? 23.469 -0.088 -3.719 1 93.25 183 PRO B CA 1
ATOM 3771 C C . PRO B 1 183 ? 22.938 -0.081 -5.145 1 93.25 183 PRO B C 1
ATOM 3773 O O . PRO B 1 183 ? 22.656 -1.144 -5.711 1 93.25 183 PRO B O 1
ATOM 3776 N N . LEU B 1 184 ? 22.797 1.085 -5.691 1 93.69 184 LEU B N 1
ATOM 3777 C CA . LEU B 1 184 ? 22.328 1.174 -7.07 1 93.69 184 LEU B CA 1
ATOM 3778 C C . LEU B 1 184 ? 23.328 0.519 -8.023 1 93.69 184 LEU B C 1
ATOM 3780 O O . LEU B 1 184 ? 22.922 -0.229 -8.922 1 93.69 184 LEU B O 1
ATOM 3784 N N . VAL B 1 185 ? 24.547 0.795 -7.824 1 94.25 185 VAL B N 1
ATOM 3785 C CA . VAL B 1 185 ? 25.578 0.204 -8.664 1 94.25 185 VAL B CA 1
ATOM 3786 C C . VAL B 1 185 ? 25.594 -1.312 -8.484 1 94.25 185 VAL B C 1
ATOM 3788 O O . VAL B 1 185 ? 25.672 -2.061 -9.461 1 94.25 185 VAL B O 1
ATOM 3791 N N . ASN B 1 186 ? 25.531 -1.701 -7.258 1 94.25 186 ASN B N 1
ATOM 3792 C CA . ASN B 1 186 ? 25.484 -3.131 -6.969 1 94.25 186 ASN B CA 1
ATOM 3793 C C . ASN B 1 186 ? 24.312 -3.812 -7.668 1 94.25 186 ASN B C 1
ATOM 3795 O O . ASN B 1 186 ? 24.5 -4.832 -8.336 1 94.25 186 ASN B O 1
ATOM 3799 N N . ASP B 1 187 ? 23.172 -3.252 -7.555 1 92.31 187 ASP B N 1
ATOM 3800 C CA . ASP B 1 187 ? 21.969 -3.844 -8.148 1 92.31 187 ASP B CA 1
ATOM 3801 C C . ASP B 1 187 ? 22.062 -3.838 -9.672 1 92.31 187 ASP B C 1
ATOM 3803 O O . ASP B 1 187 ? 21.594 -4.773 -10.328 1 92.31 187 ASP B O 1
ATOM 3807 N N . THR B 1 188 ? 22.625 -2.801 -10.195 1 92.88 188 THR B N 1
ATOM 3808 C CA . THR B 1 188 ? 22.781 -2.711 -11.641 1 92.88 188 THR B CA 1
ATOM 3809 C C . THR B 1 188 ? 23.734 -3.791 -12.148 1 92.88 188 THR B C 1
ATOM 3811 O O . THR B 1 188 ? 23.469 -4.434 -13.172 1 92.88 188 THR B O 1
ATOM 3814 N N . LEU B 1 189 ? 24.781 -3.971 -11.445 1 93.69 189 LEU B N 1
ATOM 3815 C CA . LEU B 1 189 ? 25.75 -4.992 -11.844 1 93.69 189 LEU B CA 1
ATOM 3816 C C . LEU B 1 189 ? 25.141 -6.387 -11.727 1 93.69 189 LEU B C 1
ATOM 3818 O O . LEU B 1 189 ? 25.406 -7.258 -12.555 1 93.69 189 LEU B O 1
ATOM 3822 N N . ILE B 1 190 ? 24.375 -6.586 -10.719 1 90.75 190 ILE B N 1
ATOM 3823 C CA . ILE B 1 190 ? 23.703 -7.867 -10.555 1 90.75 190 ILE B CA 1
ATOM 3824 C C . ILE B 1 190 ? 22.734 -8.094 -11.719 1 90.75 190 ILE B C 1
ATOM 3826 O O . ILE B 1 190 ? 22.672 -9.188 -12.281 1 90.75 190 ILE B O 1
ATOM 3830 N N . PHE B 1 191 ? 22 -7.016 -12.055 1 89.19 191 PHE B N 1
ATOM 3831 C CA . PHE B 1 191 ? 21.078 -7.094 -13.18 1 89.19 191 PHE B CA 1
ATOM 3832 C C . PHE B 1 191 ? 21.812 -7.488 -14.453 1 89.19 191 PHE B C 1
ATOM 3834 O O . PHE B 1 191 ? 21.359 -8.383 -15.18 1 89.19 191 PHE B O 1
ATOM 3841 N N . PHE B 1 192 ? 22.938 -6.898 -14.688 1 90.12 192 PHE B N 1
ATOM 3842 C CA . PHE B 1 192 ? 23.703 -7.18 -15.898 1 90.12 192 PHE B CA 1
ATOM 3843 C C . PHE B 1 192 ? 24.312 -8.57 -15.844 1 90.12 192 PHE B C 1
ATOM 3845 O O . PHE B 1 192 ? 24.375 -9.281 -16.844 1 90.12 192 PHE B O 1
ATOM 3852 N N . ALA B 1 193 ? 24.781 -8.977 -14.727 1 88.62 193 ALA B N 1
ATOM 3853 C CA . ALA B 1 193 ? 25.391 -10.297 -14.578 1 88.62 193 ALA B CA 1
ATOM 3854 C C . ALA B 1 193 ? 24.375 -11.406 -14.852 1 88.62 193 ALA B C 1
ATOM 3856 O O . ALA B 1 193 ? 24.672 -12.359 -15.57 1 88.62 193 ALA B O 1
ATOM 3857 N N . ILE B 1 194 ? 23.219 -11.258 -14.297 1 84.56 194 ILE B N 1
ATOM 3858 C CA . ILE B 1 194 ? 22.188 -12.273 -14.484 1 84.56 194 ILE B CA 1
ATOM 3859 C C . ILE B 1 194 ? 21.719 -12.266 -15.938 1 84.56 194 ILE B C 1
ATOM 3861 O O . ILE B 1 194 ? 21.531 -13.32 -16.547 1 84.56 194 ILE B O 1
ATOM 3865 N N . SER B 1 195 ? 21.594 -11.07 -16.5 1 81.62 195 SER B N 1
ATOM 3866 C CA . SER B 1 195 ? 21.188 -10.953 -17.891 1 81.62 195 SER B CA 1
ATOM 3867 C C . SER B 1 195 ? 22.203 -11.578 -18.828 1 81.62 195 SER B C 1
ATOM 3869 O O . SER B 1 195 ? 21.844 -12.234 -19.797 1 81.62 195 SER B O 1
ATOM 3871 N N . TRP B 1 196 ? 23.422 -11.336 -18.484 1 82.44 196 TRP B N 1
ATOM 3872 C CA . TRP B 1 196 ? 24.5 -11.891 -19.297 1 82.44 196 TRP B CA 1
ATOM 3873 C C . TRP B 1 196 ? 24.469 -13.422 -19.266 1 82.44 196 TRP B C 1
ATOM 3875 O O . TRP B 1 196 ? 24.594 -14.07 -20.297 1 82.44 196 TRP B O 1
ATOM 3885 N N . ARG B 1 197 ? 24.281 -13.992 -18.172 1 80.94 197 ARG B N 1
ATOM 3886 C CA . ARG B 1 197 ? 24.234 -15.445 -18.031 1 80.94 197 ARG B CA 1
ATOM 3887 C C . ARG B 1 197 ? 23 -16.016 -18.734 1 80.94 197 ARG B C 1
ATOM 3889 O O . ARG B 1 197 ? 23.078 -17.094 -19.328 1 80.94 197 ARG B O 1
ATOM 3896 N N . LEU B 1 198 ? 21.922 -15.344 -18.641 1 74.5 198 LEU B N 1
ATOM 3897 C CA . LEU B 1 198 ? 20.703 -15.797 -19.281 1 74.5 198 LEU B CA 1
ATOM 3898 C C . LEU B 1 198 ? 20.828 -15.742 -20.797 1 74.5 198 LEU B C 1
ATOM 3900 O O . LEU B 1 198 ? 20.344 -16.641 -21.5 1 74.5 198 LEU B O 1
ATOM 3904 N N . THR B 1 199 ? 21.469 -14.711 -21.266 1 72.44 199 THR B N 1
ATOM 3905 C CA . THR B 1 199 ? 21.656 -14.578 -22.719 1 72.44 199 THR B CA 1
ATOM 3906 C C . THR B 1 199 ? 22.641 -15.633 -23.219 1 72.44 199 THR B C 1
ATOM 3908 O O . THR B 1 199 ? 22.453 -16.188 -24.297 1 72.44 199 THR B O 1
ATOM 3911 N N . LYS B 1 200 ? 23.625 -15.875 -22.531 1 71.69 200 LYS B N 1
ATOM 3912 C CA . LYS B 1 200 ? 24.609 -16.875 -22.922 1 71.69 200 LYS B CA 1
ATOM 3913 C C . LYS B 1 200 ? 24 -18.281 -22.938 1 71.69 200 LYS B C 1
ATOM 3915 O O . LYS B 1 200 ? 24.328 -19.078 -23.812 1 71.69 200 LYS B O 1
ATOM 3920 N N . ASN B 1 201 ? 23.172 -18.391 -22 1 62.5 201 ASN B N 1
ATOM 3921 C CA . ASN B 1 201 ? 22.516 -19.688 -21.953 1 62.5 201 ASN B CA 1
ATOM 3922 C C . ASN B 1 201 ? 21.422 -19.812 -23.016 1 62.5 201 ASN B C 1
ATOM 3924 O O . ASN B 1 201 ? 21.141 -20.906 -23.5 1 62.5 201 ASN B O 1
ATOM 3928 N N . SER B 1 202 ? 20.781 -18.641 -23.219 1 54.88 202 SER B N 1
ATOM 3929 C CA . SER B 1 202 ? 19.781 -18.656 -24.281 1 54.88 202 SER B CA 1
ATOM 3930 C C . SER B 1 202 ? 20.422 -18.688 -25.656 1 54.88 202 SER B C 1
ATOM 3932 O O . SER B 1 202 ? 19.875 -19.266 -26.594 1 54.88 202 SER B O 1
ATOM 3934 N N . LEU B 1 203 ? 21.453 -17.812 -25.891 1 51.38 203 LEU B N 1
ATOM 3935 C CA . LEU B 1 203 ? 22.141 -17.688 -27.172 1 51.38 203 LEU B CA 1
ATOM 3936 C C . LEU B 1 203 ? 22.812 -19 -27.562 1 51.38 203 LEU B C 1
ATOM 3938 O O . LEU B 1 203 ? 23.25 -19.172 -28.703 1 51.38 203 LEU B O 1
ATOM 3942 N N . HIS B 1 204 ? 23.391 -19.828 -26.656 1 44.78 204 HIS B N 1
ATOM 3943 C CA . HIS B 1 204 ? 23.859 -21 -27.391 1 44.78 204 HIS B CA 1
ATOM 3944 C C . HIS B 1 204 ? 22.859 -21.406 -28.453 1 44.78 204 HIS B C 1
ATOM 3946 O O . HIS B 1 204 ? 23.188 -22.188 -29.359 1 44.78 204 HIS B O 1
ATOM 3952 N N . HIS B 1 205 ? 21.531 -21.172 -28.469 1 41.12 205 HIS B N 1
ATOM 3953 C CA . HIS B 1 205 ? 20.875 -21.375 -29.75 1 41.12 205 HIS B CA 1
ATOM 3954 C C . HIS B 1 205 ? 20.719 -20.062 -30.516 1 41.12 205 HIS B C 1
ATOM 3956 O O . HIS B 1 205 ? 20.594 -20.062 -31.734 1 41.12 205 HIS B O 1
ATOM 3962 N N . LEU B 1 206 ? 19.969 -18.922 -30.203 1 41.91 206 LEU B N 1
ATOM 3963 C CA . LEU B 1 206 ? 19.609 -17.859 -31.141 1 41.91 206 LEU B CA 1
ATOM 3964 C C . LEU B 1 206 ? 20.516 -16.641 -30.953 1 41.91 206 LEU B C 1
ATOM 3966 O O . LEU B 1 206 ? 21.125 -16.469 -29.891 1 41.91 206 LEU B O 1
ATOM 3970 N N . ASP B 1 207 ? 20.734 -15.672 -32.031 1 37.31 207 ASP B N 1
ATOM 3971 C CA . ASP B 1 207 ? 21.453 -14.414 -32.25 1 37.31 207 ASP B CA 1
ATOM 3972 C C . ASP B 1 207 ? 21.203 -13.43 -31.125 1 37.31 207 ASP B C 1
ATOM 3974 O O . ASP B 1 207 ? 20.156 -13.492 -30.469 1 37.31 207 ASP B O 1
ATOM 3978 N N . PHE B 1 208 ? 22.141 -12.664 -30.688 1 44 208 PHE B N 1
ATOM 3979 C CA . PHE B 1 208 ? 22.266 -11.734 -29.578 1 44 208 PHE B CA 1
ATOM 3980 C C . PHE B 1 208 ? 21.016 -10.867 -29.453 1 44 208 PHE B C 1
ATOM 3982 O O . PHE B 1 208 ? 20.578 -10.547 -28.344 1 44 208 PHE B O 1
ATOM 3989 N N . GLN B 1 209 ? 20.688 -10.203 -30.5 1 43.34 209 GLN B N 1
ATOM 3990 C CA . GLN B 1 209 ? 19.594 -9.25 -30.562 1 43.34 209 GLN B CA 1
ATOM 3991 C C . GLN B 1 209 ? 18.25 -9.922 -30.234 1 43.34 209 GLN B C 1
ATOM 3993 O O . GLN B 1 209 ? 17.391 -9.32 -29.609 1 43.34 209 GLN B O 1
ATOM 3998 N N . VAL B 1 210 ? 18.094 -11.039 -30.75 1 47.41 210 VAL B N 1
ATOM 3999 C CA . VAL B 1 210 ? 16.906 -11.875 -30.547 1 47.41 210 VAL B CA 1
ATOM 4000 C C . VAL B 1 210 ? 16.859 -12.359 -29.0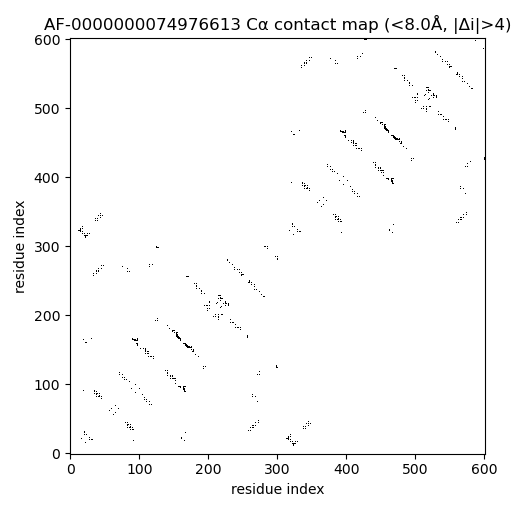94 1 47.41 210 VAL B C 1
ATOM 4002 O O . VAL B 1 210 ? 15.789 -12.5 -28.516 1 47.41 210 VAL B O 1
ATOM 4005 N N . GLY B 1 211 ? 17.984 -12.422 -28.516 1 43.75 211 GLY B N 1
ATOM 4006 C CA . GLY B 1 211 ? 18.141 -12.898 -27.156 1 43.75 211 GLY B CA 1
ATOM 4007 C C . GLY B 1 211 ? 17.625 -11.922 -26.109 1 43.75 211 GLY B C 1
ATOM 4008 O O . GLY B 1 211 ? 16.953 -12.328 -25.156 1 43.75 211 GLY B O 1
ATOM 4009 N N . PHE B 1 212 ? 18.016 -10.68 -26.422 1 46.09 212 PHE B N 1
ATOM 4010 C CA . PHE B 1 212 ? 17.547 -9.688 -25.469 1 46.09 212 PHE B CA 1
ATOM 4011 C C . PHE B 1 212 ? 16.031 -9.656 -25.422 1 46.09 212 PHE B C 1
ATOM 4013 O O . PHE B 1 212 ? 15.43 -9.562 -24.344 1 46.09 212 PHE B O 1
ATOM 4020 N N . ARG B 1 213 ? 15.438 -9.594 -26.531 1 46.22 213 ARG B N 1
ATOM 4021 C CA . ARG B 1 213 ? 13.977 -9.641 -26.625 1 46.22 213 ARG B CA 1
ATOM 4022 C C . ARG B 1 213 ? 13.438 -10.977 -26.125 1 46.22 213 ARG B C 1
ATOM 4024 O O . ARG B 1 213 ? 12.344 -11.031 -25.547 1 46.22 213 ARG B O 1
ATOM 4031 N N . ALA B 1 214 ? 14.109 -11.969 -26.453 1 46.19 214 ALA B N 1
ATOM 4032 C CA . ALA B 1 214 ? 13.734 -13.297 -25.969 1 46.19 214 ALA B CA 1
ATOM 4033 C C . ALA B 1 214 ? 13.812 -13.359 -24.438 1 46.19 214 ALA B C 1
ATOM 4035 O O . ALA B 1 214 ? 12.977 -14.008 -23.797 1 46.19 214 ALA B O 1
ATOM 4036 N N . ILE B 1 215 ? 14.781 -12.766 -23.891 1 45.72 215 ILE B N 1
ATOM 4037 C CA . ILE B 1 215 ? 15.062 -12.75 -22.469 1 45.72 215 ILE B CA 1
ATOM 4038 C C . ILE B 1 215 ? 13.992 -11.945 -21.734 1 45.72 215 ILE B C 1
ATOM 4040 O O . ILE B 1 215 ? 13.523 -12.344 -20.672 1 45.72 215 ILE B O 1
ATOM 4044 N N . VAL B 1 216 ? 13.812 -10.82 -22.375 1 43.62 216 VAL B N 1
ATOM 4045 C CA . VAL B 1 216 ? 12.766 -9.977 -21.797 1 43.62 216 VAL B CA 1
ATOM 4046 C C . VAL B 1 216 ? 11.398 -10.578 -22.094 1 43.62 216 VAL B C 1
ATOM 4048 O O . VAL B 1 216 ? 10.5 -10.539 -21.25 1 43.62 216 VAL B O 1
ATOM 4051 N N . PHE B 1 217 ? 11.266 -11.219 -23.297 1 40.69 217 PHE B N 1
ATOM 4052 C CA . PHE B 1 217 ? 9.961 -11.703 -23.734 1 40.69 217 PHE B CA 1
ATOM 4053 C C . PHE B 1 217 ? 9.898 -13.227 -23.688 1 40.69 217 PHE B C 1
ATOM 4055 O O . PHE B 1 217 ? 8.836 -13.812 -23.875 1 40.69 217 PHE B O 1
ATOM 4062 N N . GLY B 1 218 ? 10.766 -14 -23.094 1 40.72 218 GLY B N 1
ATOM 4063 C CA . GLY B 1 218 ? 10.742 -15.406 -22.719 1 40.72 218 GLY B CA 1
ATOM 4064 C C . GLY B 1 218 ? 10.719 -16.344 -23.906 1 40.72 218 GLY B C 1
ATOM 4065 O O . GLY B 1 218 ? 10.266 -17.484 -23.812 1 40.72 218 GLY B O 1
ATOM 4066 N N . ASP B 1 219 ? 11.047 -16.188 -24.953 1 34.66 219 ASP B N 1
ATOM 4067 C CA . ASP B 1 219 ? 10.727 -17.109 -26.047 1 34.66 219 ASP B CA 1
ATOM 4068 C C . ASP B 1 219 ? 11.422 -18.453 -25.859 1 34.66 219 ASP B C 1
ATOM 4070 O O . ASP B 1 219 ? 10.82 -19.516 -26.062 1 34.66 219 ASP B O 1
ATOM 4074 N N . TYR B 1 220 ? 12.789 -18.766 -26.016 1 34.44 220 TYR B N 1
ATOM 4075 C CA . TYR B 1 220 ? 13.305 -20.047 -26.484 1 34.44 220 TYR B CA 1
ATOM 4076 C C . TYR B 1 220 ? 13.727 -20.922 -25.312 1 34.44 220 TYR B C 1
ATOM 4078 O O . TYR B 1 220 ? 14.398 -21.938 -25.5 1 34.44 220 TYR B O 1
ATOM 4086 N N . MET B 1 221 ? 14.188 -20.562 -24.219 1 38.16 221 MET B N 1
ATOM 4087 C CA . MET B 1 221 ? 14.664 -21.531 -23.234 1 38.16 221 MET B CA 1
ATOM 4088 C C . MET B 1 221 ? 13.531 -22.453 -22.766 1 38.16 221 MET B C 1
ATOM 4090 O O . MET B 1 221 ? 12.359 -22.109 -22.906 1 38.16 221 MET B O 1
ATOM 4094 N N . PRO B 1 222 ? 13.82 -23.656 -22.188 1 40.72 222 PRO B N 1
ATOM 4095 C CA . PRO B 1 222 ? 12.656 -24.406 -21.703 1 40.72 222 PRO B CA 1
ATOM 4096 C C . PRO B 1 222 ? 11.672 -23.531 -20.938 1 40.72 222 PRO B C 1
ATOM 4098 O O . PRO B 1 222 ? 12.078 -22.547 -20.281 1 40.72 222 PRO B O 1
ATOM 4101 N N . VAL B 1 223 ? 10.453 -23.375 -21.297 1 44.12 223 VAL B N 1
ATOM 4102 C CA . VAL B 1 223 ? 9.367 -22.406 -21.188 1 44.12 223 VAL B CA 1
ATOM 4103 C C . VAL B 1 223 ? 9.242 -21.938 -19.734 1 44.12 223 VAL B C 1
ATOM 4105 O O . VAL B 1 223 ? 9.055 -20.734 -19.484 1 44.12 223 VAL B O 1
ATOM 4108 N N . PHE B 1 224 ? 9.461 -22.797 -18.797 1 42.84 224 PHE B N 1
ATOM 4109 C CA . PHE B 1 224 ? 9.125 -22.516 -17.406 1 42.84 224 PHE B CA 1
ATOM 4110 C C . PHE B 1 224 ? 10.234 -21.734 -16.734 1 42.84 224 PHE B C 1
ATOM 4112 O O . PHE B 1 224 ? 9.961 -20.75 -16.031 1 42.84 224 PHE B O 1
ATOM 4119 N N . SER B 1 225 ? 11.602 -22.297 -16.875 1 47.59 225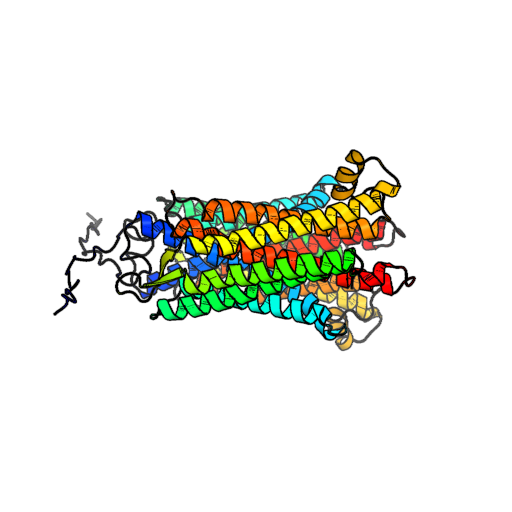 SER B N 1
ATOM 4120 C CA . SER B 1 225 ? 12.727 -21.594 -16.25 1 47.59 225 SER B CA 1
ATOM 4121 C C . SER B 1 225 ? 12.875 -20.188 -16.812 1 47.59 225 SER B C 1
ATOM 4123 O O . SER B 1 225 ? 13.219 -19.25 -16.094 1 47.59 225 SER B O 1
ATOM 4125 N N . ARG B 1 226 ? 12.5 -20.078 -17.984 1 53.47 226 ARG B N 1
ATOM 4126 C CA . ARG B 1 226 ? 12.609 -18.797 -18.656 1 53.47 226 ARG B CA 1
ATOM 4127 C C . ARG B 1 226 ? 11.594 -17.797 -18.109 1 53.47 226 ARG B C 1
ATOM 4129 O O . ARG B 1 226 ? 11.93 -16.641 -17.875 1 53.47 226 ARG B O 1
ATOM 4136 N N . SER B 1 227 ? 10.453 -18.328 -17.875 1 50.78 227 SER B N 1
ATOM 4137 C CA . SER B 1 227 ? 9.414 -17.438 -17.375 1 50.78 227 SER B CA 1
ATOM 4138 C C . SER B 1 227 ? 9.75 -16.922 -15.984 1 50.78 227 SER B C 1
ATOM 4140 O O . SER B 1 227 ? 9.523 -15.742 -15.688 1 50.78 227 SER B O 1
ATOM 4142 N N . LEU B 1 228 ? 10.414 -17.797 -15.258 1 50.97 228 LEU B N 1
ATOM 4143 C CA . LEU B 1 228 ? 10.789 -17.406 -13.898 1 50.97 228 LEU B CA 1
ATOM 4144 C C . LEU B 1 228 ? 11.922 -16.391 -13.922 1 50.97 228 LEU B C 1
ATOM 4146 O O . LEU B 1 228 ? 11.922 -15.445 -13.125 1 50.97 228 LEU B O 1
ATOM 4150 N N . LEU B 1 229 ? 12.781 -16.688 -14.812 1 56.81 229 LEU B N 1
ATOM 4151 C CA . LEU B 1 229 ? 13.938 -15.805 -14.906 1 56.81 229 LEU B CA 1
ATOM 4152 C C . LEU B 1 229 ? 13.547 -14.469 -15.523 1 56.81 229 LEU B C 1
ATOM 4154 O O . LEU B 1 229 ? 14.016 -13.414 -15.086 1 56.81 229 LEU B O 1
ATOM 4158 N N . GLN B 1 230 ? 12.656 -14.602 -16.406 1 60.41 230 GLN B N 1
ATOM 4159 C CA . GLN B 1 230 ? 12.195 -13.359 -17.016 1 60.41 230 GLN B CA 1
ATOM 4160 C C . GLN B 1 230 ? 11.398 -12.523 -16.016 1 60.41 230 GLN B C 1
ATOM 4162 O O . GLN B 1 230 ? 11.516 -11.297 -16 1 60.41 230 GLN B O 1
ATOM 4167 N N . ASP B 1 231 ? 10.773 -13.289 -15.211 1 63.62 231 ASP B N 1
ATOM 4168 C CA . ASP B 1 231 ? 9.984 -12.562 -14.227 1 63.62 231 ASP B CA 1
ATOM 4169 C C . ASP B 1 231 ? 10.883 -11.93 -13.164 1 63.62 231 ASP B C 1
ATOM 4171 O O . ASP B 1 231 ? 10.625 -10.82 -12.703 1 63.62 231 ASP B O 1
ATOM 4175 N N . GLY B 1 232 ? 12.008 -12.57 -12.953 1 72.88 232 GLY B N 1
ATOM 4176 C CA . GLY B 1 232 ? 12.961 -11.992 -12.023 1 72.88 232 GLY B CA 1
ATOM 4177 C C . GLY B 1 232 ? 13.656 -10.75 -12.562 1 72.88 232 GLY B C 1
ATOM 4178 O O . GLY B 1 232 ? 13.883 -9.789 -11.82 1 72.88 232 GLY B O 1
ATOM 4179 N N . GLN B 1 233 ? 13.828 -10.758 -13.82 1 79.31 233 GLN B N 1
ATOM 4180 C CA . GLN B 1 233 ? 14.523 -9.648 -14.453 1 79.31 233 GLN B CA 1
ATOM 4181 C C . GLN B 1 233 ? 13.672 -8.383 -14.445 1 79.31 233 GLN B C 1
ATOM 4183 O O . GLN B 1 233 ? 14.188 -7.273 -14.297 1 79.31 233 GLN B O 1
ATOM 4188 N N . LYS B 1 234 ? 12.43 -8.625 -14.594 1 77.5 234 LYS B N 1
ATOM 4189 C CA . LYS B 1 234 ? 11.539 -7.473 -14.508 1 77.5 234 LYS B CA 1
ATOM 4190 C C . LYS B 1 234 ? 11.594 -6.836 -13.117 1 77.5 234 LYS B C 1
ATOM 4192 O O . LYS B 1 234 ? 11.57 -5.609 -12.992 1 77.5 234 LYS B O 1
ATOM 4197 N N . TYR B 1 235 ? 11.727 -7.629 -12.164 1 80.69 235 TYR B N 1
ATOM 4198 C CA . TYR B 1 235 ? 11.797 -7.141 -10.797 1 80.69 235 TYR B CA 1
ATOM 4199 C C . TYR B 1 235 ? 13.102 -6.383 -10.555 1 80.69 235 TYR B C 1
ATOM 4201 O O . TYR B 1 235 ? 13.102 -5.32 -9.93 1 80.69 235 TYR B O 1
ATOM 4209 N N . TYR B 1 236 ? 14.172 -6.863 -11.18 1 84.38 236 TYR B N 1
ATOM 4210 C CA . TYR B 1 236 ? 15.461 -6.199 -11.008 1 84.38 236 TYR B CA 1
ATOM 4211 C C . TYR B 1 236 ? 15.5 -4.887 -11.773 1 84.38 236 TYR B C 1
ATOM 4213 O O . TYR B 1 236 ? 16.047 -3.895 -11.289 1 84.38 236 TYR B O 1
ATOM 4221 N N . LEU B 1 237 ? 14.898 -4.918 -12.883 1 85.81 237 LEU B N 1
ATOM 4222 C CA . LEU B 1 237 ? 14.852 -3.691 -13.672 1 85.81 237 LEU B CA 1
ATOM 4223 C C . LEU B 1 237 ? 14.055 -2.609 -12.945 1 85.81 237 LEU B C 1
ATOM 4225 O O . LEU B 1 237 ? 14.43 -1.435 -12.977 1 85.81 237 LEU B O 1
ATOM 4229 N N . THR B 1 238 ? 13.016 -3.064 -12.344 1 85.31 238 THR B N 1
ATOM 4230 C CA . THR B 1 238 ? 12.203 -2.123 -11.578 1 85.31 238 THR B CA 1
ATOM 4231 C C . THR B 1 238 ? 13.008 -1.549 -10.414 1 85.31 238 THR B C 1
ATOM 4233 O O . THR B 1 238 ? 12.945 -0.347 -10.148 1 85.31 238 THR B O 1
ATOM 4236 N N . THR B 1 239 ? 13.75 -2.342 -9.758 1 88.75 239 THR B N 1
ATOM 4237 C CA . THR B 1 239 ? 14.555 -1.896 -8.625 1 88.75 239 THR B CA 1
ATOM 4238 C C . THR B 1 239 ? 15.633 -0.909 -9.078 1 88.75 239 THR B C 1
ATOM 4240 O O . THR B 1 239 ? 15.82 0.139 -8.461 1 88.75 239 THR B O 1
ATOM 4243 N N . VAL B 1 240 ? 16.25 -1.196 -10.188 1 91.62 240 VAL B N 1
ATOM 4244 C CA . VAL B 1 240 ? 17.344 -0.359 -10.703 1 91.62 240 VAL B CA 1
ATOM 4245 C C . VAL B 1 240 ? 16.766 0.972 -11.188 1 91.62 240 VAL B C 1
ATOM 4247 O O . VAL B 1 240 ? 17.328 2.033 -10.914 1 91.62 240 VAL B O 1
ATOM 4250 N N . SER B 1 241 ? 15.648 0.923 -11.867 1 90.75 241 SER B N 1
ATOM 4251 C CA . SER B 1 241 ? 15.031 2.143 -12.375 1 90.75 241 SER B CA 1
ATOM 4252 C C . SER B 1 241 ? 14.578 3.051 -11.234 1 90.75 241 SER B C 1
ATOM 4254 O O . SER B 1 241 ? 14.844 4.254 -11.25 1 90.75 241 SER B O 1
ATOM 4256 N N . CYS B 1 242 ? 13.953 2.467 -10.273 1 89.56 242 CYS B N 1
ATOM 4257 C CA . CYS B 1 242 ? 13.5 3.254 -9.133 1 89.56 242 CYS B CA 1
ATOM 4258 C C . CYS B 1 242 ? 14.688 3.754 -8.312 1 89.56 242 CYS B C 1
ATOM 4260 O O . CYS B 1 242 ? 14.664 4.875 -7.801 1 89.56 242 CYS B O 1
ATOM 4262 N N . GLY B 1 243 ? 15.719 2.932 -8.227 1 93.19 243 GLY B N 1
ATOM 4263 C CA . GLY B 1 243 ? 16.938 3.359 -7.547 1 93.19 243 GLY B CA 1
ATOM 4264 C C . GLY B 1 243 ? 17.625 4.516 -8.234 1 93.19 243 GLY B C 1
ATOM 4265 O O . GLY B 1 243 ? 18.156 5.418 -7.578 1 93.19 243 GLY B O 1
ATOM 4266 N N . LEU B 1 244 ? 17.547 4.477 -9.492 1 93.44 244 LEU B N 1
ATOM 4267 C CA . LEU B 1 244 ? 18.156 5.547 -10.273 1 93.44 244 LEU B CA 1
ATOM 4268 C C . LEU B 1 244 ? 17.453 6.871 -10.023 1 93.44 244 LEU B C 1
ATOM 4270 O O . LEU B 1 244 ? 18.094 7.898 -9.812 1 93.44 244 LEU B O 1
ATOM 4274 N N . VAL B 1 245 ? 16.188 6.824 -10.023 1 92.19 245 VAL B N 1
ATOM 4275 C CA . VAL B 1 245 ? 15.414 8.031 -9.781 1 92.19 245 VAL B CA 1
ATOM 4276 C C . VAL B 1 245 ? 15.703 8.555 -8.375 1 92.19 245 VAL B C 1
ATOM 4278 O O . VAL B 1 245 ? 15.875 9.766 -8.18 1 92.19 245 VAL B O 1
ATOM 4281 N N . ALA B 1 246 ? 15.742 7.668 -7.457 1 92.81 246 ALA B N 1
ATOM 4282 C CA . ALA B 1 246 ? 16.016 8.062 -6.078 1 92.81 246 ALA B CA 1
ATOM 4283 C C . ALA B 1 246 ? 17.391 8.688 -5.941 1 92.81 246 ALA B C 1
ATOM 4285 O O . ALA B 1 246 ? 17.562 9.695 -5.246 1 92.81 246 ALA B O 1
ATOM 4286 N N . VAL B 1 247 ? 18.375 8.148 -6.609 1 92.81 247 VAL B N 1
ATOM 4287 C CA . VAL B 1 247 ? 19.734 8.641 -6.512 1 92.81 247 VAL B CA 1
ATOM 4288 C C . VAL B 1 247 ? 19.859 9.992 -7.219 1 92.81 247 VAL B C 1
ATOM 4290 O O . VAL B 1 247 ? 20.547 10.891 -6.746 1 92.81 247 VAL B O 1
ATOM 4293 N N . VAL B 1 248 ? 19.156 10.141 -8.32 1 92.06 248 VAL B N 1
ATOM 4294 C CA . VAL B 1 248 ? 19.172 11.414 -9.031 1 92.06 248 VAL B CA 1
ATOM 4295 C C . VAL B 1 248 ? 18.609 12.508 -8.141 1 92.06 248 VAL B C 1
ATOM 4297 O O . VAL B 1 248 ? 19.156 13.609 -8.062 1 92.06 248 VAL B O 1
ATOM 4300 N N . LEU B 1 249 ? 17.578 12.203 -7.449 1 91.31 249 LEU B N 1
ATOM 4301 C CA . LEU B 1 249 ? 16.984 13.18 -6.539 1 91.31 249 LEU B CA 1
ATOM 4302 C C . LEU B 1 249 ? 17.906 13.445 -5.352 1 91.31 249 LEU B C 1
ATOM 4304 O O . LEU B 1 249 ? 18.031 14.586 -4.898 1 91.31 249 LEU B O 1
ATOM 4308 N N . LEU B 1 250 ? 18.5 12.445 -4.898 1 89.31 250 LEU B N 1
ATOM 4309 C CA . LEU B 1 250 ? 19.391 12.555 -3.746 1 89.31 250 LEU B CA 1
ATOM 4310 C C . LEU B 1 250 ? 20.594 13.422 -4.07 1 89.31 250 LEU B C 1
ATOM 4312 O O . LEU B 1 250 ? 21.109 14.141 -3.207 1 89.31 250 LEU B O 1
ATOM 4316 N N . THR B 1 251 ? 21.047 13.453 -5.32 1 89.31 251 THR B N 1
ATOM 4317 C CA . THR B 1 251 ? 22.266 14.172 -5.715 1 89.31 251 THR B CA 1
ATOM 4318 C C . THR B 1 251 ? 21.922 15.562 -6.242 1 89.31 251 THR B C 1
ATOM 4320 O O . THR B 1 251 ? 22.812 16.375 -6.473 1 89.31 251 THR B O 1
ATOM 4323 N N . ALA B 1 252 ? 20.609 15.828 -6.359 1 88.44 252 ALA B N 1
ATOM 4324 C CA . ALA B 1 252 ? 20.203 17.141 -6.836 1 88.44 252 ALA B CA 1
ATOM 4325 C C . ALA B 1 252 ? 20.406 18.203 -5.762 1 88.44 252 ALA B C 1
ATOM 4327 O O . ALA B 1 252 ? 19.562 18.391 -4.891 1 88.44 252 ALA B O 1
ATOM 4328 N N . SER B 1 253 ? 21.453 18.984 -5.836 1 83 253 SER B N 1
ATOM 4329 C CA . SER B 1 253 ? 21.812 19.953 -4.812 1 83 253 SER B CA 1
ATOM 4330 C C . SER B 1 253 ? 20.969 21.203 -4.902 1 83 253 SER B C 1
ATOM 4332 O O . SER B 1 253 ? 20.938 22.016 -3.973 1 83 253 SER B O 1
ATOM 4334 N N . THR B 1 254 ? 20.094 21.281 -5.887 1 86 254 THR B N 1
ATOM 4335 C CA . THR B 1 254 ? 19.266 22.469 -6.086 1 86 254 THR B CA 1
ATOM 4336 C C . THR B 1 254 ? 17.969 22.359 -5.289 1 86 254 THR B C 1
ATOM 4338 O O . THR B 1 254 ? 17.281 23.375 -5.074 1 86 254 THR B O 1
ATOM 4341 N N . ILE B 1 255 ? 17.734 21.266 -4.832 1 84.88 255 ILE B N 1
ATOM 4342 C CA . ILE B 1 255 ? 16.469 21.047 -4.129 1 84.88 255 ILE B CA 1
ATOM 4343 C C . ILE B 1 255 ? 16.734 20.906 -2.633 1 84.88 255 ILE B C 1
ATOM 4345 O O . ILE B 1 255 ? 17.797 20.438 -2.225 1 84.88 255 ILE B O 1
ATOM 4349 N N . PRO B 1 256 ? 15.836 21.375 -1.847 1 85.81 256 PRO B N 1
ATOM 4350 C CA . PRO B 1 256 ? 15.984 21.234 -0.395 1 85.81 256 PRO B CA 1
ATOM 4351 C C . PRO B 1 256 ? 16.156 19.797 0.054 1 85.81 256 PRO B C 1
ATOM 4353 O O . PRO B 1 256 ? 15.719 18.875 -0.634 1 85.81 256 PRO B O 1
ATOM 4356 N N . VAL B 1 257 ? 16.812 19.594 1.116 1 82.94 257 VAL B N 1
ATOM 4357 C CA . VAL B 1 257 ? 17.188 18.281 1.645 1 82.94 257 VAL B CA 1
ATOM 4358 C C . VAL B 1 257 ? 15.945 17.438 1.876 1 82.94 257 VAL B C 1
ATOM 4360 O O . VAL B 1 257 ? 15.969 16.219 1.653 1 82.94 257 VAL B O 1
ATOM 4363 N N . THR B 1 258 ? 14.852 18.047 2.219 1 83.69 258 THR B N 1
ATOM 4364 C CA . THR B 1 258 ? 13.625 17.312 2.523 1 83.69 258 THR B CA 1
ATOM 4365 C C . THR B 1 258 ? 13.094 16.609 1.282 1 83.69 258 THR B C 1
ATOM 4367 O O . THR B 1 258 ? 12.648 15.461 1.358 1 83.69 258 THR B O 1
ATOM 4370 N N . TYR B 1 259 ? 13.25 17.234 0.123 1 86.12 259 TYR B N 1
ATOM 4371 C CA . TYR B 1 259 ? 12.781 16.625 -1.121 1 86.12 259 TYR B CA 1
ATOM 4372 C C . TYR B 1 259 ? 13.781 15.609 -1.646 1 86.12 259 TYR B C 1
ATOM 4374 O O . TYR B 1 259 ? 13.406 14.641 -2.309 1 86.12 259 TYR B O 1
ATOM 4382 N N . ARG B 1 260 ? 14.977 15.789 -1.301 1 88.56 260 ARG B N 1
ATOM 4383 C CA . ARG B 1 260 ? 16.016 14.891 -1.789 1 88.56 260 ARG B CA 1
ATOM 4384 C C . ARG B 1 260 ? 15.891 13.508 -1.169 1 88.56 260 ARG B C 1
ATOM 4386 O O . ARG B 1 260 ? 16.25 12.5 -1.794 1 88.56 260 ARG B O 1
ATOM 4393 N N . THR B 1 261 ? 15.336 13.453 0.017 1 86.69 261 THR B N 1
ATOM 4394 C CA . THR B 1 261 ? 15.289 12.188 0.74 1 86.69 261 THR B CA 1
ATOM 4395 C C . THR B 1 261 ? 13.898 11.57 0.67 1 86.69 261 THR B C 1
ATOM 4397 O O . THR B 1 261 ? 13.641 10.539 1.294 1 86.69 261 THR B O 1
ATOM 4400 N N . ILE B 1 262 ? 13.023 12.117 -0.15 1 89.56 262 ILE B N 1
ATOM 4401 C CA . ILE B 1 262 ? 11.617 11.719 -0.172 1 89.56 262 ILE B CA 1
ATOM 4402 C C . ILE B 1 262 ? 11.492 10.289 -0.699 1 89.56 262 ILE B C 1
ATOM 4404 O O . ILE B 1 262 ? 10.609 9.539 -0.272 1 89.56 262 ILE B O 1
ATOM 4408 N N . LEU B 1 263 ? 12.383 9.875 -1.549 1 92.56 263 LEU B N 1
ATOM 4409 C CA . LEU B 1 263 ? 12.203 8.594 -2.234 1 92.56 263 LEU B CA 1
ATOM 4410 C C . LEU B 1 263 ? 13.062 7.512 -1.593 1 92.56 263 LEU B C 1
ATOM 4412 O O . LEU B 1 263 ? 13.039 6.359 -2.033 1 92.56 263 LEU B O 1
ATOM 4416 N N . ILE B 1 264 ? 13.742 7.805 -0.495 1 90.88 264 ILE B N 1
ATOM 4417 C CA . ILE B 1 264 ? 14.625 6.832 0.133 1 90.88 264 ILE B CA 1
ATOM 4418 C C . ILE B 1 264 ? 13.797 5.691 0.729 1 90.88 264 ILE B C 1
ATOM 4420 O O . ILE B 1 264 ? 14.086 4.52 0.494 1 90.88 264 ILE B O 1
ATOM 4424 N N . VAL B 1 265 ? 12.734 6.059 1.414 1 93 265 VAL B N 1
ATOM 4425 C CA . VAL B 1 265 ? 11.922 5.051 2.086 1 93 265 VAL B CA 1
ATOM 4426 C C . VAL B 1 265 ? 11.164 4.223 1.049 1 93 265 VAL B C 1
ATOM 4428 O O . VAL B 1 265 ? 11.227 2.99 1.063 1 93 265 VAL B O 1
ATOM 4431 N N . PRO B 1 266 ? 10.516 4.855 0.069 1 93.94 266 PRO B N 1
ATOM 4432 C CA . PRO B 1 266 ? 9.836 4.059 -0.954 1 93.94 266 PRO B CA 1
ATOM 4433 C C . PRO B 1 266 ? 10.789 3.152 -1.73 1 93.94 266 PRO B C 1
ATOM 4435 O O . PRO B 1 266 ? 10.414 2.043 -2.117 1 93.94 266 PRO B O 1
ATOM 4438 N N . ASN B 1 267 ? 11.953 3.65 -1.973 1 93.75 267 ASN B N 1
ATOM 4439 C CA . ASN B 1 267 ? 12.922 2.834 -2.697 1 93.75 267 ASN B CA 1
ATOM 4440 C C . ASN B 1 267 ? 13.336 1.609 -1.889 1 93.75 267 ASN B C 1
ATOM 4442 O O . ASN B 1 267 ? 13.492 0.519 -2.441 1 93.75 267 ASN B O 1
ATOM 4446 N N . CYS B 1 268 ? 13.547 1.8 -0.647 1 93.44 268 CYS B N 1
ATOM 4447 C CA . CYS B 1 268 ? 13.914 0.696 0.232 1 93.44 268 CYS B CA 1
ATOM 4448 C C . CYS B 1 268 ? 12.828 -0.37 0.258 1 93.44 268 CYS B C 1
ATOM 4450 O O . CYS B 1 268 ? 13.117 -1.563 0.155 1 93.44 268 CYS B O 1
ATOM 4452 N N . ILE B 1 269 ? 11.633 0.098 0.334 1 95.12 269 ILE B N 1
ATOM 4453 C CA . ILE B 1 269 ? 10.5 -0.826 0.412 1 95.12 269 ILE B CA 1
ATOM 4454 C C . ILE B 1 269 ? 10.344 -1.56 -0.917 1 95.12 269 ILE B C 1
ATOM 4456 O O . ILE B 1 269 ? 10.117 -2.771 -0.941 1 95.12 269 ILE B O 1
ATOM 4460 N N . LEU B 1 270 ? 10.484 -0.834 -1.977 1 93.25 270 LEU B N 1
ATOM 4461 C CA . LEU B 1 270 ? 10.328 -1.436 -3.297 1 93.25 270 LEU B CA 1
ATOM 4462 C C . LEU B 1 270 ? 11.406 -2.492 -3.545 1 93.25 270 LEU B C 1
ATOM 4464 O O . LEU B 1 270 ? 11.109 -3.578 -4.047 1 93.25 270 LEU B O 1
ATOM 4468 N N . THR B 1 271 ? 12.57 -2.152 -3.201 1 93.5 271 THR B N 1
ATOM 4469 C CA . THR B 1 271 ? 13.672 -3.098 -3.385 1 93.5 271 THR B CA 1
ATOM 4470 C C . THR B 1 271 ? 13.438 -4.359 -2.559 1 93.5 271 THR B C 1
ATOM 4472 O O . THR B 1 271 ? 13.68 -5.473 -3.033 1 93.5 271 THR B O 1
ATOM 4475 N N . ASN B 1 272 ? 12.977 -4.176 -1.382 1 95.25 272 ASN B N 1
ATOM 4476 C CA . ASN B 1 272 ? 12.703 -5.32 -0.522 1 95.25 272 ASN B CA 1
ATOM 4477 C C . ASN B 1 272 ? 11.586 -6.191 -1.09 1 95.25 272 ASN B C 1
ATOM 4479 O O . ASN B 1 272 ? 11.703 -7.418 -1.132 1 95.25 272 ASN B O 1
ATOM 4483 N N . ILE B 1 273 ? 10.547 -5.562 -1.525 1 93.19 273 ILE B N 1
ATOM 4484 C CA . ILE B 1 273 ? 9.398 -6.285 -2.057 1 93.19 273 ILE B CA 1
ATOM 4485 C C . ILE B 1 273 ? 9.812 -7.074 -3.295 1 93.19 273 ILE B C 1
ATOM 4487 O O . ILE B 1 273 ? 9.43 -8.234 -3.457 1 93.19 273 ILE B O 1
ATOM 4491 N N . MET B 1 274 ? 10.602 -6.418 -4.098 1 91.31 274 MET B N 1
ATOM 4492 C CA . MET B 1 274 ? 11.031 -7.086 -5.324 1 91.31 274 MET B CA 1
ATOM 4493 C C . MET B 1 274 ? 11.969 -8.242 -5.016 1 91.31 274 MET B C 1
ATOM 4495 O O . MET B 1 274 ? 11.836 -9.328 -5.578 1 91.31 274 MET B O 1
ATOM 4499 N N . ALA B 1 275 ? 12.883 -8.023 -4.133 1 91.5 275 ALA B N 1
ATOM 4500 C CA . ALA B 1 275 ? 13.836 -9.07 -3.768 1 91.5 275 ALA B CA 1
ATOM 4501 C C . ALA B 1 275 ? 13.125 -10.266 -3.129 1 91.5 275 ALA B C 1
ATOM 4503 O O . ALA B 1 275 ? 13.414 -11.414 -3.455 1 91.5 275 ALA B O 1
ATOM 4504 N N . CYS B 1 276 ? 12.227 -9.984 -2.244 1 91.06 276 CYS B N 1
ATOM 4505 C CA . CYS B 1 276 ? 11.484 -11.047 -1.57 1 91.06 276 CYS B CA 1
ATOM 4506 C C . CYS B 1 276 ? 10.547 -11.75 -2.537 1 91.06 276 CYS B C 1
ATOM 4508 O O . CYS B 1 276 ? 10.289 -12.953 -2.402 1 91.06 276 CYS B O 1
ATOM 4510 N N . GLY B 1 277 ? 10.008 -10.977 -3.42 1 87.5 277 GLY B N 1
ATOM 4511 C CA . GLY B 1 277 ? 9.156 -11.57 -4.438 1 87.5 277 GLY B CA 1
ATOM 4512 C C . GLY B 1 277 ? 9.883 -12.57 -5.316 1 87.5 277 GLY B C 1
ATOM 4513 O O . GLY B 1 277 ? 9.375 -13.656 -5.582 1 87.5 277 GLY B O 1
ATOM 4514 N N . VAL B 1 278 ? 11.023 -12.188 -5.746 1 84.25 278 VAL B N 1
ATOM 4515 C CA . VAL B 1 278 ? 11.82 -13.078 -6.586 1 84.25 278 VAL B CA 1
ATOM 4516 C C . VAL B 1 278 ? 12.234 -14.312 -5.789 1 84.25 278 VAL B C 1
ATOM 4518 O O . VAL B 1 278 ? 12.195 -15.43 -6.305 1 84.25 278 VAL B O 1
ATOM 4521 N N . PHE B 1 279 ? 12.578 -14.133 -4.582 1 87.06 279 PHE B N 1
ATOM 4522 C CA . PHE B 1 279 ? 13 -15.234 -3.725 1 87.06 279 PHE B CA 1
ATOM 4523 C C . PHE B 1 279 ? 11.867 -16.234 -3.529 1 87.06 279 PHE B C 1
ATOM 4525 O O . PHE B 1 279 ? 12.07 -17.438 -3.652 1 87.06 279 PHE B O 1
ATOM 4532 N N . ARG B 1 280 ? 10.734 -15.781 -3.236 1 85.31 280 ARG B N 1
ATOM 4533 C CA . ARG B 1 280 ? 9.586 -16.641 -3.016 1 85.31 280 ARG B CA 1
ATOM 4534 C C . ARG B 1 280 ? 9.219 -17.406 -4.285 1 85.31 280 ARG B C 1
ATOM 4536 O O . ARG B 1 280 ? 8.922 -18.609 -4.234 1 85.31 280 ARG B O 1
ATOM 4543 N N . ARG B 1 281 ? 9.164 -16.734 -5.332 1 80 281 ARG B N 1
ATOM 4544 C CA . ARG B 1 281 ? 8.82 -17.359 -6.602 1 80 281 ARG B CA 1
ATOM 4545 C C . ARG B 1 281 ? 9.812 -18.469 -6.953 1 80 281 ARG B C 1
ATOM 4547 O O . ARG B 1 281 ? 9.422 -19.531 -7.453 1 80 281 ARG B O 1
ATOM 4554 N N . THR B 1 282 ? 11.016 -18.172 -6.742 1 77.88 282 THR B N 1
ATOM 4555 C CA . THR B 1 282 ? 12.047 -19.156 -7.031 1 77.88 282 THR B CA 1
ATOM 4556 C C . THR B 1 282 ? 11.914 -20.359 -6.109 1 77.88 282 THR B C 1
ATOM 4558 O O . THR B 1 282 ? 12.055 -21.5 -6.555 1 77.88 282 THR B O 1
ATOM 4561 N N . LYS B 1 283 ? 11.602 -20.109 -4.906 1 79.19 283 LYS B N 1
ATOM 4562 C CA . LYS B 1 283 ? 11.477 -21.203 -3.941 1 79.19 283 LYS B CA 1
ATOM 4563 C C . LYS B 1 283 ? 10.219 -22.031 -4.195 1 79.19 283 LYS B C 1
ATOM 4565 O O . LYS B 1 283 ? 10.242 -23.25 -4.109 1 79.19 283 LYS B O 1
ATOM 4570 N N . PHE B 1 284 ? 9.109 -21.391 -4.52 1 74.5 284 PHE B N 1
ATOM 4571 C CA . PHE B 1 284 ? 7.848 -22.078 -4.727 1 74.5 284 PHE B CA 1
ATOM 4572 C C . PHE B 1 284 ? 7.844 -22.812 -6.059 1 74.5 284 PHE B C 1
ATOM 4574 O O . PHE B 1 284 ? 7.266 -23.906 -6.176 1 74.5 284 PHE B O 1
ATOM 4581 N N . THR B 1 285 ? 8.305 -22.203 -7 1 65.44 285 THR B N 1
ATOM 4582 C CA . THR B 1 285 ? 8.398 -22.891 -8.289 1 65.44 285 THR B CA 1
ATOM 4583 C C . THR B 1 285 ? 9.281 -24.125 -8.188 1 65.44 285 THR B C 1
ATOM 4585 O O . THR B 1 285 ? 8.984 -25.156 -8.797 1 65.44 285 THR B O 1
ATOM 4588 N N . HIS B 1 286 ? 10.273 -24.016 -7.488 1 60.62 286 HIS B N 1
ATOM 4589 C CA . HIS B 1 286 ? 11.141 -25.156 -7.262 1 60.62 286 HIS B CA 1
ATOM 4590 C C . HIS B 1 286 ? 10.391 -26.281 -6.555 1 60.62 286 HIS B C 1
ATOM 4592 O O . HIS B 1 286 ? 10.633 -27.469 -6.82 1 60.62 286 HIS B O 1
ATOM 4598 N N . LEU B 1 287 ? 9.484 -25.828 -5.844 1 55.56 287 LEU B N 1
ATOM 4599 C CA . LEU B 1 287 ? 8.719 -26.797 -5.07 1 55.56 287 LEU B CA 1
ATOM 4600 C C . LEU B 1 287 ? 7.668 -27.484 -5.941 1 55.56 287 LEU B C 1
ATOM 4602 O O . LEU B 1 287 ? 7.371 -28.656 -5.754 1 55.56 287 LEU B O 1
ATOM 4606 N N . THR B 1 288 ? 7.047 -26.703 -6.707 1 52.84 288 THR B N 1
ATOM 4607 C CA . THR B 1 288 ? 6.055 -27.297 -7.598 1 52.84 288 THR B CA 1
ATOM 4608 C C . THR B 1 288 ? 6.723 -28.234 -8.609 1 52.84 288 THR B C 1
ATOM 4610 O O . THR B 1 288 ? 6.16 -29.266 -8.984 1 52.84 288 THR B O 1
ATOM 4613 N N . GLU B 1 289 ? 7.844 -27.969 -9.07 1 48.5 289 GLU B N 1
ATOM 4614 C CA . GLU B 1 289 ? 8.555 -28.828 -10.016 1 48.5 289 GLU B CA 1
ATOM 4615 C C . GLU B 1 289 ? 9.227 -30 -9.297 1 48.5 289 GLU B C 1
ATOM 4617 O O . GLU B 1 289 ? 9.383 -31.078 -9.875 1 48.5 289 GLU B O 1
ATOM 4622 N N . GLY B 1 290 ? 9.844 -29.766 -8.172 1 45.34 290 GLY B N 1
ATOM 4623 C CA . GLY B 1 290 ? 10.445 -30.906 -7.5 1 45.34 290 GLY B CA 1
ATOM 4624 C C . GLY B 1 290 ? 9.484 -32.062 -7.312 1 45.34 290 GLY B C 1
ATOM 4625 O O . GLY B 1 290 ? 9.875 -33.125 -6.836 1 45.34 290 GLY B O 1
ATOM 4626 N N . SER B 1 291 ? 8.148 -31.953 -7.199 1 40.19 291 SER B N 1
ATOM 4627 C CA . SER B 1 291 ? 7.41 -33.219 -7.262 1 40.19 291 SER B CA 1
ATOM 4628 C C . SER B 1 291 ? 7.629 -33.906 -8.602 1 40.19 291 SER B C 1
ATOM 4630 O O . SER B 1 291 ? 7.359 -35.094 -8.727 1 40.19 291 SER B O 1
ATOM 4632 N N . GLY B 1 292 ? 7.773 -33.375 -9.805 1 36.84 292 GLY B N 1
ATOM 4633 C CA . GLY B 1 292 ? 8.266 -34.156 -10.922 1 36.84 292 GLY B CA 1
ATOM 4634 C C . GLY B 1 292 ? 9.766 -34.375 -10.906 1 36.84 292 GLY B C 1
ATOM 4635 O O . GLY B 1 292 ? 10.43 -34 -9.93 1 36.84 292 GLY B O 1
ATOM 4636 N N . THR B 1 293 ? 10.484 -34.75 -12.266 1 34 293 THR B N 1
ATOM 4637 C CA . THR B 1 293 ? 11.844 -35.25 -12.492 1 34 293 THR B CA 1
ATOM 4638 C C . THR B 1 293 ? 12.867 -34.281 -11.891 1 34 293 THR B C 1
ATOM 4640 O O . THR B 1 293 ? 12.75 -33.062 -12.031 1 34 293 THR B O 1
ATOM 4643 N N . PRO B 1 294 ? 13.867 -34.719 -10.953 1 35.34 294 PRO B N 1
ATOM 4644 C CA . PRO B 1 294 ? 15.07 -34.156 -10.336 1 35.34 294 PRO B CA 1
ATOM 4645 C C . PRO B 1 294 ? 15.805 -33.188 -11.242 1 35.34 294 PRO B C 1
ATOM 4647 O O . PRO B 1 294 ? 17 -32.969 -11.07 1 35.34 294 PRO B O 1
ATOM 4650 N N . THR B 1 295 ? 15.32 -32.719 -12.305 1 32.78 295 THR B N 1
ATOM 4651 C CA . THR B 1 295 ? 16.312 -32.062 -13.148 1 32.78 295 THR B CA 1
ATOM 4652 C C . THR B 1 295 ? 17 -30.938 -12.383 1 32.78 295 THR B C 1
ATOM 4654 O O . THR B 1 295 ? 16.484 -30.453 -11.383 1 32.78 295 THR B O 1
ATOM 4657 N N . SER B 1 296 ? 18.156 -30.266 -12.992 1 33.5 296 SER B N 1
ATOM 4658 C CA . SER B 1 296 ? 19.281 -29.406 -12.656 1 33.5 296 SER B CA 1
ATOM 4659 C C . SER B 1 296 ? 18.812 -28.156 -11.922 1 33.5 296 SER B C 1
ATOM 4661 O O . SER B 1 296 ? 19.625 -27.281 -11.609 1 33.5 296 SER B O 1
ATOM 4663 N N . LEU B 1 297 ? 17.578 -27.859 -11.906 1 34.03 297 LEU B N 1
ATOM 4664 C CA . LEU B 1 297 ? 17.297 -26.547 -11.336 1 34.03 297 LEU B CA 1
ATOM 4665 C C . LEU B 1 297 ? 17.359 -26.594 -9.812 1 34.03 297 LEU B C 1
ATOM 4667 O O . LEU B 1 297 ? 16.891 -25.672 -9.141 1 34.03 297 LEU B O 1
ATOM 4671 N N . SER B 1 298 ? 17.578 -27.703 -9.117 1 34.91 298 SER B N 1
ATOM 4672 C CA . SER B 1 298 ? 17.891 -27.891 -7.707 1 34.91 298 SER B CA 1
ATOM 4673 C C . SER B 1 298 ? 18.812 -26.781 -7.191 1 34.91 298 SER B C 1
ATOM 4675 O O . SER B 1 298 ? 18.984 -26.641 -5.98 1 34.91 298 SER B O 1
ATOM 4677 N N . PHE B 1 299 ? 19.719 -26.25 -8.062 1 34.75 299 PHE B N 1
ATOM 4678 C CA . PHE B 1 299 ? 20.828 -25.375 -7.699 1 34.75 299 PHE B CA 1
ATOM 4679 C C . PHE B 1 299 ? 20.344 -23.984 -7.359 1 34.75 299 PHE B C 1
ATOM 4681 O O . PHE B 1 299 ? 21.094 -23.156 -6.848 1 34.75 299 PHE B O 1
ATOM 4688 N N . LEU B 1 300 ? 19.172 -23.578 -7.789 1 35.38 300 LEU B N 1
ATOM 4689 C CA . LEU B 1 300 ? 18.734 -22.219 -7.574 1 35.38 300 LEU B CA 1
ATOM 4690 C C . LEU B 1 300 ? 18.156 -22.031 -6.172 1 35.38 300 LEU B C 1
ATOM 4692 O O . LEU B 1 300 ? 17.734 -20.938 -5.797 1 35.38 300 LEU B O 1
ATOM 4696 N N . VAL B 1 301 ? 17.812 -23.188 -5.449 1 32.06 301 VAL B N 1
ATOM 4697 C CA . VAL B 1 301 ? 17.344 -23.172 -4.066 1 32.06 301 VAL B CA 1
ATOM 4698 C C . VAL B 1 301 ? 18.547 -23.078 -3.121 1 32.06 301 VAL B C 1
ATOM 4700 O O . VAL B 1 301 ? 19.5 -23.859 -3.254 1 32.06 301 VAL B O 1
#